Protein AF-A0A4P5W031-F1 (afdb_monomer)

pLDDT: mean 79.68, std 19.85, range [25.41, 98.44]

Radius of gyration: 30.46 Å; Cα contacts (8 Å, |Δi|>4): 983; chains: 1; bounding box: 64×49×101 Å

Secondary structure (DSSP, 8-state):
--EE-----EEETTEEEESSPPPHHHHHHHHTTSBTBS---GGGTS---TTHHHHHHHHHHHHHHHHHGGGGGSTTHHHHHHHHHHHHHHS-----SHHHHHHHHHHHHHHHHHHHHHHGGGTTT-GGGGGGEEEETTEEEEHHHHHHHHHHTT----TTTS-SHHHHHHHHHHHHHHHTSPPEEEEEEEE-TTEEEEETTEEE--STT-EEEE-SEEEEEEEEETTEEEEEEEEEE-TT-EEEEEE---HHHHHHHHHHHTSPSSPBPPHHHHHHHHT-SS-EEEEE--SSSPEEEEEETTEEEEE----------SEEEEEEEEEEEEEEHHHHHHSTTTT--SSGGGSEEEEEEEEEEEEEEETTEEEEEEEEEEE--STT--EEETTEEE-EEEEEEEEEEETTEEEEEEEEBTTEEEEEEEEEEEEETTEEEEEEEEEEEEPPBPPSTTSPPB-PPPEEEEEEEEEEEE-

Structure (mmCIF, N/CA/C/O backbone):
data_AF-A0A4P5W031-F1
#
_entry.id   AF-A0A4P5W031-F1
#
loop_
_atom_site.group_PDB
_atom_site.id
_atom_site.type_symbol
_atom_site.label_atom_id
_atom_site.label_alt_id
_atom_site.label_comp_id
_atom_site.label_asym_id
_atom_site.label_entity_id
_atom_site.label_seq_id
_atom_site.pdbx_PDB_ins_code
_atom_site.Cartn_x
_atom_site.Cartn_y
_atom_site.Cartn_z
_atom_site.occupancy
_atom_site.B_iso_or_equiv
_atom_site.auth_seq_id
_atom_site.auth_comp_id
_atom_site.auth_asym_id
_atom_site.auth_atom_id
_atom_site.pdbx_PDB_model_num
ATOM 1 N N . MET A 1 1 ? -2.570 -19.481 -31.354 1.00 27.98 1 MET A N 1
ATOM 2 C CA . MET A 1 1 ? -3.250 -18.258 -30.884 1.00 27.98 1 MET A CA 1
ATOM 3 C C . MET A 1 1 ? -3.544 -18.465 -29.411 1.00 27.98 1 MET A C 1
ATOM 5 O O . MET A 1 1 ? -4.464 -19.205 -29.090 1.00 27.98 1 MET A O 1
ATOM 9 N N . SER A 1 2 ? -2.694 -17.939 -28.532 1.00 25.64 2 SER A N 1
ATOM 10 C CA . SER A 1 2 ? -2.906 -18.023 -27.085 1.00 25.64 2 SER A CA 1
ATOM 11 C C . SER A 1 2 ? -3.740 -16.814 -26.675 1.00 25.64 2 SER A C 1
ATOM 13 O O . SER A 1 2 ? -3.249 -15.689 -26.710 1.00 25.64 2 SER A O 1
ATOM 15 N N . LEU A 1 3 ? -5.023 -17.034 -26.390 1.00 25.41 3 LEU A N 1
ATOM 16 C CA . LEU A 1 3 ? -5.909 -16.012 -25.841 1.00 25.41 3 LEU A CA 1
ATOM 17 C C . LEU A 1 3 ? -5.549 -15.842 -24.361 1.00 25.41 3 LEU A C 1
ATOM 19 O O . LEU A 1 3 ? -5.725 -16.777 -23.583 1.00 25.41 3 LEU A O 1
ATOM 23 N N . VAL A 1 4 ? -5.008 -14.684 -23.985 1.00 29.47 4 VAL A N 1
ATOM 24 C CA . VAL A 1 4 ? -4.787 -14.332 -22.579 1.00 29.47 4 VAL A CA 1
ATOM 25 C C . VAL A 1 4 ? -6.024 -13.570 -22.130 1.00 29.47 4 VAL A C 1
ATOM 27 O O . VAL A 1 4 ? -6.212 -12.402 -22.462 1.00 29.47 4 VAL A O 1
ATOM 30 N N . LEU A 1 5 ? -6.915 -14.267 -21.432 1.00 29.80 5 LEU A N 1
ATOM 31 C CA . LEU A 1 5 ? -8.082 -13.647 -20.825 1.00 29.80 5 LEU A CA 1
ATOM 32 C C . LEU A 1 5 ? -7.612 -12.937 -19.548 1.00 29.80 5 LEU A C 1
ATOM 34 O O . LEU A 1 5 ? -7.264 -13.592 -18.567 1.00 29.80 5 LEU A O 1
ATOM 38 N N . ALA A 1 6 ? -7.554 -11.606 -19.572 1.00 30.61 6 ALA A N 1
ATOM 39 C CA . ALA A 1 6 ? -7.337 -10.813 -18.368 1.00 30.61 6 ALA A CA 1
ATOM 40 C C . ALA A 1 6 ? -8.623 -10.872 -17.527 1.00 30.61 6 ALA A C 1
ATOM 42 O O . ALA A 1 6 ? -9.583 -10.142 -17.764 1.00 30.61 6 ALA A O 1
ATOM 43 N N . LEU A 1 7 ? -8.675 -11.823 -16.595 1.00 32.62 7 LEU A N 1
ATOM 44 C CA . LEU A 1 7 ? -9.797 -12.011 -15.683 1.00 32.62 7 LEU A CA 1
ATOM 45 C C . LEU A 1 7 ? -9.679 -11.000 -14.541 1.00 32.62 7 LEU A C 1
ATOM 47 O O . LEU A 1 7 ? -8.934 -11.200 -13.585 1.00 32.62 7 LEU A O 1
ATOM 51 N N . ALA A 1 8 ? -10.391 -9.883 -14.663 1.00 35.12 8 ALA A N 1
ATOM 52 C CA . ALA A 1 8 ? -10.399 -8.852 -13.637 1.00 35.12 8 ALA A CA 1
ATOM 53 C C . ALA A 1 8 ? -11.231 -9.285 -12.420 1.00 35.12 8 ALA A C 1
ATOM 55 O O . ALA A 1 8 ? -12.387 -9.694 -12.541 1.00 35.12 8 ALA A O 1
ATOM 56 N N . SER A 1 9 ? -10.618 -9.148 -11.247 1.00 31.73 9 SER A N 1
ATOM 57 C CA . SER A 1 9 ? -11.258 -9.214 -9.936 1.00 31.73 9 SER A CA 1
ATOM 58 C C . SER A 1 9 ? -11.717 -7.800 -9.572 1.00 31.73 9 SER A C 1
ATOM 60 O O . SER A 1 9 ? -10.879 -6.925 -9.379 1.00 31.73 9 SER A O 1
ATOM 62 N N . PHE A 1 10 ? -13.023 -7.532 -9.507 1.00 33.78 10 PHE A N 1
ATOM 63 C CA . PHE A 1 10 ? -13.510 -6.182 -9.164 1.00 33.78 10 PHE A CA 1
ATOM 64 C C . PHE A 1 10 ? -13.646 -6.045 -7.653 1.00 33.78 10 PHE A C 1
ATOM 66 O O . PHE A 1 10 ? -14.624 -6.542 -7.104 1.00 33.78 10 PHE A O 1
ATOM 73 N N . ALA A 1 11 ? -12.700 -5.387 -6.986 1.00 31.22 11 ALA A N 1
ATOM 74 C CA . ALA A 1 11 ? -12.790 -5.131 -5.556 1.00 31.22 11 ALA A CA 1
ATOM 75 C C . ALA A 1 11 ? -13.657 -3.888 -5.287 1.00 31.22 11 ALA A C 1
ATOM 77 O O . ALA A 1 11 ? -13.231 -2.757 -5.491 1.00 31.22 11 ALA A O 1
ATOM 78 N N . PHE A 1 12 ? -14.890 -4.101 -4.836 1.00 31.41 12 PHE A N 1
ATOM 79 C CA . PHE A 1 12 ? -15.583 -3.110 -4.022 1.00 31.41 12 PHE A CA 1
ATOM 80 C C . PHE A 1 12 ? -15.091 -3.283 -2.596 1.00 31.41 12 PHE A C 1
ATOM 82 O O . PHE A 1 12 ? -14.793 -4.399 -2.205 1.00 31.41 12 PHE A O 1
ATOM 89 N N . ALA A 1 13 ? -15.040 -2.204 -1.834 1.00 37.66 13 ALA A N 1
ATOM 90 C CA . ALA A 1 13 ? -15.383 -2.066 -0.423 1.00 37.66 13 ALA A CA 1
ATOM 91 C C . ALA A 1 13 ? -15.193 -3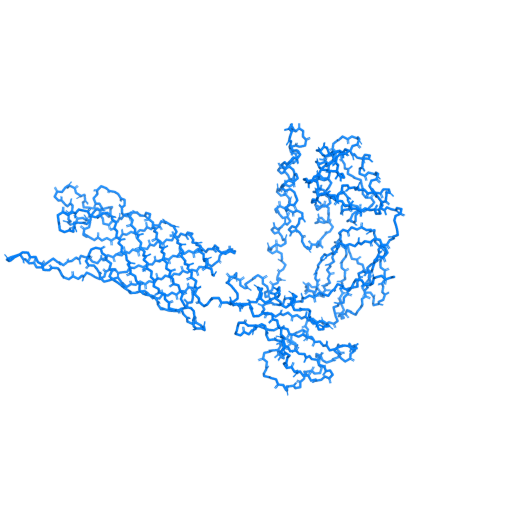.246 0.538 1.00 37.66 13 ALA A C 1
ATOM 93 O O . ALA A 1 13 ? -14.609 -3.116 1.601 1.00 37.66 13 ALA A O 1
ATOM 94 N N . ASP A 1 14 ? -15.763 -4.383 0.193 1.00 40.84 14 ASP A N 1
ATOM 95 C CA . ASP A 1 14 ? -15.854 -5.604 0.945 1.00 40.84 14 ASP A CA 1
ATOM 96 C C . ASP A 1 14 ? -16.048 -6.826 0.005 1.00 40.84 14 ASP A C 1
ATOM 98 O O . ASP A 1 14 ? -16.407 -7.894 0.473 1.00 40.84 14 ASP A O 1
ATOM 102 N N . ARG A 1 15 ? -15.926 -6.734 -1.331 1.00 45.47 15 ARG A N 1
ATOM 103 C CA . ARG A 1 15 ? -16.442 -7.751 -2.283 1.00 45.47 15 ARG A CA 1
ATOM 104 C C . ARG A 1 15 ? -15.646 -7.828 -3.576 1.00 45.47 15 ARG A C 1
ATOM 106 O O . ARG A 1 15 ? -15.214 -6.802 -4.076 1.00 45.47 15 ARG A O 1
ATOM 113 N N . VAL A 1 16 ? -15.528 -9.025 -4.153 1.00 49.12 16 VAL A N 1
ATOM 114 C CA . VAL A 1 16 ? -14.845 -9.266 -5.435 1.00 49.12 16 VAL A CA 1
ATOM 115 C C . VAL A 1 16 ? -15.796 -9.874 -6.462 1.00 49.12 16 VAL A C 1
ATOM 117 O O . VAL A 1 16 ? -16.589 -10.738 -6.117 1.00 49.12 16 VAL A O 1
ATOM 120 N N . TYR A 1 17 ? -15.751 -9.443 -7.719 1.00 48.22 17 TYR A N 1
ATOM 121 C CA . TYR A 1 17 ? -16.557 -10.024 -8.801 1.00 48.22 17 TYR A CA 1
ATOM 122 C C . TYR A 1 17 ? -15.677 -10.806 -9.785 1.00 48.22 17 TYR A C 1
ATOM 124 O O . TYR A 1 17 ? -14.618 -10.310 -10.165 1.00 48.22 17 TYR A O 1
ATOM 132 N N . TRP A 1 18 ? -16.160 -11.956 -10.268 1.00 51.09 18 TRP A N 1
ATOM 133 C CA . TRP A 1 18 ? -15.570 -12.713 -11.376 1.00 51.09 18 TRP A CA 1
ATOM 134 C C . TRP A 1 18 ? -16.619 -13.065 -12.441 1.00 51.09 18 TRP A C 1
ATOM 136 O O . TRP A 1 18 ? -17.728 -13.502 -12.136 1.00 51.09 18 TRP A O 1
ATOM 146 N N . VAL A 1 19 ? -16.258 -12.895 -13.717 1.00 43.03 19 VAL A N 1
ATOM 147 C CA . VAL A 1 19 ? -17.082 -13.295 -14.881 1.00 43.03 19 VAL A CA 1
ATOM 148 C C . VAL A 1 19 ? -16.992 -14.795 -15.205 1.00 43.03 19 VAL A C 1
ATOM 150 O O . VAL A 1 19 ? -17.723 -15.267 -16.067 1.00 43.03 19 VAL A O 1
ATOM 153 N N . SER A 1 20 ? -16.116 -15.534 -14.521 1.00 41.41 20 SER A N 1
ATOM 154 C CA . SER A 1 20 ? -15.883 -16.973 -14.679 1.00 41.41 20 SER A CA 1
ATOM 155 C C . SER A 1 20 ? -15.537 -17.592 -13.314 1.00 41.41 20 SER A C 1
ATOM 157 O O . SER A 1 20 ? -15.245 -16.843 -12.377 1.00 41.41 20 SER A O 1
ATOM 159 N N . PRO A 1 21 ? -15.552 -18.931 -13.151 1.00 46.06 21 PRO A N 1
ATOM 160 C CA . PRO A 1 21 ? -15.167 -19.554 -11.885 1.00 46.06 21 PRO A CA 1
ATOM 161 C C . PRO A 1 21 ? -13.731 -19.137 -11.513 1.00 46.06 21 PRO A C 1
ATOM 163 O O . PRO A 1 21 ? -12.828 -19.376 -12.319 1.00 46.06 21 PRO A O 1
ATOM 166 N N . PRO A 1 22 ? -13.493 -18.504 -10.349 1.00 52.09 22 PRO A N 1
ATOM 167 C CA . PRO A 1 22 ? -12.156 -18.040 -9.996 1.00 52.09 22 PRO A CA 1
ATOM 168 C C . PRO A 1 22 ? -11.242 -19.209 -9.621 1.00 52.09 22 PRO A C 1
ATOM 170 O O . PRO A 1 22 ? -11.693 -20.188 -9.015 1.00 52.09 22 PRO A O 1
ATOM 173 N N . ALA A 1 23 ? -9.949 -19.114 -9.945 1.00 52.12 23 ALA A N 1
ATOM 174 C CA . ALA A 1 23 ? -8.990 -20.106 -9.477 1.00 52.12 23 ALA A CA 1
ATOM 175 C C . ALA A 1 23 ? -8.797 -19.974 -7.951 1.00 52.12 23 ALA A C 1
ATOM 177 O O . ALA A 1 23 ? -8.924 -18.874 -7.404 1.00 52.12 23 ALA A O 1
ATOM 178 N N . PRO A 1 24 ? -8.435 -21.058 -7.235 1.00 50.88 24 PRO A N 1
ATOM 179 C CA . PRO A 1 24 ? -8.201 -20.995 -5.790 1.00 50.88 24 PRO A CA 1
ATOM 180 C C . PRO A 1 24 ? -7.176 -19.926 -5.376 1.00 50.88 24 PRO A C 1
ATOM 182 O O . PRO A 1 24 ? -7.369 -19.255 -4.370 1.00 50.88 24 PRO A O 1
ATOM 185 N N . ALA A 1 25 ? -6.131 -19.714 -6.185 1.00 48.28 25 ALA A N 1
ATOM 186 C CA . ALA A 1 25 ? -5.114 -18.691 -5.936 1.00 48.28 25 ALA A CA 1
ATOM 187 C C . ALA A 1 25 ? -5.663 -17.252 -6.024 1.00 48.28 25 ALA A C 1
ATOM 189 O O . ALA A 1 25 ? -5.260 -16.399 -5.234 1.00 48.28 25 ALA A O 1
ATOM 190 N N . ASP A 1 26 ? -6.608 -16.992 -6.932 1.00 48.91 26 ASP A N 1
ATOM 191 C CA . ASP A 1 26 ? -7.239 -15.674 -7.102 1.00 48.91 26 ASP A CA 1
ATOM 192 C C . ASP A 1 26 ? -8.186 -15.366 -5.936 1.00 48.91 26 ASP A C 1
ATOM 194 O O . ASP A 1 26 ? -8.281 -14.233 -5.464 1.00 48.91 26 ASP A O 1
ATOM 198 N N . VAL A 1 27 ? -8.852 -16.402 -5.423 1.00 51.53 27 VAL A N 1
ATOM 199 C CA . VAL A 1 27 ? -9.707 -16.320 -4.231 1.00 51.53 27 VAL A CA 1
ATOM 200 C C . VAL A 1 27 ? -8.865 -16.095 -2.983 1.00 51.53 27 VAL A C 1
ATOM 202 O O . VAL A 1 27 ? -9.231 -15.267 -2.151 1.00 51.53 27 VAL A O 1
ATOM 205 N N . ASP A 1 28 ? -7.728 -16.781 -2.860 1.00 50.09 28 ASP A N 1
ATOM 206 C CA . ASP A 1 28 ? -6.786 -16.576 -1.761 1.00 50.09 28 ASP A CA 1
ATOM 207 C C . ASP A 1 28 ? -6.211 -15.153 -1.786 1.00 50.09 28 ASP A C 1
ATOM 209 O O . ASP A 1 28 ? -6.155 -14.502 -0.741 1.00 50.09 28 ASP A O 1
ATOM 213 N N . ALA A 1 29 ? -5.844 -14.630 -2.961 1.00 50.06 29 ALA A N 1
ATOM 214 C CA . ALA A 1 29 ? -5.392 -13.248 -3.121 1.00 50.06 29 ALA A CA 1
ATOM 215 C C . ALA A 1 29 ? -6.484 -12.240 -2.716 1.00 50.06 29 ALA A C 1
ATOM 217 O O . ALA A 1 29 ? -6.230 -11.362 -1.891 1.00 50.06 29 ALA A O 1
ATOM 218 N N . ALA A 1 30 ? -7.715 -12.429 -3.201 1.00 50.50 30 ALA A N 1
ATOM 219 C CA . ALA A 1 30 ? -8.874 -11.619 -2.827 1.00 50.50 30 ALA A CA 1
ATOM 220 C C . ALA A 1 30 ? -9.221 -11.720 -1.330 1.00 50.50 30 ALA A C 1
ATOM 222 O O . ALA A 1 30 ? -9.618 -10.742 -0.706 1.00 50.50 30 ALA A O 1
ATOM 223 N N . SER A 1 31 ? -9.056 -12.887 -0.703 1.00 47.31 31 SER A N 1
ATOM 224 C CA . SER A 1 31 ? -9.376 -13.086 0.718 1.00 47.31 31 SER A CA 1
ATOM 225 C C . SER A 1 31 ? -8.487 -12.272 1.661 1.00 47.31 31 SER A C 1
ATOM 227 O O . SER A 1 31 ? -8.932 -11.867 2.735 1.00 47.31 31 SER A O 1
ATOM 229 N N . ARG A 1 32 ? -7.247 -11.984 1.245 1.00 47.28 32 ARG A N 1
ATOM 230 C CA . ARG A 1 32 ? -6.297 -11.147 1.995 1.00 47.28 32 ARG A CA 1
ATOM 231 C C . ARG A 1 32 ? -6.649 -9.663 1.939 1.00 47.28 32 ARG A C 1
ATOM 233 O O . ARG A 1 32 ? -6.167 -8.911 2.778 1.00 47.28 32 ARG A O 1
ATOM 240 N N . THR A 1 33 ? -7.481 -9.255 0.982 1.00 43.72 33 THR A N 1
ATOM 241 C CA . THR A 1 33 ? -7.931 -7.868 0.801 1.00 43.72 33 THR A CA 1
ATOM 242 C C . THR A 1 33 ? -9.331 -7.613 1.374 1.00 43.72 33 THR A C 1
ATOM 244 O O . THR A 1 33 ? -9.786 -6.474 1.378 1.00 43.72 33 THR A O 1
ATOM 247 N N . LEU A 1 34 ? -10.025 -8.650 1.865 1.00 41.91 34 LEU A N 1
ATOM 248 C CA . LEU A 1 34 ? -11.347 -8.539 2.489 1.00 41.91 34 LEU A CA 1
ATOM 249 C C . LEU A 1 34 ? -11.244 -8.176 3.986 1.00 41.91 34 LEU A C 1
ATOM 251 O O . LEU A 1 34 ? -10.326 -8.637 4.673 1.00 41.91 34 LEU A O 1
ATOM 255 N N . PRO A 1 35 ? -12.205 -7.406 4.533 1.00 35.72 35 PRO A N 1
ATOM 256 C CA . PRO A 1 35 ? -12.204 -7.024 5.945 1.00 35.72 35 PRO A CA 1
ATOM 257 C C . PRO A 1 35 ? -12.230 -8.265 6.852 1.00 35.72 35 PRO A C 1
ATOM 259 O O . PRO A 1 35 ? -13.193 -9.031 6.838 1.00 35.72 35 PRO A O 1
ATOM 262 N N . GLY A 1 36 ? -11.166 -8.463 7.640 1.00 37.97 36 GLY A N 1
ATOM 263 C CA . GLY A 1 36 ? -11.001 -9.602 8.557 1.00 37.97 36 GLY A CA 1
ATOM 264 C C . GLY A 1 36 ? -9.622 -10.274 8.492 1.00 37.97 36 GLY A C 1
ATOM 265 O O . GLY A 1 36 ? -9.159 -10.793 9.508 1.00 37.97 36 GLY A O 1
ATOM 266 N N . ALA A 1 37 ? -8.922 -10.196 7.356 1.00 36.69 37 ALA A N 1
ATOM 267 C CA . ALA A 1 37 ? -7.463 -10.332 7.324 1.00 36.69 37 ALA A CA 1
ATOM 268 C C . ALA A 1 37 ? -6.853 -9.075 7.973 1.00 36.69 37 ALA A C 1
ATOM 270 O O . ALA A 1 37 ? -7.490 -8.025 7.919 1.00 36.69 37 ALA A O 1
ATOM 271 N N . SER A 1 38 ? -5.707 -9.180 8.665 1.00 33.41 38 SER A N 1
ATOM 272 C CA . SER A 1 38 ? -5.158 -8.115 9.530 1.00 33.41 38 SER A CA 1
ATOM 273 C C . SER A 1 38 ? -5.399 -6.720 8.951 1.00 33.41 38 SER A C 1
ATOM 275 O O . SER A 1 38 ? -4.885 -6.403 7.880 1.00 33.41 38 SER A O 1
ATOM 277 N N . ALA A 1 39 ? -6.243 -5.951 9.638 1.00 29.53 39 ALA A N 1
ATOM 278 C CA . ALA A 1 39 ? -6.812 -4.713 9.143 1.00 29.53 39 ALA A CA 1
ATOM 279 C C . ALA A 1 39 ? -5.731 -3.805 8.541 1.00 29.53 39 ALA A C 1
ATOM 281 O O . ALA A 1 39 ? -4.870 -3.316 9.251 1.00 29.53 39 ALA A O 1
ATOM 282 N N . ALA A 1 40 ? -5.783 -3.576 7.235 1.00 25.75 40 ALA A N 1
ATOM 283 C CA . ALA A 1 40 ? -5.554 -2.240 6.713 1.00 25.75 40 ALA A CA 1
ATOM 284 C C . ALA A 1 40 ? -6.908 -1.508 6.796 1.00 25.75 40 ALA A C 1
ATOM 286 O O . ALA A 1 40 ? -7.949 -2.173 6.705 1.00 25.75 40 ALA A O 1
ATOM 287 N N . PRO A 1 41 ? -6.948 -0.182 7.006 1.00 27.66 41 PRO A N 1
ATOM 288 C CA . PRO A 1 41 ? -8.202 0.555 6.990 1.00 27.66 41 PRO A CA 1
ATOM 289 C C . PRO A 1 41 ? -8.900 0.336 5.648 1.00 27.66 41 PRO A C 1
ATOM 291 O O . PRO A 1 41 ? -8.354 0.615 4.582 1.00 27.66 41 PRO A O 1
ATOM 294 N N . LEU A 1 42 ? -10.123 -0.176 5.725 1.00 29.27 42 LEU A N 1
ATOM 295 C CA . LEU A 1 42 ? -10.996 -0.484 4.596 1.00 29.27 42 LEU A CA 1
ATOM 296 C C . LEU A 1 42 ? -11.521 0.774 3.877 1.00 29.27 42 LEU A C 1
ATOM 298 O O . LEU A 1 42 ? -12.300 0.671 2.937 1.00 29.27 42 LEU A O 1
ATOM 302 N N . ASP A 1 43 ? -11.052 1.957 4.271 1.00 25.47 43 ASP A N 1
ATOM 303 C CA . ASP A 1 43 ? -11.219 3.198 3.512 1.00 25.47 43 ASP A CA 1
ATOM 304 C C . ASP A 1 43 ? -10.424 3.174 2.189 1.00 25.47 43 ASP A C 1
ATOM 306 O O . ASP A 1 43 ? -10.626 4.026 1.331 1.00 25.47 43 ASP A O 1
ATOM 310 N N . ALA A 1 44 ? -9.559 2.170 1.983 1.00 29.59 44 ALA A N 1
ATOM 311 C CA . ALA A 1 44 ? -8.767 1.992 0.767 1.00 29.59 44 ALA A CA 1
ATOM 312 C C . ALA A 1 44 ? -9.515 1.347 -0.422 1.00 29.59 44 ALA A C 1
ATOM 314 O O . ALA A 1 44 ? -8.944 1.290 -1.506 1.00 29.59 44 ALA A O 1
ATOM 315 N N . LEU A 1 45 ? -10.747 0.838 -0.258 1.00 29.34 45 LEU A N 1
ATOM 316 C CA . LEU A 1 45 ? -11.403 0.041 -1.317 1.00 29.34 45 LEU A CA 1
ATOM 317 C C . LEU A 1 45 ? -12.887 0.360 -1.582 1.00 29.34 45 LEU A C 1
ATOM 319 O O . LEU A 1 45 ? -13.432 -0.095 -2.585 1.00 29.34 45 LEU A O 1
ATOM 323 N N . VAL A 1 46 ? -13.576 1.134 -0.732 1.00 25.83 46 VAL A N 1
ATOM 324 C CA . VAL A 1 46 ? -15.045 1.328 -0.839 1.00 25.83 46 VAL A CA 1
ATOM 325 C C . VAL A 1 46 ? -15.464 2.458 -1.773 1.00 25.83 46 VAL A C 1
ATOM 327 O O . VAL A 1 46 ? -16.568 2.451 -2.310 1.00 25.83 46 VAL A O 1
ATOM 330 N N . ALA A 1 47 ? -14.588 3.413 -2.019 1.00 26.22 47 ALA A N 1
ATOM 331 C CA . ALA A 1 47 ? -14.813 4.452 -2.996 1.00 26.22 47 ALA A CA 1
ATOM 332 C C . ALA A 1 47 ? -13.446 4.989 -3.378 1.00 26.22 47 ALA A C 1
ATOM 334 O O . ALA A 1 47 ? -12.887 5.797 -2.641 1.00 26.22 47 ALA A O 1
ATOM 335 N N . GLU A 1 48 ? -12.926 4.624 -4.547 1.00 31.27 48 GLU A N 1
ATOM 336 C CA . GLU A 1 48 ? -12.106 5.613 -5.233 1.00 31.27 48 GLU A CA 1
ATOM 337 C C . GLU A 1 48 ? -13.057 6.716 -5.720 1.00 31.27 48 GLU A C 1
ATOM 339 O O . GLU A 1 48 ? -13.447 6.809 -6.882 1.00 31.27 48 GLU A O 1
ATOM 344 N N . ALA A 1 49 ? -13.410 7.604 -4.785 1.00 29.14 49 ALA A N 1
ATOM 345 C CA . ALA A 1 49 ? -13.180 9.002 -5.086 1.00 29.14 49 ALA A CA 1
ATOM 346 C C . ALA A 1 49 ? -11.765 9.082 -5.689 1.00 29.14 49 ALA A C 1
ATOM 348 O O . ALA A 1 49 ? -10.863 8.414 -5.177 1.00 29.14 49 ALA A O 1
ATOM 349 N N . PRO A 1 50 ? -11.567 9.810 -6.790 1.00 35.16 50 PRO A N 1
ATOM 350 C CA . PRO A 1 50 ? -10.290 9.815 -7.477 1.00 35.16 50 PRO A CA 1
ATOM 351 C C . PRO A 1 50 ? -9.125 10.019 -6.487 1.00 35.16 50 PRO A C 1
ATOM 353 O O . PRO A 1 50 ? -9.081 11.001 -5.756 1.00 35.16 50 PRO A O 1
ATOM 356 N N . ASP A 1 51 ? -8.150 9.111 -6.552 1.00 54.09 51 ASP A N 1
ATOM 357 C CA . ASP A 1 51 ? -6.719 9.447 -6.558 1.00 54.09 51 ASP A CA 1
ATOM 358 C C . ASP A 1 51 ? -5.876 9.645 -5.292 1.00 54.09 51 ASP A C 1
ATOM 360 O O . ASP A 1 51 ? -4.793 10.211 -5.409 1.00 54.09 51 ASP A O 1
ATOM 364 N N . ALA A 1 52 ? -6.225 9.161 -4.098 1.00 52.38 52 ALA A N 1
ATOM 365 C CA . ALA A 1 52 ? -5.258 9.306 -2.993 1.00 52.38 52 ALA A CA 1
ATOM 366 C C . ALA A 1 52 ? -4.019 8.393 -3.157 1.00 52.38 52 ALA A C 1
ATOM 368 O O . ALA A 1 52 ? -2.894 8.824 -2.909 1.00 52.38 52 ALA A O 1
ATOM 369 N N . SER A 1 53 ? -4.201 7.133 -3.571 1.00 62.66 53 SER A N 1
ATOM 370 C CA . SER A 1 53 ? -3.120 6.138 -3.687 1.00 62.66 53 SER A CA 1
ATOM 371 C C . SER A 1 53 ? -2.352 6.254 -5.006 1.00 62.66 53 SER A C 1
ATOM 373 O O . SER A 1 53 ? -1.125 6.297 -4.983 1.00 62.66 53 SER A O 1
ATOM 375 N N . GLN A 1 54 ? -3.057 6.354 -6.139 1.00 74.12 54 GLN A N 1
ATOM 376 C CA . GLN A 1 54 ? -2.454 6.575 -7.455 1.00 74.12 54 GLN A CA 1
ATOM 377 C C . GLN A 1 54 ? -1.886 7.990 -7.581 1.00 74.12 54 GLN A C 1
ATOM 379 O O . GLN A 1 54 ? -0.752 8.131 -8.023 1.00 74.12 54 GLN A O 1
ATOM 384 N N . GLY A 1 55 ? -2.570 9.013 -7.061 1.00 80.31 55 GLY A N 1
ATOM 385 C CA . GLY A 1 55 ? -2.010 10.357 -6.939 1.00 80.31 55 GLY A CA 1
ATOM 386 C C . GLY A 1 55 ? -0.728 10.340 -6.112 1.00 80.31 55 GLY A C 1
ATOM 387 O O . GLY A 1 55 ? 0.285 10.868 -6.552 1.00 80.31 55 GLY A O 1
ATOM 388 N N . LYS A 1 56 ? -0.697 9.603 -4.991 1.00 85.38 56 LYS A N 1
ATOM 389 C CA . LYS A 1 56 ? 0.539 9.393 -4.220 1.00 85.38 56 LYS A CA 1
ATOM 390 C C . LYS A 1 56 ? 1.606 8.603 -4.985 1.00 85.38 56 LYS A C 1
ATOM 392 O O . LYS A 1 56 ? 2.784 8.924 -4.837 1.00 85.38 56 LYS A O 1
ATOM 397 N N . ALA A 1 57 ? 1.249 7.584 -5.768 1.00 88.31 57 ALA A N 1
ATOM 398 C CA . ALA A 1 57 ? 2.199 6.823 -6.585 1.00 88.31 57 ALA A CA 1
ATOM 399 C C . ALA A 1 57 ? 2.821 7.709 -7.675 1.00 88.31 57 ALA A C 1
ATOM 401 O O . ALA A 1 57 ? 4.039 7.723 -7.827 1.00 88.31 57 ALA A O 1
ATOM 402 N N . LEU A 1 58 ? 2.010 8.521 -8.356 1.00 92.69 58 LEU A N 1
ATOM 403 C CA . LEU A 1 58 ? 2.453 9.490 -9.358 1.00 92.69 58 LEU A CA 1
ATOM 404 C C . LEU A 1 58 ? 3.265 10.631 -8.729 1.00 92.69 58 LEU A C 1
ATOM 406 O O . LEU A 1 58 ? 4.288 11.030 -9.279 1.00 92.69 58 LEU A O 1
ATOM 410 N N . ASP A 1 59 ? 2.877 11.122 -7.553 1.00 94.44 59 ASP A N 1
ATOM 411 C CA . ASP A 1 59 ? 3.642 12.122 -6.802 1.00 94.44 59 ASP A CA 1
ATOM 412 C C . ASP A 1 59 ? 4.987 11.564 -6.329 1.00 94.44 59 ASP A C 1
ATOM 414 O O . ASP A 1 59 ? 6.006 12.248 -6.426 1.00 94.44 59 ASP A O 1
ATOM 418 N N . THR A 1 60 ? 5.008 10.308 -5.875 1.00 95.06 60 THR A N 1
ATOM 419 C CA . THR A 1 60 ? 6.241 9.594 -5.521 1.00 95.06 60 THR A CA 1
ATOM 420 C C . THR A 1 60 ? 7.114 9.434 -6.755 1.00 95.06 60 THR A C 1
ATOM 422 O O . THR A 1 60 ? 8.281 9.801 -6.716 1.00 95.06 60 THR A O 1
ATOM 425 N N . LEU A 1 61 ? 6.556 8.976 -7.876 1.00 97.38 61 LEU A N 1
ATOM 426 C CA . LEU A 1 61 ? 7.282 8.846 -9.134 1.00 97.38 61 LEU A CA 1
ATOM 427 C C . LEU A 1 61 ? 7.876 10.180 -9.591 1.00 97.38 61 LEU A C 1
ATOM 429 O O . LEU A 1 61 ? 9.034 10.220 -9.996 1.00 97.38 61 LEU A O 1
ATOM 433 N N . ARG A 1 62 ? 7.123 11.279 -9.474 1.00 97.81 62 ARG A N 1
ATOM 434 C CA . ARG A 1 62 ? 7.601 12.631 -9.784 1.00 97.81 62 ARG A CA 1
ATOM 435 C C . ARG A 1 62 ? 8.748 13.050 -8.872 1.00 97.81 62 ARG A C 1
ATOM 437 O O . ARG A 1 62 ? 9.763 13.534 -9.363 1.00 97.81 62 ARG A O 1
ATOM 444 N N . ALA A 1 63 ? 8.604 12.850 -7.565 1.00 97.50 63 ALA A N 1
ATOM 445 C CA . ALA A 1 63 ? 9.638 13.188 -6.593 1.00 97.50 63 ALA A CA 1
ATOM 446 C C . ALA A 1 63 ? 10.915 12.360 -6.802 1.00 97.50 63 ALA A C 1
ATOM 448 O O . ALA A 1 63 ? 12.017 12.905 -6.771 1.00 97.50 63 ALA A O 1
ATOM 449 N N . GLU A 1 64 ? 10.773 11.058 -7.049 1.00 97.88 64 GLU A N 1
ATOM 450 C CA . GLU A 1 64 ? 11.888 10.158 -7.328 1.00 97.88 64 GLU A CA 1
ATOM 451 C C . GLU A 1 64 ? 12.575 10.523 -8.646 1.00 97.88 64 GLU A C 1
ATOM 453 O O . GLU A 1 64 ? 13.797 10.642 -8.664 1.00 97.88 64 GLU A O 1
ATOM 458 N N . LEU A 1 65 ? 11.815 10.789 -9.716 1.00 97.62 65 LEU A N 1
ATOM 459 C CA . LEU A 1 65 ? 12.357 11.223 -11.005 1.00 97.62 65 LEU A CA 1
ATOM 460 C C . LEU A 1 65 ? 13.192 12.501 -10.865 1.00 97.62 65 LEU A C 1
ATOM 462 O O . LEU A 1 65 ? 14.342 12.529 -11.298 1.00 97.62 65 LEU A O 1
ATOM 466 N N . GLU A 1 66 ? 12.658 13.532 -10.211 1.00 97.06 66 GLU A N 1
ATOM 467 C CA . GLU A 1 66 ? 13.393 14.779 -9.972 1.00 97.06 66 GLU A CA 1
ATOM 468 C C . GLU A 1 66 ? 14.644 14.558 -9.114 1.00 97.06 66 GLU A C 1
ATOM 470 O O . GLU A 1 66 ? 15.709 15.103 -9.401 1.00 97.06 66 GLU A O 1
ATOM 475 N N . ALA A 1 67 ? 14.554 13.707 -8.093 1.00 96.12 67 ALA A N 1
ATOM 476 C CA . ALA A 1 67 ? 15.671 13.430 -7.203 1.00 96.12 67 ALA A CA 1
ATOM 477 C C . ALA A 1 67 ? 16.788 12.597 -7.850 1.00 96.12 67 ALA A C 1
ATOM 479 O O . ALA A 1 67 ? 17.921 12.645 -7.368 1.00 96.12 67 ALA A O 1
ATOM 480 N N . VAL A 1 68 ? 16.501 11.829 -8.905 1.00 97.00 68 VAL A N 1
ATOM 481 C CA . VAL A 1 68 ? 17.522 11.041 -9.611 1.00 97.00 68 VAL A CA 1
ATOM 482 C C . VAL A 1 68 ? 18.139 11.768 -10.806 1.00 97.00 68 VAL A C 1
ATOM 484 O O . VAL A 1 68 ? 19.218 11.376 -11.245 1.00 97.00 68 VAL A O 1
ATOM 487 N N . ARG A 1 69 ? 17.527 12.848 -11.318 1.00 95.31 69 ARG A N 1
ATOM 488 C CA . ARG A 1 69 ? 18.087 13.638 -12.435 1.00 95.31 69 ARG A CA 1
ATOM 489 C C . ARG A 1 69 ? 19.532 14.114 -12.190 1.00 95.31 69 ARG A C 1
ATOM 491 O O . ARG A 1 69 ? 20.341 13.952 -13.102 1.00 95.31 69 ARG A O 1
ATOM 498 N N . PRO A 1 70 ? 19.914 14.627 -11.000 1.00 95.06 70 PRO A N 1
ATOM 499 C CA . PRO A 1 70 ? 21.307 14.998 -10.723 1.00 95.06 70 PRO A CA 1
ATOM 500 C C . PRO A 1 70 ? 22.289 13.818 -10.815 1.00 95.06 70 PRO A C 1
ATOM 502 O O . PRO A 1 70 ? 23.440 13.998 -11.211 1.00 95.06 70 PRO A O 1
ATOM 505 N N . LEU A 1 71 ? 21.821 12.599 -10.521 1.00 95.25 71 LEU A N 1
ATOM 506 C CA . LEU A 1 71 ? 22.646 11.388 -10.506 1.00 95.25 71 LEU A CA 1
ATOM 507 C C . LEU A 1 71 ? 23.059 10.928 -11.911 1.00 95.25 71 LEU A C 1
ATOM 509 O O . LEU A 1 71 ? 23.991 10.141 -12.040 1.00 95.25 71 LEU A O 1
ATOM 513 N N . LEU A 1 72 ? 22.421 11.429 -12.978 1.00 92.19 72 LEU A N 1
ATOM 514 C CA . LEU A 1 72 ? 22.766 11.078 -14.366 1.00 92.19 72 LEU A CA 1
ATOM 515 C C . LEU A 1 72 ? 24.211 11.444 -14.739 1.00 92.19 72 LEU A C 1
ATOM 517 O O . LEU A 1 72 ? 24.797 10.836 -15.641 1.00 92.19 72 LEU A O 1
ATOM 521 N N . THR A 1 73 ? 24.779 12.436 -14.053 1.00 89.06 73 THR A N 1
ATOM 522 C CA . THR A 1 73 ? 26.154 12.911 -14.255 1.00 89.06 73 THR A CA 1
ATOM 523 C C . THR A 1 73 ? 27.126 12.465 -13.163 1.00 89.06 73 THR A C 1
ATOM 525 O O . THR A 1 73 ? 28.315 12.761 -13.262 1.00 89.06 73 THR A O 1
ATOM 528 N N . GLU A 1 74 ? 26.648 11.774 -12.127 1.00 90.06 74 GLU A N 1
ATOM 529 C CA . GLU A 1 74 ? 27.487 11.291 -11.030 1.00 90.06 74 GLU A CA 1
ATOM 530 C C . GLU A 1 74 ? 28.116 9.930 -11.353 1.00 90.06 74 GLU A C 1
ATOM 532 O O . GLU A 1 74 ? 27.587 9.135 -12.132 1.00 90.06 74 GLU A O 1
ATOM 537 N N . PHE A 1 75 ? 29.273 9.664 -10.746 1.00 78.31 75 PHE A N 1
ATOM 538 C CA . PHE A 1 75 ? 29.920 8.357 -10.812 1.00 78.31 75 PHE A CA 1
ATOM 539 C C . PHE A 1 75 ? 29.127 7.355 -9.955 1.00 78.31 75 PHE A C 1
ATOM 541 O O . PHE A 1 75 ? 28.808 7.664 -8.809 1.00 78.31 75 PHE A O 1
ATOM 548 N N . ASP A 1 76 ? 28.802 6.181 -10.505 1.00 84.62 76 ASP A N 1
ATOM 549 C CA . ASP A 1 76 ? 27.969 5.130 -9.886 1.00 84.62 76 ASP A CA 1
ATOM 550 C C . ASP A 1 76 ? 26.503 5.524 -9.577 1.00 84.62 76 ASP A C 1
ATOM 552 O O . ASP A 1 76 ? 25.810 4.848 -8.806 1.00 84.62 76 ASP A O 1
ATOM 556 N N . GLY A 1 77 ? 25.986 6.593 -10.193 1.00 93.88 77 GLY A N 1
ATOM 557 C CA . GLY A 1 77 ? 24.590 7.020 -10.033 1.00 93.88 77 GLY A CA 1
ATOM 558 C C . GLY A 1 77 ? 23.563 5.995 -10.540 1.00 93.88 77 GLY A C 1
ATOM 559 O O . GLY A 1 77 ? 22.414 5.985 -10.092 1.00 93.88 77 GLY A O 1
ATOM 560 N N . GLU A 1 78 ? 23.966 5.087 -11.433 1.00 96.50 78 GLU A N 1
ATOM 561 C CA . GLU A 1 78 ? 23.091 4.133 -12.117 1.00 96.50 78 GLU A CA 1
ATOM 562 C C . GLU A 1 78 ? 22.355 3.197 -11.155 1.00 96.50 78 GLU A C 1
ATOM 564 O O . GLU A 1 78 ? 21.148 3.003 -11.288 1.00 96.50 78 GLU A O 1
ATOM 569 N N . LEU A 1 79 ? 23.048 2.653 -10.150 1.00 94.75 79 LEU A N 1
ATOM 570 C CA . LEU A 1 79 ? 22.439 1.732 -9.186 1.00 94.75 79 LEU A CA 1
ATOM 571 C C . LEU A 1 79 ? 21.359 2.415 -8.343 1.00 94.75 79 LEU A C 1
ATOM 573 O O . LEU A 1 79 ? 20.322 1.816 -8.051 1.00 94.75 79 LEU A O 1
ATOM 577 N N . GLN A 1 80 ? 21.583 3.678 -7.974 1.00 96.12 80 GLN A N 1
ATOM 578 C CA . GLN A 1 80 ? 20.602 4.463 -7.230 1.00 96.12 80 GLN A CA 1
ATOM 579 C C . GLN A 1 80 ? 19.390 4.795 -8.101 1.00 96.12 80 GLN A C 1
ATOM 581 O O . GLN A 1 80 ? 18.259 4.631 -7.644 1.00 96.12 80 GLN A O 1
ATOM 586 N N . ILE A 1 81 ? 19.611 5.197 -9.359 1.00 97.75 81 ILE A N 1
ATOM 587 C CA . ILE A 1 81 ? 18.535 5.430 -10.332 1.00 97.75 81 ILE A CA 1
ATOM 588 C C . ILE A 1 81 ? 17.681 4.163 -10.478 1.00 97.75 81 ILE A C 1
ATOM 590 O O . ILE A 1 81 ? 16.463 4.217 -10.313 1.00 97.75 81 ILE A O 1
ATOM 594 N N . MET A 1 82 ? 18.317 3.013 -10.719 1.00 97.06 82 MET A N 1
ATOM 595 C CA . MET A 1 82 ? 17.643 1.726 -10.903 1.00 97.06 82 MET A CA 1
ATOM 596 C C . MET A 1 82 ? 16.833 1.295 -9.678 1.00 97.06 82 MET A C 1
ATOM 598 O O . MET A 1 82 ? 15.708 0.828 -9.825 1.00 97.06 82 MET A O 1
ATOM 602 N N . ALA A 1 83 ? 17.378 1.427 -8.466 1.00 94.50 83 ALA A N 1
ATOM 603 C CA . ALA A 1 83 ? 16.683 1.011 -7.248 1.00 94.50 83 ALA A CA 1
ATOM 604 C C . ALA A 1 83 ? 15.469 1.901 -6.937 1.00 94.50 83 ALA A C 1
ATOM 606 O O . ALA A 1 83 ? 14.416 1.401 -6.533 1.00 94.50 83 ALA A O 1
ATOM 607 N N . ARG A 1 84 ? 15.613 3.216 -7.133 1.00 96.88 84 ARG A N 1
ATOM 608 C CA . ARG A 1 84 ? 14.578 4.207 -6.815 1.00 96.88 84 ARG A CA 1
ATOM 609 C C . ARG A 1 84 ? 13.448 4.187 -7.838 1.00 96.88 84 ARG A C 1
ATOM 611 O O . ARG A 1 84 ? 12.284 4.050 -7.460 1.00 96.88 84 ARG A O 1
ATOM 618 N N . LEU A 1 85 ? 13.789 4.248 -9.127 1.00 97.69 85 LEU A N 1
ATOM 619 C CA . LEU A 1 85 ? 12.784 4.290 -10.185 1.00 97.69 85 LEU A CA 1
ATOM 620 C C . LEU A 1 85 ? 12.059 2.961 -10.355 1.00 97.69 85 LEU A C 1
ATOM 622 O O . LEU A 1 85 ? 10.848 2.996 -10.512 1.00 97.69 85 LEU A O 1
ATOM 626 N N . ARG A 1 86 ? 12.726 1.806 -10.217 1.00 95.12 86 ARG A N 1
ATOM 627 C CA . ARG A 1 86 ? 12.057 0.503 -10.385 1.00 95.12 86 ARG A CA 1
ATOM 628 C C . ARG A 1 86 ? 10.864 0.329 -9.457 1.00 95.12 86 ARG A C 1
ATOM 630 O O . ARG A 1 86 ? 9.831 -0.200 -9.854 1.00 95.12 86 ARG A O 1
ATOM 637 N N . LYS A 1 87 ? 11.025 0.744 -8.200 1.00 91.31 87 LYS A N 1
ATOM 638 C CA . LYS A 1 87 ? 9.943 0.692 -7.220 1.00 91.31 87 LYS A CA 1
ATOM 639 C C . LYS A 1 87 ? 8.836 1.675 -7.599 1.00 91.31 87 LYS A C 1
ATOM 641 O O . LYS A 1 87 ? 7.677 1.286 -7.668 1.00 91.31 87 LYS A O 1
ATOM 646 N N . ALA A 1 88 ? 9.202 2.920 -7.894 1.00 94.69 88 ALA A N 1
ATOM 647 C CA . ALA A 1 88 ? 8.237 3.963 -8.214 1.00 94.69 88 ALA A CA 1
ATOM 648 C C . ALA A 1 88 ? 7.433 3.671 -9.498 1.00 94.69 88 ALA A C 1
ATOM 650 O O . ALA A 1 88 ? 6.237 3.935 -9.535 1.00 94.69 88 ALA A O 1
ATOM 651 N N . THR A 1 89 ? 8.053 3.098 -10.535 1.00 95.19 89 THR A N 1
ATOM 652 C CA . THR A 1 89 ? 7.381 2.714 -11.788 1.00 95.19 89 THR A CA 1
ATOM 653 C C . THR A 1 89 ? 6.512 1.463 -11.620 1.00 95.19 89 THR A C 1
ATOM 655 O O . THR A 1 89 ? 5.472 1.345 -12.274 1.00 95.19 89 THR A O 1
ATOM 658 N N . ALA A 1 90 ? 6.886 0.540 -10.726 1.00 89.44 90 ALA A N 1
ATOM 659 C CA . ALA A 1 90 ? 6.073 -0.629 -10.385 1.00 89.44 90 ALA A CA 1
ATOM 660 C C . ALA A 1 90 ? 4.808 -0.268 -9.584 1.00 89.44 90 ALA A C 1
ATOM 662 O O . ALA A 1 90 ? 3.779 -0.913 -9.771 1.00 89.44 90 ALA A O 1
ATOM 663 N N . ASP A 1 91 ? 4.865 0.768 -8.740 1.00 87.69 91 ASP A N 1
ATOM 664 C CA . ASP A 1 91 ? 3.736 1.213 -7.907 1.00 87.69 91 ASP A CA 1
ATOM 665 C C . ASP A 1 91 ? 2.633 1.950 -8.710 1.00 87.69 91 ASP A C 1
ATOM 667 O O . ASP A 1 91 ? 1.503 2.096 -8.231 1.00 87.69 91 ASP A O 1
ATOM 671 N N . VAL A 1 92 ? 2.923 2.399 -9.940 1.00 88.31 92 VAL A N 1
ATOM 672 C CA . VAL A 1 92 ? 1.916 2.971 -10.852 1.00 88.31 92 VAL A CA 1
ATOM 673 C C . VAL A 1 92 ? 1.071 1.852 -11.458 1.00 88.31 92 VAL A C 1
ATOM 675 O O . VAL A 1 92 ? 1.606 0.944 -12.097 1.00 88.31 92 VAL A O 1
ATOM 678 N N . THR A 1 93 ? -0.253 1.935 -11.289 1.00 82.00 93 THR A N 1
ATOM 679 C CA . THR A 1 93 ? -1.215 0.928 -11.793 1.00 82.00 93 THR A CA 1
ATOM 680 C C . THR A 1 93 ? -2.332 1.518 -12.659 1.00 82.00 93 THR A C 1
ATOM 682 O O . THR A 1 93 ? -3.074 0.779 -13.303 1.00 82.00 93 THR A O 1
ATOM 685 N N . GLU A 1 94 ? -2.448 2.846 -12.725 1.00 81.88 94 GLU A N 1
ATOM 686 C CA . GLU A 1 94 ? -3.402 3.548 -13.587 1.00 81.88 94 GLU A CA 1
ATOM 687 C C . GLU A 1 94 ? -2.744 4.794 -14.196 1.00 81.88 94 GLU A C 1
ATOM 689 O O . GLU A 1 94 ? -1.999 5.505 -13.527 1.00 81.88 94 GLU A O 1
ATOM 694 N N . LEU A 1 95 ? -3.067 5.085 -15.459 1.00 85.38 95 LEU A N 1
ATOM 695 C CA . LEU A 1 95 ? -2.732 6.342 -16.129 1.00 85.38 95 LEU A CA 1
ATOM 696 C C . LEU A 1 95 ? -4.027 7.047 -16.524 1.00 85.38 95 LEU A C 1
ATOM 698 O O . LEU A 1 95 ? -4.825 6.506 -17.297 1.00 85.38 95 LEU A O 1
ATOM 702 N N . ARG A 1 96 ? -4.257 8.242 -15.977 1.00 75.94 96 ARG A N 1
ATOM 703 C CA . ARG A 1 96 ? -5.542 8.947 -16.102 1.00 75.94 96 ARG A CA 1
ATOM 704 C C . ARG A 1 96 ? -5.494 10.019 -17.162 1.00 75.94 96 ARG A C 1
ATOM 706 O O . ARG A 1 96 ? -6.491 10.273 -17.836 1.00 75.94 96 ARG A O 1
ATOM 713 N N . THR A 1 97 ? -4.333 10.635 -17.281 1.00 83.50 97 THR A N 1
ATOM 714 C CA . THR A 1 97 ? -4.086 11.762 -18.156 1.00 83.50 97 THR A CA 1
ATOM 715 C C . THR A 1 97 ? -2.896 11.477 -19.073 1.00 83.50 97 THR A C 1
ATOM 717 O O . THR A 1 97 ? -2.049 10.632 -18.761 1.00 83.50 97 THR A O 1
ATOM 720 N N . PRO A 1 98 ? -2.804 12.167 -20.221 1.00 87.31 98 PRO A N 1
ATOM 721 C CA . PRO A 1 98 ? -1.586 12.171 -21.024 1.00 87.31 98 PRO A CA 1
ATOM 722 C C . PRO A 1 98 ? -0.350 12.593 -20.219 1.00 87.31 98 PRO A C 1
ATOM 724 O O . PRO A 1 98 ? 0.737 12.084 -20.463 1.00 87.31 98 PRO A O 1
ATOM 727 N N . GLU A 1 99 ? -0.512 13.481 -19.239 1.00 90.81 99 GLU A N 1
ATOM 728 C CA . GLU A 1 99 ? 0.563 13.951 -18.369 1.00 90.81 99 GLU A CA 1
ATOM 729 C C . GLU A 1 99 ? 1.110 12.834 -17.463 1.00 90.81 99 GLU A C 1
ATOM 731 O O . GLU A 1 99 ? 2.324 12.746 -17.271 1.00 90.81 99 GLU A O 1
ATOM 736 N N . ASP A 1 100 ? 0.251 11.939 -16.965 1.00 92.00 100 ASP A N 1
ATOM 737 C CA . ASP A 1 100 ? 0.681 10.766 -16.186 1.00 92.00 100 ASP A CA 1
ATOM 738 C C . ASP A 1 100 ? 1.488 9.798 -17.056 1.00 92.00 100 ASP A C 1
ATOM 740 O O . ASP A 1 100 ? 2.532 9.290 -16.641 1.00 92.00 100 ASP A O 1
ATOM 744 N N . ALA A 1 101 ? 1.020 9.571 -18.289 1.00 92.19 101 ALA A N 1
ATOM 745 C CA . ALA A 1 101 ? 1.731 8.748 -19.260 1.00 92.19 101 ALA A CA 1
ATOM 746 C C . ALA A 1 101 ? 3.094 9.361 -19.619 1.00 92.19 101 ALA A C 1
ATOM 748 O O . ALA A 1 101 ? 4.081 8.641 -19.763 1.00 92.19 101 ALA A O 1
ATOM 749 N N . ASP A 1 102 ? 3.179 10.687 -19.717 1.00 94.62 102 ASP A N 1
ATOM 750 C CA . ASP A 1 102 ? 4.428 11.399 -19.980 1.00 94.62 102 ASP A CA 1
ATOM 751 C C . ASP A 1 102 ? 5.410 11.278 -18.813 1.00 94.62 102 ASP A C 1
ATOM 753 O O . ASP A 1 102 ? 6.597 11.036 -19.042 1.00 94.62 102 ASP A O 1
ATOM 757 N N . LEU A 1 103 ? 4.922 11.382 -17.575 1.00 96.12 103 LEU A N 1
ATOM 758 C CA . LEU A 1 103 ? 5.730 11.194 -16.373 1.00 96.12 103 LEU A CA 1
ATOM 759 C C . LEU A 1 103 ? 6.300 9.771 -16.288 1.00 96.12 103 LEU A C 1
ATOM 761 O O . LEU A 1 103 ? 7.507 9.601 -16.098 1.00 96.12 103 LEU A O 1
ATOM 765 N N . LEU A 1 104 ? 5.452 8.752 -16.464 1.00 96.44 104 LEU A N 1
ATOM 766 C CA . LEU A 1 104 ? 5.889 7.356 -16.449 1.00 96.44 104 LEU A CA 1
ATOM 767 C C . LEU A 1 104 ? 6.866 7.062 -17.588 1.00 96.44 104 LEU A C 1
ATOM 769 O O . LEU A 1 104 ? 7.893 6.421 -17.369 1.00 96.44 104 LEU A O 1
ATOM 773 N N . TRP A 1 105 ? 6.600 7.583 -18.785 1.00 97.19 105 TRP A N 1
ATOM 774 C CA . TRP A 1 105 ? 7.499 7.438 -19.924 1.00 97.19 105 TRP A CA 1
ATOM 775 C C . TRP A 1 105 ? 8.888 8.034 -19.650 1.00 97.19 105 TRP A C 1
ATOM 777 O O . TRP A 1 105 ? 9.892 7.381 -19.940 1.00 97.19 105 TRP A O 1
ATOM 787 N N . GLN A 1 106 ? 8.971 9.233 -19.058 1.00 97.69 106 GLN A N 1
ATOM 788 C CA . GLN A 1 106 ? 10.253 9.857 -18.703 1.00 97.69 106 GLN A CA 1
ATOM 789 C C . GLN A 1 106 ? 11.018 9.014 -17.680 1.00 97.69 106 GLN A C 1
ATOM 791 O O . GLN A 1 106 ? 12.206 8.749 -17.867 1.00 97.69 106 GLN A O 1
ATOM 796 N N . ALA A 1 107 ? 10.334 8.540 -16.635 1.00 98.06 107 ALA A N 1
ATOM 797 C CA . ALA A 1 107 ? 10.949 7.693 -15.619 1.00 98.06 107 ALA A CA 1
ATOM 798 C C . ALA A 1 107 ? 11.495 6.386 -16.209 1.00 98.06 107 ALA A C 1
ATOM 800 O O . ALA A 1 107 ? 12.637 6.024 -15.938 1.00 98.06 107 ALA A O 1
ATOM 801 N N . LEU A 1 108 ? 10.738 5.724 -17.085 1.00 98.00 108 LEU A N 1
ATOM 802 C CA . LEU A 1 108 ? 11.186 4.512 -17.774 1.00 98.00 108 LEU A CA 1
ATOM 803 C C . LEU A 1 108 ? 12.377 4.773 -18.716 1.00 98.00 108 LEU A C 1
ATOM 805 O O . LEU A 1 108 ? 13.279 3.938 -18.818 1.00 98.00 108 LEU A O 1
ATOM 809 N N . CYS A 1 109 ? 12.429 5.937 -19.377 1.00 97.88 109 CYS A N 1
ATOM 810 C CA . CYS A 1 109 ? 13.586 6.338 -20.186 1.00 97.88 109 CYS A CA 1
ATOM 811 C C . CYS A 1 109 ? 14.852 6.498 -19.332 1.00 97.88 109 CYS A C 1
ATOM 813 O O . CYS A 1 109 ? 15.905 5.966 -19.701 1.00 97.88 109 CYS A O 1
ATOM 815 N N . VAL A 1 110 ? 14.736 7.186 -18.190 1.00 98.12 110 VAL A N 1
ATOM 816 C CA . VAL A 1 110 ? 15.831 7.424 -17.235 1.00 98.12 110 VAL A CA 1
ATOM 817 C C . VAL A 1 110 ? 16.294 6.115 -16.588 1.00 98.12 110 VAL A C 1
ATOM 819 O O . VAL A 1 110 ? 17.495 5.840 -16.552 1.00 98.12 110 VAL A O 1
ATOM 822 N N . GLU A 1 111 ? 15.360 5.270 -16.140 1.00 98.12 111 GLU A N 1
ATOM 823 C CA . GLU A 1 111 ? 15.652 3.944 -15.585 1.00 98.12 111 GLU A CA 1
ATOM 824 C C . GLU A 1 111 ? 16.384 3.078 -16.615 1.00 98.12 111 GLU A C 1
ATOM 826 O O . GLU A 1 111 ? 17.450 2.532 -16.330 1.00 98.12 111 GLU A O 1
ATOM 831 N N . GLY A 1 112 ? 15.870 3.003 -17.845 1.00 97.56 112 GLY A N 1
ATOM 832 C CA . GLY A 1 112 ? 16.497 2.217 -18.902 1.00 97.56 112 GLY A CA 1
ATOM 833 C C . GLY A 1 112 ? 17.878 2.740 -19.312 1.00 97.56 112 GLY A C 1
ATOM 834 O O . GLY A 1 112 ? 18.767 1.942 -19.601 1.00 97.56 112 GLY A O 1
ATOM 835 N N . ASN A 1 113 ? 18.110 4.056 -19.261 1.00 97.25 113 ASN A N 1
ATOM 836 C CA . ASN A 1 113 ? 19.438 4.633 -19.480 1.00 97.25 113 ASN A CA 1
ATOM 837 C C . ASN A 1 113 ? 20.446 4.181 -18.412 1.00 97.25 113 ASN A C 1
ATOM 839 O O . ASN A 1 113 ? 21.567 3.799 -18.753 1.00 97.25 113 ASN A O 1
ATOM 843 N N . ALA A 1 114 ? 20.043 4.164 -17.139 1.00 97.56 114 ALA A N 1
ATOM 844 C CA . ALA A 1 114 ? 20.880 3.655 -16.055 1.00 97.56 114 ALA A CA 1
ATOM 845 C C . ALA A 1 114 ? 21.186 2.157 -16.222 1.00 97.56 114 ALA A C 1
ATOM 847 O O . ALA A 1 114 ? 22.347 1.757 -16.148 1.00 97.56 114 ALA A O 1
ATOM 848 N N . VAL A 1 115 ? 20.173 1.345 -16.547 1.00 97.50 115 VAL A N 1
ATOM 849 C CA . VAL A 1 115 ? 20.334 -0.094 -16.834 1.00 97.50 115 VAL A CA 1
ATOM 850 C C . VAL A 1 115 ? 21.312 -0.316 -17.990 1.00 97.50 115 VAL A C 1
ATOM 852 O O . VAL A 1 115 ? 22.225 -1.136 -17.884 1.00 97.50 115 VAL A O 1
ATOM 855 N N . HIS A 1 116 ? 21.150 0.432 -19.084 1.00 96.31 116 HIS A N 1
ATOM 856 C CA . HIS A 1 116 ? 22.007 0.329 -20.259 1.00 96.31 116 HIS A CA 1
ATOM 857 C C . HIS A 1 116 ? 23.462 0.704 -19.946 1.00 96.31 116 HIS A C 1
ATOM 859 O O . HIS A 1 116 ? 24.373 -0.005 -20.363 1.00 96.31 116 HIS A O 1
ATOM 865 N N . ARG A 1 117 ? 23.697 1.792 -19.198 1.00 95.25 117 ARG A N 1
ATOM 866 C CA . ARG A 1 117 ? 25.048 2.210 -18.783 1.00 95.25 117 ARG A CA 1
ATOM 867 C C . ARG A 1 117 ? 25.707 1.203 -17.840 1.00 95.25 117 ARG A C 1
ATOM 869 O O . ARG A 1 117 ? 26.891 0.923 -17.995 1.00 95.25 117 ARG A O 1
ATOM 876 N N . TYR A 1 118 ? 24.948 0.655 -16.892 1.00 96.31 118 TYR A N 1
ATOM 877 C CA . TYR A 1 118 ? 25.486 -0.224 -15.857 1.00 96.31 118 TYR A CA 1
ATOM 878 C C . TYR A 1 118 ? 25.801 -1.639 -16.366 1.00 96.31 118 TYR A C 1
ATOM 880 O O . TYR A 1 118 ? 26.887 -2.181 -16.121 1.00 96.31 118 TYR A O 1
ATOM 888 N N . PHE A 1 119 ? 24.856 -2.259 -17.080 1.00 95.94 119 PHE A N 1
ATOM 889 C CA . PHE A 1 119 ? 25.030 -3.628 -17.567 1.00 95.94 119 PHE A CA 1
ATOM 890 C C . PHE A 1 119 ? 25.686 -3.683 -18.945 1.00 95.94 119 PHE A C 1
ATOM 892 O O . PHE A 1 119 ? 26.537 -4.549 -19.155 1.00 95.94 119 PHE A O 1
ATOM 899 N N . GLY A 1 120 ? 25.330 -2.776 -19.862 1.00 92.94 120 GLY A N 1
ATOM 900 C CA . GLY A 1 120 ? 25.806 -2.787 -21.247 1.00 92.94 120 GLY A CA 1
ATOM 901 C C . GLY A 1 120 ? 25.670 -4.174 -21.879 1.00 92.94 120 GLY A C 1
ATOM 902 O O . GLY A 1 120 ? 24.608 -4.796 -21.823 1.00 92.94 120 GLY A O 1
ATOM 903 N N . ASP A 1 121 ? 26.783 -4.698 -22.389 1.00 92.81 121 ASP A N 1
ATOM 904 C CA . ASP A 1 121 ? 26.863 -6.023 -23.019 1.00 92.81 121 ASP A CA 1
ATOM 905 C C . ASP A 1 121 ? 26.599 -7.201 -22.059 1.00 92.81 121 ASP A C 1
ATOM 907 O O . ASP A 1 121 ? 26.451 -8.331 -22.508 1.00 92.81 121 ASP A O 1
ATOM 911 N N . ARG A 1 122 ? 26.530 -6.969 -20.740 1.00 96.00 122 ARG A N 1
ATOM 912 C CA . ARG A 1 122 ? 26.285 -8.011 -19.722 1.00 96.00 122 ARG A CA 1
ATOM 913 C C . ARG A 1 122 ? 24.810 -8.186 -19.359 1.00 96.00 122 ARG A C 1
ATOM 915 O O . ARG A 1 122 ? 24.492 -8.944 -18.445 1.00 96.00 122 ARG A O 1
ATOM 922 N N . LEU A 1 123 ? 23.898 -7.483 -20.032 1.00 96.38 123 LEU A N 1
ATOM 923 C CA . LEU A 1 123 ? 22.465 -7.511 -19.717 1.00 96.38 123 LEU A CA 1
ATOM 924 C C . LEU A 1 123 ? 21.870 -8.937 -19.766 1.00 96.38 123 LEU A C 1
ATOM 926 O O . LEU A 1 123 ? 20.980 -9.290 -18.988 1.00 96.38 123 LEU A O 1
ATOM 930 N N . ASP A 1 124 ? 22.372 -9.780 -20.667 1.00 95.75 124 ASP A N 1
ATOM 931 C CA . ASP A 1 124 ? 21.912 -11.155 -20.884 1.00 95.75 124 ASP A CA 1
ATOM 932 C C . ASP A 1 124 ? 22.489 -12.187 -19.897 1.00 95.75 124 ASP A C 1
ATOM 934 O O . ASP A 1 124 ? 21.879 -13.233 -19.654 1.00 95.75 124 ASP A O 1
ATOM 938 N N . SER A 1 125 ? 23.625 -11.888 -19.278 1.00 95.19 125 SER A N 1
ATOM 939 C CA . SER A 1 125 ? 24.440 -12.854 -18.538 1.00 95.19 125 SER A CA 1
ATOM 940 C C . SER A 1 125 ? 24.518 -12.550 -17.043 1.00 95.19 125 SER A C 1
ATOM 942 O O . SER A 1 125 ? 24.653 -13.475 -16.242 1.00 95.19 125 SER A O 1
ATOM 944 N N . GLU A 1 126 ? 24.356 -11.288 -16.647 1.00 96.12 126 GLU A N 1
ATOM 945 C CA . GLU A 1 126 ? 24.431 -10.856 -15.254 1.00 96.12 126 GLU A CA 1
ATOM 946 C C . GLU A 1 126 ? 23.135 -11.195 -14.480 1.00 96.12 126 GLU A C 1
ATOM 948 O O . GLU A 1 126 ? 22.055 -10.718 -14.843 1.00 96.12 126 GLU A O 1
ATOM 953 N N . PRO A 1 127 ? 23.192 -11.964 -13.372 1.00 94.12 127 PRO A N 1
ATOM 954 C CA . PRO A 1 127 ? 22.002 -12.300 -12.583 1.00 94.12 127 PRO A CA 1
ATOM 955 C C . PRO A 1 127 ? 21.261 -11.075 -12.033 1.00 94.12 127 PRO A C 1
ATOM 957 O O . PRO A 1 127 ? 20.031 -11.067 -11.982 1.00 94.12 127 PRO A O 1
ATOM 960 N N . GLY A 1 128 ? 21.995 -10.018 -11.667 1.00 91.81 128 GLY A N 1
ATOM 961 C CA . GLY A 1 128 ? 21.420 -8.763 -11.174 1.00 91.81 128 GLY A CA 1
ATOM 962 C C . GLY A 1 128 ? 20.604 -7.994 -12.220 1.00 91.81 128 GLY A C 1
ATOM 963 O O . GLY A 1 128 ? 19.782 -7.159 -11.851 1.00 91.81 128 GLY A O 1
ATOM 964 N N . ALA A 1 129 ? 20.776 -8.298 -13.512 1.00 94.50 129 ALA A N 1
ATOM 965 C CA . ALA A 1 129 ? 20.009 -7.692 -14.598 1.00 94.50 129 ALA A CA 1
ATOM 966 C C . ALA A 1 129 ? 18.620 -8.322 -14.787 1.00 94.50 129 ALA A C 1
ATOM 968 O O . ALA A 1 129 ? 17.806 -7.782 -15.535 1.00 94.50 129 ALA A O 1
ATOM 969 N N . ALA A 1 130 ? 18.321 -9.450 -14.128 1.00 94.19 130 ALA A N 1
ATOM 970 C CA . ALA A 1 130 ? 17.073 -10.187 -14.327 1.00 94.19 130 ALA A CA 1
ATOM 971 C C . ALA A 1 130 ? 15.788 -9.338 -14.176 1.00 94.19 130 ALA A C 1
ATOM 973 O O . ALA A 1 130 ? 14.897 -9.513 -15.004 1.00 94.19 130 ALA A O 1
ATOM 974 N N . PRO A 1 131 ? 15.672 -8.396 -13.216 1.00 93.06 131 PRO A N 1
ATOM 975 C CA . PRO A 1 131 ? 14.489 -7.536 -13.096 1.00 93.06 131 PRO A CA 1
ATOM 976 C C . PRO A 1 131 ? 14.364 -6.465 -14.189 1.00 93.06 131 PRO A C 1
ATOM 978 O O . PRO A 1 131 ? 13.304 -5.859 -14.325 1.00 93.06 131 PRO A O 1
ATOM 981 N N . TYR A 1 132 ? 15.445 -6.204 -14.928 1.00 95.81 132 TYR A N 1
ATOM 982 C CA . TYR A 1 132 ? 15.592 -5.069 -15.843 1.00 95.81 132 TYR A CA 1
ATOM 983 C C . TYR A 1 132 ? 15.711 -5.482 -17.308 1.00 95.81 132 TYR A C 1
ATOM 985 O O . TYR A 1 132 ? 15.924 -4.630 -18.171 1.00 95.81 132 TYR A O 1
ATOM 993 N N . ARG A 1 133 ? 15.616 -6.778 -17.602 1.00 94.38 133 ARG A N 1
ATOM 994 C CA . ARG A 1 133 ? 15.771 -7.313 -18.950 1.00 94.38 133 ARG A CA 1
ATOM 995 C C . ARG A 1 133 ? 14.484 -7.966 -19.421 1.00 94.38 133 ARG A C 1
ATOM 997 O O . ARG A 1 133 ? 13.845 -8.702 -18.674 1.00 94.38 133 ARG A O 1
ATOM 1004 N N . THR A 1 134 ? 14.170 -7.753 -20.688 1.00 93.88 134 THR A N 1
ATOM 1005 C CA . THR A 1 134 ? 13.024 -8.372 -21.352 1.00 93.88 134 THR A CA 1
ATOM 1006 C C . THR A 1 134 ? 13.520 -9.187 -22.534 1.00 93.88 134 THR A C 1
ATOM 1008 O O . THR A 1 134 ? 14.349 -8.730 -23.321 1.00 93.88 134 THR A O 1
ATOM 1011 N N . GLN A 1 135 ? 13.016 -10.415 -22.649 1.00 91.38 135 GLN A N 1
ATOM 1012 C CA . GLN A 1 135 ? 13.301 -11.289 -23.781 1.00 91.38 135 GLN A CA 1
ATOM 1013 C C . GLN A 1 135 ? 12.306 -10.995 -24.908 1.00 91.38 135 GLN A C 1
ATOM 1015 O O . GLN A 1 135 ? 11.113 -11.272 -24.781 1.00 91.38 135 GLN A O 1
ATOM 1020 N N . LEU A 1 136 ? 12.810 -10.472 -26.021 1.00 85.94 136 LEU A N 1
ATOM 1021 C CA . LEU A 1 136 ? 12.068 -10.194 -27.244 1.00 85.94 136 LEU A CA 1
ATOM 1022 C C . LEU A 1 136 ? 12.542 -11.159 -28.341 1.00 85.94 136 LEU A C 1
ATOM 1024 O O . LEU A 1 136 ? 13.536 -10.925 -29.031 1.00 85.94 136 LEU A O 1
ATOM 1028 N N . GLY A 1 137 ? 11.850 -12.295 -28.475 1.00 84.62 137 GLY A N 1
ATOM 1029 C CA . GLY A 1 137 ? 12.282 -13.382 -29.358 1.00 84.62 137 GLY A CA 1
ATOM 1030 C C . GLY A 1 137 ? 13.651 -13.932 -28.919 1.00 84.62 137 GLY A C 1
ATOM 1031 O O . GLY A 1 137 ? 13.789 -14.329 -27.762 1.00 84.62 137 GLY A O 1
ATOM 1032 N N . PRO A 1 138 ? 14.682 -13.967 -29.788 1.00 87.06 138 PRO A N 1
ATOM 1033 C CA . PRO A 1 138 ? 16.031 -14.391 -29.407 1.00 87.06 138 PRO A CA 1
ATOM 1034 C C . PRO A 1 138 ? 16.876 -13.278 -28.759 1.00 87.06 138 PRO A C 1
ATOM 1036 O O . PRO A 1 138 ? 18.002 -13.548 -28.353 1.00 87.06 138 PRO A O 1
ATOM 1039 N N . ILE A 1 139 ? 16.372 -12.042 -28.671 1.00 90.69 139 ILE A N 1
ATOM 1040 C CA . ILE A 1 139 ? 17.145 -10.871 -28.237 1.00 90.69 139 ILE A CA 1
ATOM 1041 C C . ILE A 1 139 ? 16.764 -10.494 -26.802 1.00 90.69 139 ILE A C 1
ATOM 1043 O O . ILE A 1 139 ? 15.583 -10.402 -26.471 1.00 90.69 139 ILE A O 1
ATOM 1047 N N . VAL A 1 140 ? 17.765 -10.240 -25.958 1.00 94.44 140 VAL A N 1
ATOM 1048 C CA . VAL A 1 140 ? 17.581 -9.624 -24.637 1.00 94.44 140 VAL A CA 1
ATOM 1049 C C . VAL A 1 140 ? 17.744 -8.115 -24.780 1.00 94.44 140 VAL A C 1
ATOM 1051 O O . VAL A 1 140 ? 18.748 -7.651 -25.316 1.00 94.44 140 VAL A O 1
ATOM 1054 N N . VAL A 1 141 ? 16.770 -7.348 -24.297 1.00 95.62 141 VAL A N 1
ATOM 1055 C CA . VAL A 1 141 ? 16.793 -5.879 -24.332 1.00 95.62 141 VAL A CA 1
ATOM 1056 C C . VAL A 1 141 ? 16.500 -5.281 -22.959 1.00 95.62 141 VAL A C 1
ATOM 1058 O O . VAL A 1 141 ? 16.045 -5.970 -22.044 1.00 95.62 141 VAL A O 1
ATOM 1061 N N . VAL A 1 142 ? 16.760 -3.979 -22.819 1.00 97.38 142 VAL A N 1
ATOM 1062 C CA . VAL A 1 142 ? 16.476 -3.197 -21.609 1.00 97.38 142 VAL A CA 1
ATOM 1063 C C . VAL A 1 142 ? 14.961 -3.114 -21.405 1.00 97.38 142 VAL A C 1
ATOM 1065 O O . VAL A 1 142 ? 14.264 -2.452 -22.170 1.00 97.38 142 VAL A O 1
ATOM 1068 N N . GLY A 1 143 ? 14.455 -3.782 -20.370 1.00 96.06 143 GLY A N 1
ATOM 1069 C CA . GLY A 1 143 ? 13.027 -3.911 -20.074 1.00 96.06 143 GLY A CA 1
ATOM 1070 C C . GLY A 1 143 ? 12.299 -2.575 -19.899 1.00 96.06 143 GLY A C 1
ATOM 1071 O O . GLY A 1 143 ? 11.303 -2.368 -20.588 1.00 96.06 143 GLY A O 1
ATOM 1072 N N . PRO A 1 144 ? 12.818 -1.615 -19.106 1.00 97.31 144 PRO A N 1
ATOM 1073 C CA . PRO A 1 144 ? 12.196 -0.294 -18.986 1.00 97.31 144 PRO A CA 1
ATOM 1074 C C . PRO A 1 144 ? 12.007 0.431 -20.328 1.00 97.31 144 PRO A C 1
ATOM 1076 O O . PRO A 1 144 ? 11.016 1.127 -20.530 1.00 97.31 144 PRO A O 1
ATOM 1079 N N . TRP A 1 145 ? 12.915 0.238 -21.293 1.00 97.56 145 TRP A N 1
ATOM 1080 C CA . TRP A 1 145 ? 12.748 0.804 -22.634 1.00 97.56 145 TRP A CA 1
ATOM 1081 C C . TRP A 1 145 ? 11.659 0.101 -23.447 1.00 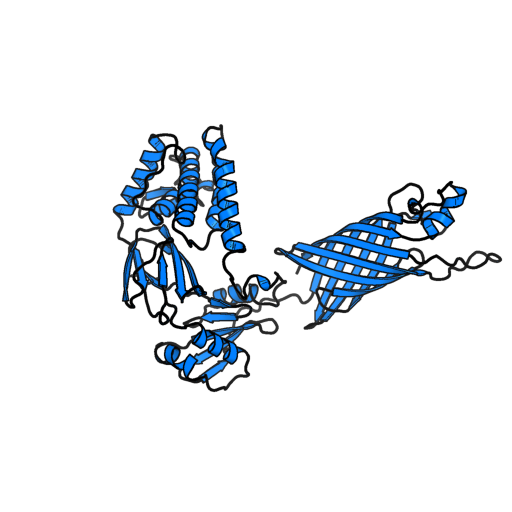97.56 145 TRP A C 1
ATOM 1083 O O . TRP A 1 145 ? 11.013 0.764 -24.255 1.00 97.56 145 TRP A O 1
ATOM 1093 N N . VAL A 1 146 ? 11.407 -1.193 -23.218 1.00 96.38 146 VAL A N 1
ATOM 1094 C CA . VAL A 1 146 ? 10.257 -1.893 -23.815 1.00 96.38 146 VAL A CA 1
ATOM 1095 C C . VAL A 1 146 ? 8.953 -1.256 -23.348 1.00 96.38 146 VAL A C 1
ATOM 1097 O O . VAL A 1 146 ? 8.134 -0.876 -24.180 1.00 96.38 146 VAL A O 1
ATOM 1100 N N . ASP A 1 147 ? 8.806 -1.042 -22.042 1.00 95.69 147 ASP A N 1
ATOM 1101 C CA . ASP A 1 147 ? 7.605 -0.425 -21.468 1.00 95.69 147 ASP A CA 1
ATOM 1102 C C . ASP A 1 147 ? 7.446 1.041 -21.902 1.00 95.69 147 ASP A C 1
ATOM 1104 O O . ASP A 1 147 ? 6.346 1.493 -22.217 1.00 95.69 147 ASP A O 1
ATOM 1108 N N . ALA A 1 148 ? 8.547 1.791 -22.023 1.00 96.56 148 ALA A N 1
ATOM 1109 C CA . ALA A 1 148 ? 8.507 3.151 -22.559 1.00 96.56 148 ALA A CA 1
ATOM 1110 C C . ALA A 1 148 ? 8.042 3.187 -24.028 1.00 96.56 148 ALA A C 1
ATOM 1112 O O . ALA A 1 148 ? 7.274 4.071 -24.419 1.00 96.56 148 ALA A O 1
ATOM 1113 N N . VAL A 1 149 ? 8.500 2.246 -24.861 1.00 95.81 149 VAL A N 1
ATOM 1114 C CA . VAL A 1 149 ? 8.055 2.130 -26.260 1.00 95.81 149 VAL A CA 1
ATOM 1115 C C . VAL A 1 149 ? 6.594 1.682 -26.333 1.00 95.81 149 VAL A C 1
ATOM 1117 O O . VAL A 1 149 ? 5.858 2.196 -27.175 1.00 95.81 149 VAL A O 1
ATOM 1120 N N . ALA A 1 150 ? 6.148 0.794 -25.445 1.00 93.06 150 ALA A N 1
ATOM 1121 C CA . ALA A 1 150 ? 4.741 0.417 -25.335 1.00 93.06 150 ALA A CA 1
ATOM 1122 C C . ALA A 1 150 ? 3.848 1.625 -25.050 1.00 93.06 150 ALA A C 1
ATOM 1124 O O . ALA A 1 150 ? 2.868 1.856 -25.760 1.00 93.06 150 ALA A O 1
ATOM 1125 N N . LEU A 1 151 ? 4.265 2.464 -24.102 1.00 93.31 151 LEU A N 1
ATOM 1126 C CA . LEU A 1 151 ? 3.499 3.625 -23.676 1.00 93.31 151 LEU A CA 1
ATOM 1127 C C . LEU A 1 151 ? 3.486 4.762 -24.714 1.00 93.31 151 LEU A C 1
ATOM 1129 O O . LEU A 1 151 ? 2.446 5.370 -24.984 1.00 93.31 151 LEU A O 1
ATOM 1133 N N . LYS A 1 152 ? 4.639 5.074 -25.324 1.00 92.81 152 LYS A N 1
ATOM 1134 C CA . LYS A 1 152 ? 4.769 6.156 -26.320 1.00 92.81 152 LYS A CA 1
ATOM 1135 C C . LYS A 1 152 ? 5.688 5.772 -27.479 1.00 92.81 152 LYS A C 1
ATOM 1137 O O . LYS A 1 152 ? 6.699 6.427 -27.719 1.00 92.81 152 LYS A O 1
ATOM 1142 N N . GLY A 1 153 ? 5.289 4.784 -28.277 1.00 84.56 153 GLY A N 1
ATOM 1143 C CA . GLY A 1 153 ? 6.134 4.217 -29.340 1.00 84.56 153 GLY A CA 1
ATOM 1144 C C . GLY A 1 153 ? 6.666 5.193 -30.396 1.00 84.56 153 GLY A C 1
ATOM 1145 O O . GLY A 1 153 ? 7.709 4.941 -30.987 1.00 84.56 153 GLY A O 1
ATOM 1146 N N . ALA A 1 154 ? 6.011 6.336 -30.621 1.00 86.25 154 ALA A N 1
ATOM 1147 C CA . ALA A 1 154 ? 6.495 7.363 -31.552 1.00 86.25 154 ALA A CA 1
ATOM 1148 C C . ALA A 1 154 ? 7.451 8.395 -30.916 1.00 86.25 154 ALA A C 1
ATOM 1150 O O . ALA A 1 154 ? 8.066 9.179 -31.638 1.00 86.25 154 ALA A O 1
ATOM 1151 N N . ALA A 1 155 ? 7.560 8.438 -29.586 1.00 90.31 155 ALA A N 1
ATOM 1152 C CA . ALA A 1 155 ? 8.375 9.423 -28.883 1.00 90.31 155 ALA A CA 1
ATOM 1153 C C . ALA A 1 155 ? 9.862 9.035 -28.888 1.00 90.31 155 ALA A C 1
ATOM 1155 O O . ALA A 1 155 ? 10.216 7.863 -28.991 1.00 90.31 155 ALA A O 1
ATOM 1156 N N . ASN A 1 156 ? 10.729 10.043 -28.772 1.00 91.88 156 ASN A N 1
ATOM 1157 C CA . ASN A 1 156 ? 12.165 9.876 -28.556 1.00 91.88 156 ASN A CA 1
ATOM 1158 C C . ASN A 1 156 ? 12.547 10.559 -27.242 1.00 91.88 156 ASN A C 1
ATOM 1160 O O . ASN A 1 156 ? 12.077 11.681 -27.019 1.00 91.88 156 ASN A O 1
ATOM 1164 N N . PRO A 1 157 ? 13.414 9.951 -26.413 1.00 93.00 157 PRO A N 1
ATOM 1165 C CA . PRO A 1 157 ? 13.966 10.622 -25.246 1.00 93.00 157 PRO A CA 1
ATOM 1166 C C . PRO A 1 157 ? 14.744 11.873 -25.663 1.00 93.00 157 PRO A C 1
ATOM 1168 O O . PRO A 1 157 ? 15.469 11.876 -26.663 1.00 93.00 157 PRO A O 1
ATOM 1171 N N . ASN A 1 158 ? 14.578 12.945 -24.892 1.00 91.81 158 ASN A N 1
ATOM 1172 C CA . ASN A 1 158 ? 15.335 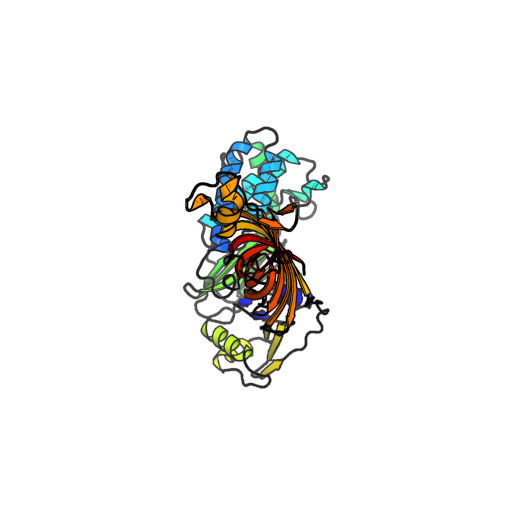14.183 -25.059 1.00 91.81 158 ASN A CA 1
ATOM 1173 C C . ASN A 1 158 ? 16.687 14.102 -24.311 1.00 91.81 158 ASN A C 1
ATOM 1175 O O . ASN A 1 158 ? 16.986 13.116 -23.634 1.00 91.81 158 ASN A O 1
ATOM 1179 N N . ASP A 1 159 ? 17.495 15.161 -24.413 1.00 91.62 159 ASP A N 1
ATOM 1180 C CA . ASP A 1 159 ? 18.797 15.253 -23.735 1.00 91.62 159 ASP A CA 1
ATOM 1181 C C . ASP A 1 159 ? 18.689 15.322 -22.196 1.00 91.62 159 ASP A C 1
ATOM 1183 O O . ASP A 1 159 ? 19.664 15.047 -21.505 1.00 91.62 159 ASP A O 1
ATOM 1187 N N . ALA A 1 160 ? 17.530 15.683 -21.638 1.00 87.25 160 ALA A N 1
ATOM 1188 C CA . ALA A 1 160 ? 17.318 15.724 -20.191 1.00 87.25 160 ALA A CA 1
ATOM 1189 C C . ALA A 1 160 ? 17.045 14.333 -19.592 1.00 87.25 160 ALA A C 1
ATOM 1191 O O . ALA A 1 160 ? 17.389 14.092 -18.437 1.00 87.25 160 ALA A O 1
ATOM 1192 N N . ASP A 1 161 ? 16.435 13.426 -20.360 1.00 89.19 161 ASP A N 1
ATOM 1193 C CA . ASP A 1 161 ? 16.077 12.078 -19.900 1.00 89.19 161 ASP A CA 1
ATOM 1194 C C . ASP A 1 161 ? 17.163 11.046 -20.253 1.00 89.19 161 ASP A C 1
ATOM 1196 O O . ASP A 1 161 ? 17.448 10.132 -19.479 1.00 89.19 161 ASP A O 1
ATOM 1200 N N . VAL A 1 162 ? 17.814 11.207 -21.411 1.00 93.19 162 VAL A N 1
ATOM 1201 C CA . VAL A 1 162 ? 18.921 10.353 -21.868 1.00 93.19 162 VAL A CA 1
ATOM 1202 C C . VAL A 1 162 ? 20.016 11.253 -22.456 1.00 93.19 162 VAL A C 1
ATOM 1204 O O . VAL A 1 162 ? 19.969 11.544 -23.653 1.00 93.19 162 VAL A O 1
ATOM 1207 N N . PRO A 1 163 ? 20.996 11.720 -21.654 1.00 90.94 163 PRO A N 1
ATOM 1208 C CA . PRO A 1 163 ? 21.910 12.800 -22.050 1.00 90.94 163 PRO A CA 1
ATOM 1209 C C . PRO A 1 163 ? 22.865 12.476 -23.191 1.00 90.94 163 PRO A C 1
ATOM 1211 O O . PRO A 1 163 ? 23.124 13.328 -24.047 1.00 90.94 163 PRO A O 1
ATOM 1214 N N . GLU A 1 164 ? 23.378 11.249 -23.250 1.00 91.38 164 GLU A N 1
ATOM 1215 C CA . GLU A 1 164 ? 24.380 10.885 -24.247 1.00 91.38 164 GLU A CA 1
ATOM 1216 C C . GLU A 1 164 ? 23.768 10.196 -25.477 1.00 91.38 164 GLU A C 1
ATOM 1218 O O . GLU A 1 164 ? 22.846 9.377 -25.427 1.00 91.38 164 GLU A O 1
ATOM 1223 N N . LYS A 1 165 ? 24.274 10.606 -26.644 1.00 91.81 165 LYS A N 1
ATOM 1224 C CA . LYS A 1 165 ? 23.769 10.184 -27.953 1.00 91.81 165 LYS A CA 1
ATOM 1225 C C . LYS A 1 165 ? 23.827 8.661 -28.169 1.00 91.81 165 LYS A C 1
ATOM 1227 O O . LYS A 1 165 ? 22.869 8.144 -28.743 1.00 91.81 165 LYS A O 1
ATOM 1232 N N . PRO A 1 166 ? 24.883 7.929 -27.753 1.00 92.38 166 PRO A N 1
ATOM 1233 C CA . PRO A 1 166 ? 24.917 6.472 -27.887 1.00 92.38 166 PRO A CA 1
ATOM 1234 C C . PRO A 1 166 ? 23.742 5.762 -27.201 1.00 92.38 166 PRO A C 1
ATOM 1236 O O . PRO A 1 166 ? 23.186 4.829 -27.771 1.00 92.38 166 PRO A O 1
ATOM 1239 N N . GLN A 1 167 ? 23.301 6.222 -26.030 1.00 93.12 167 GLN A N 1
ATOM 1240 C CA . GLN A 1 167 ? 22.193 5.615 -25.290 1.00 93.12 167 GLN A CA 1
ATOM 1241 C C . GLN A 1 167 ? 20.846 5.927 -25.942 1.00 93.12 167 GLN A C 1
ATOM 1243 O O . GLN A 1 167 ? 19.986 5.052 -26.007 1.00 93.12 167 GLN A O 1
ATOM 1248 N N . ARG A 1 168 ? 20.681 7.122 -26.526 1.00 95.00 168 ARG A N 1
ATOM 1249 C CA . ARG A 1 168 ? 19.504 7.420 -27.364 1.00 95.00 168 ARG A CA 1
ATOM 1250 C C . ARG A 1 168 ? 19.429 6.512 -28.593 1.00 95.00 168 ARG A C 1
ATOM 1252 O O . ARG A 1 168 ? 18.350 6.035 -28.924 1.00 95.00 168 ARG A O 1
ATOM 1259 N N . LEU A 1 169 ? 20.570 6.204 -29.217 1.00 93.31 169 LEU A N 1
ATOM 1260 C CA . LEU A 1 169 ? 20.631 5.209 -30.296 1.00 93.31 169 LEU A CA 1
ATOM 1261 C C . LEU A 1 169 ? 20.306 3.790 -29.798 1.00 93.31 169 LEU A C 1
ATOM 1263 O O . LEU A 1 169 ? 19.682 3.022 -30.525 1.00 93.31 169 LEU A O 1
ATOM 1267 N N . GLY A 1 170 ? 20.683 3.450 -28.561 1.00 93.38 170 GLY A N 1
ATOM 1268 C CA . GLY A 1 170 ? 20.275 2.207 -27.900 1.00 93.38 1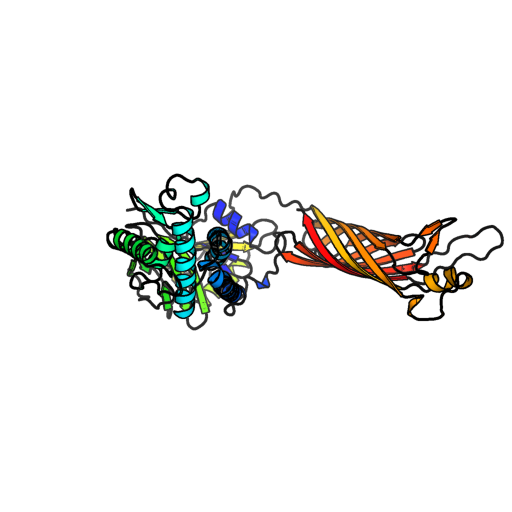70 GLY A CA 1
ATOM 1269 C C . GLY A 1 170 ? 18.754 2.103 -27.740 1.00 93.38 170 GLY A C 1
ATOM 1270 O O . GLY A 1 170 ? 18.164 1.094 -28.130 1.00 93.38 170 GLY A O 1
ATOM 1271 N N . TYR A 1 171 ? 18.108 3.172 -27.259 1.00 95.94 171 TYR A N 1
ATOM 1272 C CA . TYR A 1 171 ? 16.645 3.269 -27.182 1.00 95.94 171 TYR A CA 1
ATOM 1273 C C . TYR A 1 171 ? 15.991 3.115 -28.564 1.00 95.94 171 TYR A C 1
ATOM 1275 O O . TYR A 1 171 ? 15.058 2.327 -28.728 1.00 95.94 171 TYR A O 1
ATOM 1283 N N . ASP A 1 172 ? 16.514 3.810 -29.580 1.00 95.06 172 ASP A N 1
ATOM 1284 C CA . ASP A 1 172 ? 16.047 3.687 -30.965 1.00 95.06 172 ASP A CA 1
ATOM 1285 C C . ASP A 1 172 ? 16.171 2.254 -31.499 1.00 95.06 172 ASP A C 1
ATOM 1287 O O . ASP A 1 172 ? 15.281 1.783 -32.211 1.00 95.06 172 ASP A O 1
ATOM 1291 N N . GLY A 1 173 ? 17.239 1.543 -31.125 1.00 94.31 173 GLY A N 1
ATOM 1292 C CA . GLY A 1 173 ? 17.429 0.129 -31.434 1.00 94.31 173 GLY A CA 1
ATOM 1293 C C . GLY A 1 173 ? 16.334 -0.751 -30.830 1.00 94.31 173 GLY A C 1
ATOM 1294 O O . GLY A 1 173 ? 15.728 -1.548 -31.548 1.00 94.31 173 GLY A O 1
ATOM 1295 N N . VAL A 1 174 ? 16.016 -0.567 -29.542 1.00 94.62 174 VAL A N 1
ATOM 1296 C CA . VAL A 1 174 ? 14.912 -1.289 -28.878 1.00 94.62 174 VAL A CA 1
ATOM 1297 C C . VAL A 1 174 ? 13.574 -0.978 -29.545 1.00 94.62 174 VAL A C 1
ATOM 1299 O O . VAL A 1 174 ? 12.818 -1.896 -29.866 1.00 94.62 174 VAL A O 1
ATOM 1302 N N . ARG A 1 175 ? 13.301 0.294 -29.852 1.00 94.75 175 ARG A N 1
ATOM 1303 C CA . ARG A 1 175 ? 12.085 0.686 -30.572 1.00 94.75 175 ARG A CA 1
ATOM 1304 C C . ARG A 1 175 ? 11.988 0.033 -31.950 1.00 94.75 175 ARG A C 1
ATOM 1306 O O . ARG A 1 175 ? 10.905 -0.413 -32.330 1.00 94.75 175 ARG A O 1
ATOM 1313 N N . ALA A 1 176 ? 13.084 -0.014 -32.705 1.00 92.50 176 ALA A N 1
ATOM 1314 C CA . ALA A 1 176 ? 13.113 -0.637 -34.025 1.00 92.50 176 ALA A CA 1
ATOM 1315 C C . ALA A 1 176 ? 12.832 -2.145 -33.946 1.00 92.50 176 ALA A C 1
ATOM 1317 O O . ALA A 1 176 ? 12.061 -2.656 -34.756 1.00 92.50 176 ALA A O 1
ATOM 1318 N N . ILE A 1 177 ? 13.393 -2.831 -32.941 1.00 91.94 177 ILE A N 1
ATOM 1319 C CA . ILE A 1 177 ? 13.108 -4.247 -32.664 1.00 91.94 177 ILE A CA 1
ATOM 1320 C C . ILE A 1 177 ? 11.612 -4.434 -32.403 1.00 91.94 177 ILE A C 1
ATOM 1322 O O . ILE A 1 177 ? 10.974 -5.212 -33.104 1.00 91.94 177 ILE A O 1
ATOM 1326 N N . ILE A 1 178 ? 11.039 -3.680 -31.461 1.00 90.81 178 ILE A N 1
ATOM 1327 C CA . ILE A 1 178 ? 9.622 -3.779 -31.075 1.00 90.81 178 ILE A CA 1
ATOM 1328 C C . ILE A 1 178 ? 8.692 -3.473 -32.255 1.00 90.81 178 ILE A C 1
ATOM 1330 O O . ILE A 1 178 ? 7.714 -4.180 -32.477 1.00 90.81 178 ILE A O 1
ATOM 1334 N N . SER A 1 179 ? 9.015 -2.454 -33.054 1.00 88.38 179 SER A N 1
ATOM 1335 C CA . SER A 1 179 ? 8.216 -2.057 -34.224 1.00 88.38 179 SER A CA 1
ATOM 1336 C C . SER A 1 179 ? 8.219 -3.110 -35.337 1.00 88.38 179 SER A C 1
ATOM 1338 O O . SER A 1 179 ? 7.315 -3.123 -36.170 1.00 88.38 179 SER A O 1
ATOM 1340 N N . ALA A 1 180 ? 9.231 -3.981 -35.370 1.00 88.56 180 ALA A N 1
ATOM 1341 C CA . ALA A 1 180 ? 9.314 -5.099 -36.304 1.00 88.56 180 ALA A CA 1
ATOM 1342 C C . ALA A 1 180 ? 8.587 -6.362 -35.801 1.00 88.56 180 ALA A C 1
ATOM 1344 O O . ALA A 1 180 ? 8.434 -7.317 -36.565 1.00 88.56 180 ALA A O 1
ATOM 1345 N N . MET A 1 181 ? 8.143 -6.388 -34.539 1.00 87.81 181 MET A N 1
ATOM 1346 C CA . MET A 1 181 ? 7.437 -7.532 -33.963 1.00 87.81 181 MET A CA 1
ATOM 1347 C C . MET A 1 181 ? 5.963 -7.573 -34.380 1.00 87.81 181 MET A C 1
ATOM 1349 O O . MET A 1 181 ? 5.353 -6.532 -34.643 1.00 87.81 181 MET A O 1
ATOM 1353 N N . PRO A 1 182 ? 5.339 -8.766 -34.398 1.00 87.31 182 PRO A N 1
ATOM 1354 C CA . PRO A 1 182 ? 3.895 -8.877 -34.540 1.00 87.31 182 PRO A CA 1
ATOM 1355 C C . PRO A 1 182 ? 3.171 -8.095 -33.438 1.00 87.31 182 PRO A C 1
ATOM 1357 O O . PRO A 1 182 ? 3.365 -8.357 -32.248 1.00 87.31 182 PRO A O 1
ATOM 1360 N N . ALA A 1 183 ? 2.299 -7.171 -33.842 1.00 87.38 183 ALA A N 1
ATOM 1361 C CA . ALA A 1 183 ? 1.512 -6.374 -32.910 1.00 87.38 183 ALA A CA 1
ATOM 1362 C C . ALA A 1 183 ? 0.681 -7.264 -31.971 1.00 87.38 183 ALA A C 1
ATOM 1364 O O . ALA A 1 183 ? 0.084 -8.265 -32.387 1.00 87.38 183 ALA A O 1
ATOM 1365 N N . ALA A 1 184 ? 0.630 -6.869 -30.703 1.00 88.75 184 ALA A N 1
ATOM 1366 C CA . ALA A 1 184 ? -0.402 -7.306 -29.784 1.00 88.75 184 ALA A CA 1
ATOM 1367 C C . ALA A 1 184 ? -1.707 -6.554 -30.094 1.00 88.75 184 ALA A C 1
ATOM 1369 O O . ALA A 1 184 ? -1.766 -5.650 -30.937 1.00 88.75 184 ALA A O 1
ATOM 1370 N N . SER A 1 185 ? -2.792 -6.932 -29.430 1.00 87.50 185 SER A N 1
ATOM 1371 C CA . SER A 1 185 ? -4.047 -6.208 -29.585 1.00 87.50 185 SER A CA 1
ATOM 1372 C C . SER A 1 185 ? -4.856 -6.105 -28.315 1.00 87.50 185 SER A C 1
ATOM 1374 O O . SER A 1 185 ? -4.932 -7.053 -27.539 1.00 87.50 185 SER A O 1
ATOM 1376 N N . PHE A 1 186 ? -5.543 -4.982 -28.192 1.00 87.56 186 PHE A N 1
ATOM 1377 C CA . PHE A 1 186 ? -6.534 -4.714 -27.172 1.00 87.56 186 PHE A CA 1
ATOM 1378 C C . PHE A 1 186 ? -7.932 -4.766 -27.793 1.00 87.56 186 PHE A C 1
ATOM 1380 O O . PHE A 1 186 ? -8.233 -4.003 -28.712 1.00 87.56 186 PHE A O 1
ATOM 1387 N N . GLU A 1 187 ? -8.756 -5.701 -27.336 1.00 88.88 187 GLU A N 1
ATOM 1388 C CA . GLU A 1 187 ? -10.122 -5.931 -27.802 1.00 88.88 187 GLU A CA 1
ATOM 1389 C C . GLU A 1 187 ? -11.127 -5.469 -26.747 1.00 88.88 187 GLU A C 1
ATOM 1391 O O . GLU A 1 187 ? -11.012 -5.800 -25.564 1.00 88.88 187 GLU A O 1
ATOM 1396 N N . ILE A 1 188 ? -12.148 -4.741 -27.186 1.00 85.62 188 ILE A N 1
ATOM 1397 C CA . ILE A 1 188 ? -13.271 -4.370 -26.334 1.00 85.62 188 ILE A CA 1
ATOM 1398 C C . ILE A 1 188 ? -14.351 -5.436 -26.446 1.00 85.62 188 ILE A C 1
ATOM 1400 O O . ILE A 1 188 ? -14.895 -5.673 -27.523 1.00 85.62 188 ILE A O 1
ATOM 1404 N N . GLY A 1 189 ? -14.688 -6.078 -25.332 1.00 83.06 189 GLY A N 1
ATOM 1405 C CA . GLY A 1 189 ? -15.843 -6.963 -25.270 1.00 83.06 189 GLY A CA 1
ATOM 1406 C C . GLY A 1 189 ? -17.114 -6.194 -24.924 1.00 83.06 189 GLY A C 1
ATOM 1407 O O . GLY A 1 189 ? -17.434 -5.169 -25.525 1.00 83.06 189 GLY A O 1
ATOM 1408 N N . ARG A 1 190 ? -17.889 -6.694 -23.960 1.00 80.31 190 ARG A N 1
ATOM 1409 C CA . ARG A 1 190 ? -19.148 -6.048 -23.568 1.00 80.31 190 ARG A CA 1
ATOM 1410 C C . ARG A 1 190 ? -18.911 -4.958 -22.521 1.00 80.31 190 ARG A C 1
ATOM 1412 O O . ARG A 1 190 ? -18.351 -5.234 -21.462 1.00 80.31 190 ARG A O 1
ATOM 1419 N N . LEU A 1 191 ? -19.392 -3.746 -22.795 1.00 80.31 191 LEU A N 1
ATOM 1420 C CA . LEU A 1 191 ? -19.312 -2.595 -21.893 1.00 80.31 191 LEU A CA 1
ATOM 1421 C C . LEU A 1 191 ? -20.698 -2.098 -21.466 1.00 80.31 191 LEU A C 1
ATOM 1423 O O . LEU A 1 191 ? -21.689 -2.321 -22.164 1.00 80.31 191 LEU A O 1
ATOM 1427 N N . ALA A 1 192 ? -20.749 -1.409 -20.328 1.00 75.06 192 ALA A N 1
ATOM 1428 C CA . ALA A 1 192 ? -21.916 -0.671 -19.869 1.00 75.06 192 ALA A CA 1
ATOM 1429 C C . ALA A 1 192 ? -22.252 0.497 -20.813 1.00 75.06 192 ALA A C 1
ATOM 1431 O O . ALA A 1 192 ? -21.377 1.069 -21.468 1.00 75.06 192 ALA A O 1
ATOM 1432 N N . GLU A 1 193 ? -23.526 0.882 -20.860 1.00 77.88 193 GLU A N 1
ATOM 1433 C CA . GLU A 1 193 ? -23.958 2.040 -21.642 1.00 77.88 193 GLU A CA 1
ATOM 1434 C C . GLU A 1 193 ? -23.267 3.322 -21.148 1.00 77.88 193 GLU A C 1
ATOM 1436 O O . GLU A 1 193 ? -23.162 3.569 -19.945 1.00 77.88 193 GLU A O 1
ATOM 1441 N N . GLY A 1 194 ? -22.768 4.135 -22.085 1.00 79.94 194 GLY A N 1
ATOM 1442 C CA . GLY A 1 194 ? -22.038 5.366 -21.770 1.00 79.94 194 GLY A CA 1
ATOM 1443 C C . GLY A 1 194 ? -20.603 5.155 -21.273 1.00 79.94 194 GLY A C 1
ATOM 1444 O O . GLY A 1 194 ? -19.979 6.122 -20.835 1.00 79.94 194 GLY A O 1
ATOM 1445 N N . ALA A 1 195 ? -20.072 3.928 -21.337 1.00 82.88 195 ALA A N 1
ATOM 1446 C CA . ALA A 1 195 ? -18.691 3.656 -20.966 1.00 82.88 195 ALA A CA 1
ATOM 1447 C C . ALA A 1 195 ? -17.691 4.312 -21.932 1.00 82.88 195 ALA A C 1
ATOM 1449 O O . ALA A 1 195 ? -17.857 4.306 -23.153 1.00 82.88 195 ALA A O 1
ATOM 1450 N N . VAL A 1 196 ? -16.619 4.849 -21.364 1.00 86.25 196 VAL A N 1
ATOM 1451 C CA . VAL A 1 196 ? -15.449 5.380 -22.056 1.00 86.25 196 VAL A CA 1
ATOM 1452 C C . VAL A 1 196 ? -14.259 4.521 -21.674 1.00 86.25 196 VAL A C 1
ATOM 1454 O O . VAL A 1 196 ? -14.055 4.245 -20.494 1.00 86.25 196 VAL A O 1
ATOM 1457 N N . VAL A 1 197 ? -13.475 4.112 -22.669 1.00 86.88 197 VAL A N 1
ATOM 1458 C CA . VAL A 1 197 ? -12.257 3.332 -22.458 1.00 86.88 197 VAL A CA 1
ATOM 1459 C C . VAL A 1 197 ? -11.042 4.203 -22.727 1.00 86.88 197 VAL A C 1
ATOM 1461 O O . VAL A 1 197 ? -10.977 4.901 -23.743 1.00 86.88 197 VAL A O 1
ATOM 1464 N N . TYR A 1 198 ? -10.081 4.135 -21.819 1.00 87.94 198 TYR A N 1
ATOM 1465 C CA . TYR A 1 198 ? -8.756 4.705 -21.954 1.00 87.94 198 TYR A CA 1
ATOM 1466 C C . TYR A 1 198 ? -7.738 3.573 -22.021 1.00 87.94 198 TYR A C 1
ATOM 1468 O O . TYR A 1 198 ? -7.822 2.616 -21.255 1.00 87.94 198 TYR A O 1
ATOM 1476 N N . LEU A 1 199 ? -6.782 3.703 -22.929 1.00 89.19 199 LEU A N 1
ATOM 1477 C CA . LEU A 1 199 ? -5.602 2.865 -23.062 1.00 89.19 199 LEU A CA 1
ATOM 1478 C C . LEU A 1 199 ? -4.399 3.808 -23.034 1.00 89.19 199 LEU A C 1
ATOM 1480 O O . LEU A 1 199 ? -4.350 4.761 -23.812 1.00 89.19 199 LEU A O 1
ATOM 1484 N N . ASP A 1 200 ? -3.481 3.593 -22.099 1.00 89.12 200 ASP A N 1
ATOM 1485 C CA . ASP A 1 200 ? -2.267 4.387 -21.907 1.00 89.12 200 ASP A CA 1
ATOM 1486 C C . ASP A 1 200 ? -2.552 5.893 -21.752 1.00 89.12 200 ASP A C 1
ATOM 1488 O O . ASP A 1 200 ? -1.924 6.750 -22.376 1.00 89.12 200 ASP A O 1
ATOM 1492 N N . GLY A 1 201 ? -3.585 6.223 -20.968 1.00 83.44 201 GLY A N 1
ATOM 1493 C CA . GLY A 1 201 ? -4.046 7.600 -20.751 1.00 83.44 201 GLY A CA 1
ATOM 1494 C C . GLY A 1 201 ? -4.787 8.226 -21.943 1.00 83.44 201 GLY A C 1
ATOM 1495 O O . GLY A 1 201 ? -5.182 9.391 -21.882 1.00 83.44 201 GLY A O 1
ATOM 1496 N N . ARG A 1 202 ? -5.018 7.482 -23.036 1.00 87.06 202 ARG A N 1
ATOM 1497 C CA . ARG A 1 202 ? -5.692 7.973 -24.250 1.00 87.06 202 ARG A CA 1
ATOM 1498 C C . ARG A 1 202 ? -7.032 7.299 -24.463 1.00 87.06 202 ARG A C 1
ATOM 1500 O O . ARG A 1 202 ? -7.153 6.085 -24.363 1.00 87.06 202 ARG A O 1
ATOM 1507 N N . ARG A 1 203 ? -8.042 8.080 -24.836 1.00 88.44 203 ARG A N 1
ATOM 1508 C CA . ARG A 1 203 ? -9.363 7.542 -25.173 1.00 88.44 203 ARG A CA 1
ATOM 1509 C C . ARG A 1 203 ? -9.295 6.694 -26.448 1.00 88.44 203 ARG A C 1
ATOM 1511 O O . ARG A 1 203 ? -8.817 7.176 -27.474 1.00 88.44 203 ARG A O 1
ATOM 1518 N N . VAL A 1 204 ? -9.825 5.474 -26.391 1.00 89.75 204 VAL A N 1
ATOM 1519 C CA . VAL A 1 204 ? -9.948 4.553 -27.536 1.00 89.75 204 VAL A CA 1
ATOM 1520 C C . VAL A 1 204 ? -11.416 4.283 -27.877 1.00 89.75 204 VAL A C 1
ATOM 1522 O O . VAL A 1 204 ? -12.323 4.677 -27.139 1.00 89.75 204 VAL A O 1
ATOM 1525 N N . ASP A 1 205 ? -11.662 3.646 -29.024 1.00 86.69 205 ASP A N 1
ATOM 1526 C CA . ASP A 1 205 ? -13.011 3.252 -29.433 1.00 86.69 205 ASP A CA 1
ATOM 1527 C C . ASP A 1 205 ? -13.570 2.177 -28.490 1.00 86.69 205 ASP A C 1
ATOM 1529 O O . ASP A 1 205 ? -13.029 1.078 -28.390 1.00 86.69 205 ASP A O 1
ATOM 1533 N N . ALA A 1 206 ? -14.672 2.506 -27.819 1.00 83.88 206 ALA A N 1
ATOM 1534 C CA . ALA A 1 206 ? -15.351 1.665 -26.837 1.00 83.88 206 ALA A CA 1
ATOM 1535 C C . ALA A 1 206 ? -16.408 0.729 -27.464 1.00 83.88 206 ALA A C 1
ATOM 1537 O O . ALA A 1 206 ? -17.174 0.090 -26.744 1.00 83.88 206 ALA A O 1
ATOM 1538 N N . SER A 1 207 ? -16.496 0.665 -28.795 1.00 85.12 207 SER A N 1
ATOM 1539 C CA . SER A 1 207 ? -17.465 -0.189 -29.487 1.00 85.12 207 SER A CA 1
ATOM 1540 C C . SER A 1 207 ? -17.169 -1.681 -29.251 1.00 85.12 207 SER A C 1
ATOM 1542 O O . SER A 1 207 ? -16.034 -2.105 -29.455 1.00 85.12 207 SER A O 1
ATOM 1544 N N . PRO A 1 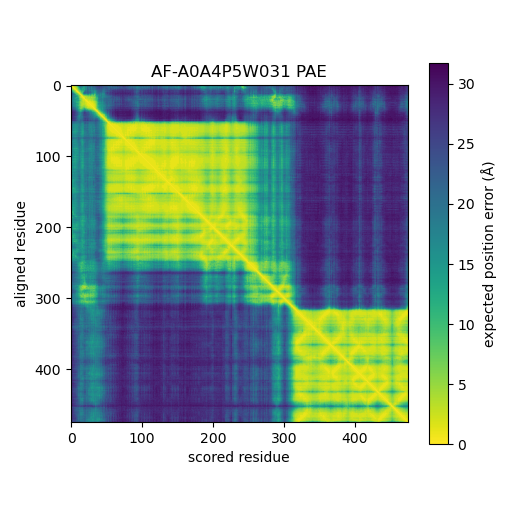208 ? -18.156 -2.517 -28.875 1.00 82.75 208 PRO A N 1
ATOM 1545 C CA . PRO A 1 208 ? -17.945 -3.957 -28.729 1.00 82.75 208 PRO A CA 1
ATOM 1546 C C . PRO A 1 208 ? -17.399 -4.601 -30.008 1.00 82.75 208 PRO A C 1
ATOM 1548 O O . PRO A 1 208 ? -17.925 -4.386 -31.100 1.00 82.75 208 PRO A O 1
ATOM 1551 N N . GLY A 1 209 ? -16.351 -5.409 -29.866 1.00 80.25 209 GLY A N 1
ATOM 1552 C CA . GLY A 1 209 ? -15.606 -6.016 -30.967 1.00 80.25 209 GLY A CA 1
ATOM 1553 C C . GLY A 1 209 ? -14.577 -5.090 -31.623 1.00 80.25 209 GLY A C 1
ATOM 1554 O O . GLY A 1 209 ? -13.896 -5.527 -32.553 1.00 80.25 209 GLY A O 1
ATOM 1555 N N . SER A 1 210 ? -14.436 -3.837 -31.166 1.00 86.88 210 SER A N 1
ATOM 1556 C CA . SER A 1 210 ? -13.339 -2.973 -31.606 1.00 86.88 210 SER A CA 1
ATOM 1557 C C . SER A 1 210 ? -12.004 -3.583 -31.176 1.00 86.88 210 SER A C 1
ATOM 1559 O O . SER A 1 210 ? -11.873 -4.190 -30.108 1.00 86.88 210 SER A O 1
ATOM 1561 N N . ARG A 1 211 ? -11.001 -3.445 -32.045 1.00 89.75 211 ARG A N 1
ATOM 1562 C CA . ARG A 1 211 ? -9.657 -3.972 -31.824 1.00 89.75 211 ARG A CA 1
ATOM 1563 C C . ARG A 1 211 ? -8.635 -2.887 -32.111 1.00 89.75 211 ARG A C 1
ATOM 1565 O O . ARG A 1 211 ? -8.535 -2.412 -33.240 1.00 89.75 211 ARG A O 1
ATOM 1572 N N . THR A 1 212 ? -7.854 -2.539 -31.099 1.00 89.31 212 THR A N 1
ATOM 1573 C CA . THR A 1 212 ? -6.722 -1.618 -31.212 1.00 89.31 212 THR A CA 1
ATOM 1574 C C . THR A 1 212 ? -5.440 -2.431 -31.296 1.00 89.31 212 THR A C 1
ATOM 1576 O O . THR A 1 212 ? -5.197 -3.294 -30.453 1.00 89.31 212 THR A O 1
ATOM 1579 N N . LEU A 1 213 ? -4.627 -2.191 -32.325 1.00 90.62 213 LEU A N 1
ATOM 1580 C CA . LEU A 1 213 ? -3.291 -2.777 -32.410 1.00 90.62 213 LEU A CA 1
ATOM 1581 C C . LEU A 1 213 ? -2.336 -1.988 -31.521 1.00 90.62 213 LEU A C 1
ATOM 1583 O O . LEU A 1 213 ? -2.327 -0.758 -31.561 1.00 90.62 213 LEU A O 1
ATOM 1587 N N . ILE A 1 214 ? -1.530 -2.709 -30.754 1.00 91.12 214 ILE A N 1
ATOM 1588 C CA . ILE A 1 214 ? -0.540 -2.153 -29.835 1.00 91.12 214 ILE A CA 1
ATOM 1589 C C . ILE A 1 214 ? 0.766 -2.924 -29.959 1.00 91.12 214 ILE A C 1
ATOM 1591 O O . ILE A 1 214 ? 0.801 -4.066 -30.424 1.00 91.12 214 ILE A O 1
ATOM 1595 N N . VAL A 1 215 ? 1.863 -2.272 -29.606 1.00 91.69 215 VAL A N 1
ATOM 1596 C CA . VAL A 1 215 ? 3.175 -2.918 -29.610 1.00 91.69 215 VAL A CA 1
ATOM 1597 C C . VAL A 1 215 ? 3.335 -3.796 -28.359 1.00 91.69 215 VAL A C 1
ATOM 1599 O O . VAL A 1 215 ? 2.589 -3.619 -27.406 1.00 91.69 215 VAL A O 1
ATOM 1602 N N . PRO A 1 216 ? 4.254 -4.771 -28.337 1.00 88.19 216 PRO A N 1
ATOM 1603 C CA . PRO A 1 216 ? 4.555 -5.515 -27.112 1.00 88.19 216 PRO A CA 1
ATOM 1604 C C . PRO A 1 216 ? 5.110 -4.637 -25.975 1.00 88.19 216 PRO A C 1
ATOM 1606 O O . PRO A 1 216 ? 5.901 -3.728 -26.229 1.00 88.19 216 PRO A O 1
ATOM 1609 N N . GLY A 1 217 ? 4.751 -4.972 -24.732 1.00 88.88 217 GLY A N 1
ATOM 1610 C CA . GLY A 1 217 ? 5.198 -4.330 -23.489 1.00 88.88 217 GLY A CA 1
ATOM 1611 C C . GLY A 1 217 ? 4.061 -4.125 -22.481 1.00 88.88 217 GLY A C 1
ATOM 1612 O O . GLY A 1 217 ? 2.973 -4.686 -22.643 1.00 88.88 217 GLY A O 1
ATOM 1613 N N . ARG A 1 218 ? 4.317 -3.362 -21.413 1.00 91.75 218 ARG A N 1
ATOM 1614 C CA . ARG A 1 218 ? 3.313 -3.024 -20.393 1.00 91.75 218 ARG A CA 1
ATOM 1615 C C . ARG A 1 218 ? 2.361 -1.923 -20.873 1.00 91.75 218 ARG A C 1
ATOM 1617 O O . ARG A 1 218 ? 2.803 -0.849 -21.270 1.00 91.75 218 ARG A O 1
ATOM 1624 N N . HIS A 1 219 ? 1.061 -2.185 -20.773 1.00 88.75 219 HIS A N 1
ATOM 1625 C CA . HIS A 1 219 ? -0.018 -1.253 -21.110 1.00 88.75 219 HIS A CA 1
ATOM 1626 C C . HIS A 1 219 ? -0.975 -1.064 -19.942 1.00 88.75 219 HIS A C 1
ATOM 1628 O O . HIS A 1 219 ? -1.215 -2.001 -19.183 1.00 88.75 219 HIS A O 1
ATOM 1634 N N . PHE A 1 220 ? -1.578 0.118 -19.855 1.00 88.75 220 PHE A N 1
ATOM 1635 C CA . PHE A 1 220 ? -2.534 0.491 -18.815 1.00 88.75 220 PHE A CA 1
ATOM 1636 C C . PHE A 1 220 ? -3.889 0.767 -19.440 1.00 88.75 220 PHE A C 1
ATOM 1638 O O . PHE A 1 220 ? -3.976 1.454 -20.453 1.00 88.75 220 PHE A O 1
ATOM 1645 N N . PHE A 1 221 ? -4.970 0.294 -18.836 1.00 85.56 221 PHE A N 1
ATOM 1646 C CA . PHE A 1 221 ? -6.311 0.593 -19.315 1.00 85.56 221 PHE A CA 1
ATOM 1647 C C . PHE A 1 221 ? -7.233 1.013 -18.177 1.00 85.56 221 PHE A C 1
ATOM 1649 O O . PHE A 1 221 ? -7.079 0.596 -17.031 1.00 85.56 221 PHE A O 1
ATOM 1656 N N . SER A 1 222 ? -8.222 1.839 -18.504 1.00 81.62 222 SER A N 1
ATOM 1657 C CA . SER A 1 222 ? -9.332 2.145 -17.607 1.00 81.62 222 SER A CA 1
ATOM 1658 C C . SER A 1 222 ? -10.642 2.274 -18.374 1.00 81.62 222 SER A C 1
ATOM 1660 O O . SER A 1 222 ? -10.678 2.659 -19.540 1.00 81.62 222 SER A O 1
ATOM 1662 N N . ILE A 1 223 ? -11.739 1.921 -17.721 1.00 80.12 223 ILE A N 1
ATOM 1663 C CA . ILE A 1 223 ? -13.101 1.996 -18.235 1.00 80.12 223 ILE A CA 1
ATOM 1664 C C . ILE A 1 223 ? -13.902 2.813 -17.235 1.00 80.12 223 ILE A C 1
ATOM 1666 O O . ILE A 1 223 ? -13.911 2.488 -16.049 1.00 80.12 223 ILE A O 1
ATOM 1670 N N . LYS A 1 224 ? -14.573 3.868 -17.696 1.00 76.50 224 LYS A N 1
ATOM 1671 C CA . LYS A 1 224 ? -15.310 4.816 -16.846 1.00 76.50 224 LYS A CA 1
ATOM 1672 C C . LYS A 1 224 ? -16.698 5.088 -17.419 1.00 76.50 224 LYS A C 1
ATOM 1674 O O . LYS A 1 224 ? -16.866 5.056 -18.631 1.00 76.50 224 LYS A O 1
ATOM 1679 N N . VAL A 1 225 ? -17.691 5.369 -16.577 1.00 72.31 225 VAL A N 1
ATOM 1680 C CA . VAL A 1 225 ? -19.013 5.886 -16.986 1.00 72.31 225 VAL A CA 1
ATOM 1681 C C . VAL A 1 225 ? -19.228 7.216 -16.279 1.00 72.31 225 VAL A C 1
ATOM 1683 O O . VAL A 1 225 ? -19.354 7.253 -15.054 1.00 72.31 225 VAL A O 1
ATOM 1686 N N . GLY A 1 226 ? -19.249 8.314 -17.040 1.00 72.69 226 GLY A N 1
ATOM 1687 C CA . GLY A 1 226 ? -19.114 9.651 -16.455 1.00 72.69 226 GLY A CA 1
ATOM 1688 C C . GLY A 1 226 ? -17.800 9.751 -15.673 1.00 72.69 226 GLY A C 1
ATOM 1689 O O . GLY A 1 226 ? -16.754 9.374 -16.197 1.00 72.69 226 GLY A O 1
ATOM 1690 N N . ASP A 1 227 ? -17.880 10.167 -14.410 1.00 60.91 227 ASP A N 1
ATOM 1691 C CA . ASP A 1 227 ? -16.723 10.263 -13.505 1.00 60.91 227 ASP A CA 1
ATOM 1692 C C . ASP A 1 227 ? -16.460 8.974 -12.701 1.00 60.91 227 ASP A C 1
ATOM 1694 O O . ASP A 1 227 ? -15.545 8.918 -11.882 1.00 60.91 227 ASP A O 1
ATOM 1698 N N . VAL A 1 228 ? -17.256 7.919 -12.908 1.00 55.72 228 VAL A N 1
ATOM 1699 C CA . VAL A 1 228 ? -17.175 6.683 -12.118 1.00 55.72 228 VAL A CA 1
ATOM 1700 C C . VAL A 1 228 ? -16.288 5.652 -12.811 1.00 55.72 228 VAL A C 1
ATOM 1702 O O . VAL A 1 228 ? -16.608 5.193 -13.910 1.00 55.72 228 VAL A O 1
ATOM 1705 N N . GLY A 1 229 ? -15.221 5.217 -12.136 1.00 62.06 229 GLY A N 1
ATOM 1706 C CA . GLY A 1 229 ? -14.409 4.070 -12.545 1.00 62.06 229 GLY A CA 1
ATOM 1707 C C . GLY A 1 229 ? -15.206 2.760 -12.536 1.00 62.06 229 GLY A C 1
ATOM 1708 O O . GLY A 1 229 ? -15.853 2.397 -11.549 1.00 62.06 229 GLY A O 1
ATOM 1709 N N . LEU A 1 230 ? -15.195 2.045 -13.661 1.00 60.53 230 LEU A N 1
ATOM 1710 C CA . LEU A 1 230 ? -15.755 0.697 -13.780 1.00 60.53 230 LEU A CA 1
ATOM 1711 C C . LEU A 1 230 ? -14.689 -0.384 -13.643 1.00 60.53 230 LEU A C 1
ATOM 1713 O O . LEU A 1 230 ? -14.938 -1.399 -12.999 1.00 60.53 230 LEU A O 1
ATOM 1717 N N . LEU A 1 231 ? -13.542 -0.172 -14.284 1.00 68.69 231 LEU A N 1
ATOM 1718 C CA . LEU A 1 231 ? -12.433 -1.114 -14.346 1.00 68.69 231 LEU A CA 1
ATOM 1719 C C . LEU A 1 231 ? -11.146 -0.337 -14.612 1.00 68.69 231 LEU A C 1
ATOM 172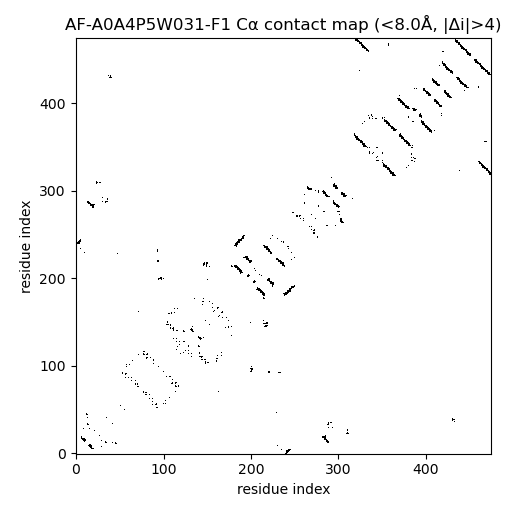1 O O . LEU A 1 231 ? -11.162 0.601 -15.403 1.00 68.69 231 LEU A O 1
ATOM 1725 N N . HIS A 1 232 ? -10.041 -0.736 -14.005 1.00 72.88 232 HIS A N 1
ATOM 1726 C CA . HIS A 1 232 ? -8.707 -0.309 -14.406 1.00 72.88 232 HIS A CA 1
ATOM 1727 C C . HIS A 1 232 ? -7.733 -1.464 -14.191 1.00 72.88 232 HIS A C 1
ATOM 1729 O O . HIS A 1 232 ? -8.036 -2.410 -13.461 1.00 72.88 232 HIS A O 1
ATOM 1735 N N . GLY A 1 233 ? -6.585 -1.401 -14.846 1.00 72.25 233 GLY A N 1
ATOM 1736 C CA . GLY A 1 233 ? -5.517 -2.364 -14.651 1.00 72.25 233 GLY A CA 1
ATOM 1737 C C . GLY A 1 233 ? -4.401 -2.169 -15.656 1.00 72.25 233 GLY A C 1
ATOM 1738 O O . GLY A 1 233 ? -4.495 -1.352 -16.575 1.00 72.25 233 GLY A O 1
ATOM 1739 N N . ASP A 1 234 ? -3.356 -2.960 -15.489 1.00 80.75 234 ASP A N 1
ATOM 1740 C CA . ASP A 1 234 ? -2.248 -3.046 -16.416 1.00 80.75 234 ASP A CA 1
ATOM 1741 C C . ASP A 1 234 ? -2.012 -4.488 -16.861 1.00 80.75 234 ASP A C 1
ATOM 1743 O O . ASP A 1 234 ? -2.402 -5.451 -16.198 1.00 80.75 234 ASP A O 1
ATOM 1747 N N . ALA A 1 235 ? -1.410 -4.638 -18.033 1.00 77.69 235 ALA A N 1
ATOM 1748 C CA . ALA A 1 235 ? -1.046 -5.934 -18.572 1.00 77.69 235 ALA A CA 1
ATOM 1749 C C . ALA A 1 235 ? 0.260 -5.842 -19.350 1.00 77.69 235 ALA A C 1
ATOM 1751 O O . ALA A 1 235 ? 0.453 -4.944 -20.169 1.00 77.69 235 ALA A O 1
ATOM 1752 N N . GLU A 1 236 ? 1.131 -6.821 -19.132 1.00 85.06 236 GLU A N 1
ATOM 1753 C CA . GLU A 1 236 ? 2.297 -7.049 -19.975 1.00 85.06 236 GLU A CA 1
ATOM 1754 C C . GLU A 1 236 ? 1.886 -7.914 -21.171 1.00 85.06 236 GLU A C 1
ATOM 1756 O O . GLU A 1 236 ? 1.501 -9.078 -21.024 1.00 85.06 236 GLU A O 1
ATOM 1761 N N . LEU A 1 237 ? 1.943 -7.340 -22.371 1.00 83.12 237 LEU A N 1
ATOM 1762 C CA . LEU A 1 237 ? 1.509 -7.998 -23.597 1.00 83.12 237 LEU A CA 1
ATOM 1763 C C . LEU A 1 237 ? 2.697 -8.402 -24.455 1.00 83.12 237 LEU A C 1
ATOM 1765 O O . LEU A 1 237 ? 3.602 -7.620 -24.734 1.00 83.12 237 LEU A O 1
ATOM 1769 N N . ARG A 1 238 ? 2.662 -9.654 -24.910 1.00 84.12 238 ARG A N 1
ATOM 1770 C CA . ARG A 1 238 ? 3.665 -10.225 -25.813 1.00 84.12 238 ARG A CA 1
ATOM 1771 C C . ARG A 1 238 ? 3.194 -10.166 -27.262 1.00 84.12 238 ARG A C 1
ATOM 1773 O O . ARG A 1 238 ? 2.015 -9.939 -27.541 1.00 84.12 238 ARG A O 1
ATOM 1780 N N . GLU A 1 239 ? 4.109 -10.418 -28.188 1.00 82.44 239 GLU A N 1
ATOM 1781 C CA . GLU A 1 239 ? 3.812 -10.484 -29.621 1.00 82.44 239 GLU A CA 1
ATOM 1782 C C . GLU A 1 239 ? 2.616 -11.398 -29.940 1.00 82.44 239 GLU A C 1
ATOM 1784 O O . GLU A 1 239 ? 2.460 -12.481 -29.371 1.00 82.44 239 GLU A O 1
ATOM 1789 N N . ALA A 1 240 ? 1.746 -10.934 -30.842 1.00 83.44 240 ALA A N 1
ATOM 1790 C CA . ALA A 1 240 ? 0.534 -11.635 -31.279 1.00 83.44 240 ALA A CA 1
ATOM 1791 C C . ALA A 1 240 ? -0.433 -12.075 -30.153 1.00 83.44 240 ALA A C 1
ATOM 1793 O O . ALA A 1 240 ? -1.291 -12.939 -30.375 1.00 83.44 240 ALA A O 1
ATOM 1794 N N . THR A 1 241 ? -0.332 -11.488 -28.955 1.00 83.12 241 THR A N 1
ATOM 1795 C CA . THR A 1 241 ? -1.304 -11.705 -27.877 1.00 83.12 241 THR A CA 1
ATOM 1796 C C . THR A 1 241 ? -2.483 -10.748 -27.996 1.00 83.12 241 THR A C 1
ATOM 1798 O O . THR A 1 241 ? -2.395 -9.675 -28.592 1.00 83.12 241 THR A O 1
ATOM 1801 N N . THR A 1 242 ? -3.635 -11.167 -27.475 1.00 81.88 242 THR A N 1
ATOM 1802 C CA . THR A 1 242 ? -4.830 -10.325 -27.397 1.00 81.88 242 THR A CA 1
ATOM 1803 C C . THR A 1 242 ? -5.254 -10.204 -25.947 1.00 81.88 242 THR A C 1
ATOM 1805 O O . THR A 1 242 ? -5.515 -11.225 -25.315 1.00 81.88 242 THR A O 1
ATOM 1808 N N . MET A 1 243 ? -5.324 -8.970 -25.456 1.00 82.31 243 MET A N 1
ATOM 1809 C CA . MET A 1 243 ? -6.000 -8.616 -24.215 1.00 82.31 243 MET A CA 1
ATOM 1810 C C . MET A 1 243 ? -7.428 -8.218 -24.542 1.00 82.31 243 MET A C 1
ATOM 1812 O O . MET A 1 243 ? -7.650 -7.422 -25.450 1.00 82.31 243 MET A O 1
ATOM 1816 N N . ARG A 1 244 ? -8.389 -8.745 -23.788 1.00 81.44 244 ARG A N 1
ATOM 1817 C CA . ARG A 1 244 ? -9.799 -8.392 -23.924 1.00 81.44 244 ARG A CA 1
ATOM 1818 C C . ARG A 1 244 ? -10.298 -7.740 -22.643 1.00 81.44 244 ARG A C 1
ATOM 1820 O O . ARG A 1 244 ? -10.148 -8.327 -21.576 1.00 81.44 244 ARG A O 1
ATOM 1827 N N . ALA A 1 245 ? -10.891 -6.556 -22.761 1.00 75.69 245 ALA A N 1
ATOM 1828 C CA . ALA A 1 245 ? -11.461 -5.819 -21.638 1.00 75.69 245 ALA A CA 1
ATOM 1829 C C . ALA A 1 245 ? -12.994 -5.827 -21.697 1.00 75.69 245 ALA A C 1
ATOM 1831 O O . ALA A 1 245 ? -13.592 -5.479 -22.719 1.00 75.69 245 ALA A O 1
ATOM 1832 N N . GLU A 1 246 ? -13.634 -6.215 -20.592 1.00 74.31 246 GLU A N 1
ATOM 1833 C CA . GLU A 1 246 ? -15.093 -6.280 -20.465 1.00 74.31 246 GLU A CA 1
ATOM 1834 C C . GLU A 1 246 ? -15.552 -5.655 -19.146 1.00 74.31 246 GLU A C 1
ATOM 1836 O O . GLU A 1 246 ? -15.008 -5.938 -18.082 1.00 74.31 246 GLU A O 1
ATOM 1841 N N . ALA A 1 247 ? -16.589 -4.824 -19.213 1.00 69.12 247 ALA A N 1
ATOM 1842 C CA . ALA A 1 247 ? -17.240 -4.226 -18.052 1.00 69.12 247 ALA A CA 1
ATOM 1843 C C . ALA A 1 247 ? -18.746 -4.095 -18.329 1.00 69.12 247 ALA A C 1
ATOM 1845 O O . ALA A 1 247 ? -19.245 -2.987 -18.533 1.00 69.12 247 ALA A O 1
ATOM 1846 N N . PRO A 1 248 ? -19.490 -5.215 -18.391 1.00 64.06 248 PRO A N 1
ATOM 1847 C CA . PRO A 1 248 ? -20.865 -5.222 -18.890 1.00 64.06 248 PRO A CA 1
ATOM 1848 C C . PRO A 1 248 ? -21.899 -4.649 -17.907 1.00 64.06 248 PRO A C 1
ATOM 1850 O O . PRO A 1 248 ? -23.072 -4.548 -18.262 1.00 64.06 248 PRO A O 1
ATOM 1853 N N . PHE A 1 249 ? -21.493 -4.295 -16.684 1.00 64.56 249 PHE A N 1
ATOM 1854 C CA . PHE A 1 249 ? -22.378 -3.789 -15.633 1.00 64.56 249 PHE A CA 1
ATOM 1855 C C . PHE A 1 249 ? -22.166 -2.292 -15.416 1.00 64.56 249 PHE A C 1
ATOM 1857 O O . PHE A 1 249 ? -21.055 -1.857 -15.106 1.00 64.56 249 PHE A O 1
ATOM 1864 N N . GLY A 1 250 ? -23.239 -1.509 -15.532 1.00 64.31 250 GLY A N 1
ATOM 1865 C CA . GLY A 1 250 ? -23.244 -0.109 -15.132 1.00 64.31 250 GLY A CA 1
ATOM 1866 C C . GLY A 1 250 ? -23.370 0.050 -13.611 1.00 64.31 250 GLY A C 1
ATOM 1867 O O . GLY A 1 250 ? -23.506 -0.931 -12.876 1.00 64.31 250 GLY A O 1
ATOM 1868 N N . PRO A 1 251 ? -23.324 1.289 -13.090 1.00 60.09 251 PRO A N 1
ATOM 1869 C CA . PRO A 1 251 ? -23.458 1.555 -11.656 1.00 60.09 251 PRO A CA 1
ATOM 1870 C C . PRO A 1 251 ? -24.710 0.921 -11.029 1.00 60.09 251 PRO A C 1
ATOM 1872 O O . PRO A 1 251 ? -24.605 0.242 -10.015 1.00 60.09 251 PRO A O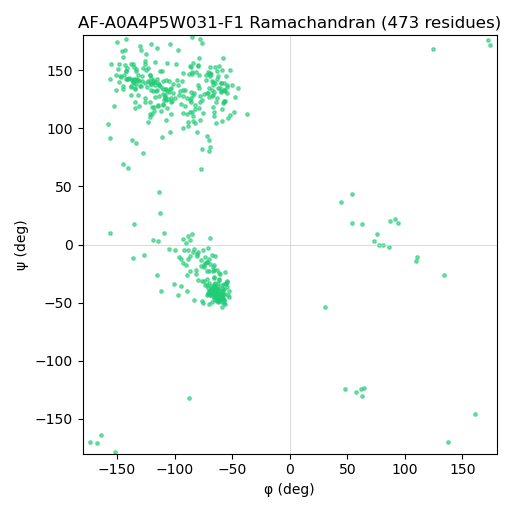 1
ATOM 1875 N N . LYS A 1 252 ? -25.871 1.038 -11.687 1.00 64.31 252 LYS A N 1
ATOM 1876 C CA . LYS A 1 252 ? -27.148 0.516 -11.172 1.00 64.31 252 LYS A CA 1
ATOM 1877 C C . LYS A 1 252 ? -27.179 -1.010 -11.093 1.00 64.31 252 LYS A C 1
ATOM 1879 O O . LYS A 1 252 ? -27.693 -1.570 -10.127 1.00 64.31 252 LYS A O 1
ATOM 1884 N N . GLU A 1 253 ? -26.650 -1.693 -12.105 1.00 65.44 253 GLU A N 1
ATOM 1885 C CA . GLU A 1 253 ? -26.588 -3.154 -12.134 1.00 65.44 253 GLU A CA 1
ATOM 1886 C C . GLU A 1 253 ? -25.603 -3.682 -11.086 1.00 65.44 253 GLU A C 1
ATOM 1888 O O . GLU A 1 253 ? -25.877 -4.696 -10.444 1.00 65.44 253 GLU A O 1
ATOM 1893 N N . ARG A 1 254 ? -24.496 -2.961 -10.857 1.00 60.84 254 ARG A N 1
ATOM 1894 C CA . ARG A 1 254 ? -23.529 -3.269 -9.793 1.00 60.84 254 ARG A CA 1
ATOM 1895 C C . ARG A 1 254 ? -24.154 -3.113 -8.409 1.00 60.84 254 ARG A C 1
ATOM 1897 O O . ARG A 1 254 ? -24.086 -4.055 -7.625 1.00 60.84 254 ARG A O 1
ATOM 1904 N N . ASP A 1 255 ? -24.846 -2.008 -8.137 1.00 60.25 255 ASP A N 1
ATOM 1905 C CA . ASP A 1 255 ? -25.534 -1.788 -6.856 1.00 60.25 255 ASP A CA 1
ATOM 1906 C C . ASP A 1 255 ? -26.563 -2.892 -6.567 1.00 60.25 255 ASP A C 1
ATOM 1908 O O . ASP A 1 255 ? -26.675 -3.395 -5.445 1.00 60.25 255 ASP A O 1
ATOM 1912 N N . ALA A 1 256 ? -27.283 -3.333 -7.601 1.00 62.84 256 ALA A N 1
ATOM 1913 C CA . ALA A 1 256 ? -28.238 -4.430 -7.497 1.00 62.84 256 ALA A CA 1
ATOM 1914 C C . ALA A 1 256 ? -27.565 -5.784 -7.190 1.00 62.84 256 ALA A C 1
ATOM 1916 O O . ALA A 1 256 ? -28.099 -6.564 -6.396 1.00 62.84 256 ALA A O 1
ATOM 1917 N N . LEU A 1 257 ? -26.390 -6.060 -7.767 1.00 59.69 257 LEU A N 1
ATOM 1918 C CA . LEU A 1 257 ? -25.590 -7.255 -7.466 1.00 59.69 257 LEU A CA 1
ATOM 1919 C C . LEU A 1 257 ? -24.992 -7.217 -6.056 1.00 59.69 257 LEU A C 1
ATOM 1921 O O . LEU A 1 257 ? -25.007 -8.223 -5.346 1.00 59.69 257 LEU A O 1
ATOM 1925 N N . VAL A 1 258 ? -24.530 -6.050 -5.609 1.00 58.94 258 VAL A N 1
ATOM 1926 C CA . VAL A 1 258 ? -24.043 -5.848 -4.240 1.00 58.94 258 VAL A CA 1
ATOM 1927 C C . VAL A 1 258 ? -25.174 -6.091 -3.239 1.00 58.94 258 VAL A C 1
ATOM 1929 O O . VAL A 1 258 ? -25.001 -6.850 -2.284 1.00 58.94 258 VAL A O 1
ATOM 1932 N N . ALA A 1 259 ? -26.363 -5.536 -3.474 1.00 62.75 259 ALA A N 1
ATOM 1933 C CA . ALA A 1 259 ? -27.524 -5.758 -2.613 1.00 62.75 259 ALA A CA 1
ATOM 1934 C C . ALA A 1 259 ? -27.952 -7.237 -2.547 1.00 62.75 259 ALA A C 1
ATOM 1936 O O . ALA A 1 259 ? -28.460 -7.689 -1.519 1.00 62.75 259 ALA A O 1
ATOM 1937 N N . LEU A 1 260 ? -27.740 -8.001 -3.622 1.00 61.78 260 LEU A N 1
ATOM 1938 C CA . LEU A 1 260 ? -28.010 -9.438 -3.678 1.00 61.78 260 LEU A CA 1
ATOM 1939 C C . LEU A 1 260 ? -27.045 -10.236 -2.793 1.00 61.78 260 LEU A C 1
ATOM 1941 O O . LEU A 1 260 ? -27.469 -11.120 -2.055 1.00 61.78 260 LEU A O 1
ATOM 1945 N N . ALA A 1 261 ? -25.758 -9.897 -2.834 1.00 56.91 261 ALA A N 1
ATOM 1946 C CA . ALA A 1 261 ? -24.707 -10.644 -2.151 1.00 56.91 261 ALA A CA 1
ATOM 1947 C C . ALA A 1 261 ? -24.750 -10.512 -0.609 1.00 56.91 261 ALA A C 1
ATOM 1949 O O . ALA A 1 261 ? -24.114 -11.284 0.107 1.00 56.91 261 ALA A O 1
ATOM 1950 N N . ALA A 1 262 ? -25.536 -9.559 -0.091 1.00 58.88 262 ALA A N 1
ATOM 1951 C CA . ALA A 1 262 ? -25.835 -9.405 1.334 1.00 58.88 262 ALA A CA 1
ATOM 1952 C C . ALA A 1 262 ? -26.998 -10.295 1.827 1.00 58.88 262 ALA A C 1
ATOM 1954 O O . ALA A 1 262 ? -27.284 -10.317 3.026 1.00 58.88 262 ALA A O 1
ATOM 1955 N N . LYS A 1 263 ? -27.698 -11.007 0.932 1.00 61.16 263 LYS A N 1
ATOM 1956 C CA . LYS A 1 263 ? -28.881 -11.813 1.267 1.00 61.16 263 LYS A CA 1
ATOM 1957 C C . LYS A 1 263 ? -28.543 -13.307 1.426 1.00 61.16 263 LYS A C 1
ATOM 1959 O O . LYS A 1 263 ? -27.559 -13.774 0.857 1.00 61.16 263 LYS A O 1
ATOM 1964 N N . PRO A 1 264 ?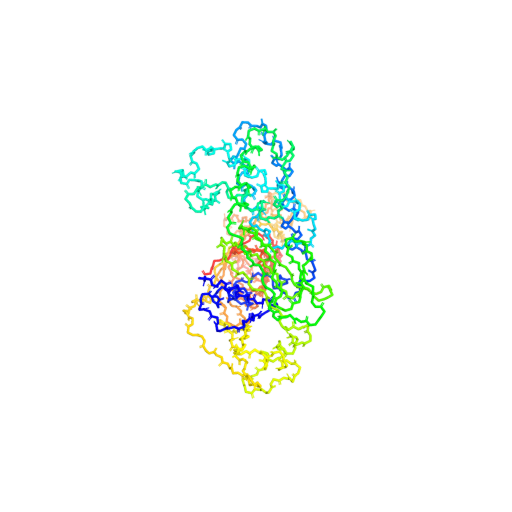 -29.341 -14.079 2.195 1.00 56.19 264 PRO A N 1
ATOM 1965 C CA . PRO A 1 264 ? -29.215 -15.540 2.270 1.00 56.19 264 PRO A CA 1
ATOM 1966 C C . PRO A 1 264 ? -29.371 -16.217 0.895 1.00 56.19 264 PRO A C 1
ATOM 1968 O O . PRO A 1 264 ? -29.958 -15.636 -0.013 1.00 56.19 264 PRO A O 1
ATOM 1971 N N . ALA A 1 265 ? -28.890 -17.456 0.740 1.00 58.47 265 ALA A N 1
ATOM 1972 C CA . ALA A 1 265 ? -29.009 -18.217 -0.512 1.00 58.47 265 ALA A CA 1
ATOM 1973 C C . ALA A 1 265 ? -30.479 -18.427 -0.951 1.00 58.47 265 ALA A C 1
ATOM 1975 O O . ALA A 1 265 ? -31.371 -18.519 -0.107 1.00 58.47 265 ALA A O 1
ATOM 1976 N N . GLY A 1 266 ? -30.726 -18.530 -2.268 1.00 55.22 266 GLY A N 1
ATOM 1977 C CA . GLY A 1 266 ? -32.046 -18.873 -2.830 1.00 55.22 266 GLY A CA 1
ATOM 1978 C C . GLY A 1 266 ? -32.954 -17.695 -3.215 1.00 55.22 266 GLY A C 1
ATOM 1979 O O . GLY A 1 266 ? -34.162 -17.877 -3.348 1.00 55.22 266 GLY A O 1
ATOM 1980 N N . TRP A 1 267 ? -32.408 -16.489 -3.391 1.00 63.41 267 TRP A N 1
ATOM 1981 C CA . TRP A 1 267 ? -33.186 -15.302 -3.772 1.00 63.41 267 TRP A CA 1
ATOM 1982 C C . TRP A 1 267 ? -33.237 -15.082 -5.286 1.00 63.41 267 TRP A C 1
ATOM 1984 O O . TRP A 1 267 ? -32.276 -15.349 -6.007 1.00 63.41 267 TRP A O 1
ATOM 1994 N N . SER A 1 268 ? -34.356 -14.523 -5.755 1.00 60.81 268 SER A N 1
ATOM 1995 C CA . SER A 1 268 ? -34.503 -14.041 -7.128 1.00 60.81 268 SER A CA 1
ATOM 1996 C C . SER A 1 268 ? -33.661 -12.786 -7.341 1.00 60.81 268 SER A C 1
ATOM 1998 O O . SER A 1 268 ? -33.796 -11.803 -6.601 1.00 60.81 268 SER A O 1
ATOM 2000 N N . VAL A 1 269 ? -32.824 -12.801 -8.371 1.00 59.69 269 VAL A N 1
ATOM 2001 C CA . VAL A 1 269 ? -32.004 -11.648 -8.746 1.00 59.69 269 VAL A CA 1
ATOM 2002 C C . VAL A 1 269 ? -32.903 -10.546 -9.326 1.00 59.69 269 VAL A C 1
ATOM 2004 O O . VAL A 1 269 ? -33.771 -10.858 -10.144 1.00 59.69 269 VAL A O 1
ATOM 2007 N N . PRO A 1 270 ? -32.734 -9.267 -8.937 1.00 64.50 270 PRO A N 1
ATOM 2008 C CA . PRO A 1 270 ? -33.477 -8.168 -9.545 1.00 64.50 270 PRO A CA 1
ATOM 2009 C C . PRO A 1 270 ? -33.305 -8.154 -11.067 1.00 64.50 270 PRO A C 1
ATOM 2011 O O . PRO A 1 270 ? -32.187 -8.290 -11.561 1.00 64.50 270 PRO A O 1
ATOM 2014 N N . GLU A 1 271 ? -34.391 -7.931 -11.810 1.00 63.25 271 GLU A N 1
ATOM 2015 C CA . GLU A 1 271 ? -34.384 -7.977 -13.282 1.00 63.25 271 GLU A CA 1
ATOM 2016 C C . GLU A 1 271 ? -33.328 -7.037 -13.896 1.00 63.25 271 GLU A C 1
ATOM 2018 O O . GLU A 1 271 ? -32.673 -7.400 -14.868 1.00 63.25 271 GLU A O 1
ATOM 2023 N N . ALA A 1 272 ? -33.074 -5.883 -13.267 1.00 57.75 272 ALA A N 1
ATOM 2024 C CA . ALA A 1 272 ? -32.024 -4.945 -13.672 1.00 57.75 272 ALA A CA 1
ATOM 2025 C C . ALA A 1 272 ? -30.615 -5.575 -13.671 1.00 57.75 272 ALA A C 1
ATOM 2027 O O . ALA A 1 272 ? -29.859 -5.387 -14.616 1.00 57.75 272 ALA A O 1
ATOM 2028 N N . ALA A 1 273 ? -30.280 -6.391 -12.666 1.00 56.06 273 ALA A N 1
ATOM 2029 C CA . ALA A 1 273 ? -29.012 -7.121 -12.618 1.00 56.06 273 ALA A CA 1
ATOM 2030 C C . ALA A 1 273 ? -29.000 -8.349 -13.546 1.00 56.06 273 ALA A C 1
ATOM 2032 O O . ALA A 1 273 ? -27.932 -8.844 -13.889 1.00 56.06 273 ALA A O 1
ATOM 2033 N N . LEU A 1 274 ? -30.166 -8.843 -13.981 1.00 57.09 274 LEU A N 1
ATOM 2034 C CA . LEU A 1 274 ? -30.271 -10.012 -14.856 1.00 57.09 274 LEU A CA 1
ATOM 2035 C C . LEU A 1 274 ? -30.055 -9.715 -16.335 1.00 57.09 274 LEU A C 1
ATOM 2037 O O . LEU A 1 274 ? -29.643 -10.618 -17.060 1.00 57.09 274 LEU A O 1
ATOM 2041 N N . VAL A 1 275 ? -30.296 -8.488 -16.797 1.00 57.81 275 VAL A N 1
ATOM 2042 C CA . VAL A 1 275 ? -30.131 -8.126 -18.216 1.00 57.81 275 VAL A CA 1
ATOM 2043 C C . VAL A 1 275 ? -28.687 -8.330 -18.718 1.00 57.81 275 VAL A C 1
ATOM 2045 O O . VAL A 1 275 ? -28.509 -8.918 -19.792 1.00 57.81 275 VAL A O 1
ATOM 2048 N N . PRO A 1 276 ? -27.630 -7.946 -17.975 1.00 52.84 276 PRO A N 1
ATOM 2049 C CA . PRO A 1 276 ? -26.262 -8.252 -18.382 1.00 52.84 276 PRO A CA 1
ATOM 2050 C C . PRO A 1 276 ? -25.935 -9.747 -18.241 1.00 52.84 276 PRO A C 1
ATOM 2052 O O . PRO A 1 276 ? -25.365 -10.319 -19.169 1.00 52.84 276 PRO A O 1
ATOM 2055 N N . ILE A 1 277 ? -26.370 -10.393 -17.148 1.00 53.97 277 ILE A N 1
ATOM 2056 C CA . ILE A 1 277 ? -26.075 -11.805 -16.824 1.00 53.97 277 ILE A CA 1
ATOM 2057 C C . ILE A 1 277 ? -26.716 -12.772 -17.820 1.00 53.97 277 ILE A C 1
ATOM 2059 O O . ILE A 1 277 ? -26.080 -13.727 -18.238 1.00 53.97 277 ILE A O 1
ATOM 2063 N N . ARG A 1 278 ? -27.956 -12.528 -18.259 1.00 60.47 278 ARG A N 1
ATOM 2064 C CA . ARG A 1 278 ? -28.626 -13.373 -19.267 1.00 60.47 278 ARG A CA 1
ATOM 2065 C C . ARG A 1 278 ? -27.952 -13.313 -20.637 1.00 60.47 278 ARG A C 1
ATOM 2067 O O . ARG A 1 278 ? -28.148 -14.218 -21.439 1.00 60.47 278 ARG A O 1
ATOM 2074 N N . GLY A 1 279 ? -27.195 -12.249 -20.908 1.00 52.16 279 GLY A N 1
ATOM 2075 C CA . GLY A 1 279 ? -26.365 -12.140 -22.107 1.00 52.16 279 GLY A CA 1
ATOM 2076 C C . GLY A 1 279 ? -24.930 -12.642 -21.917 1.00 52.16 279 GLY A C 1
ATOM 2077 O O . GLY A 1 279 ? -24.179 -12.654 -22.887 1.00 52.16 279 GLY A O 1
ATOM 2078 N N . ALA A 1 280 ? -24.532 -13.025 -20.700 1.00 49.34 280 ALA A N 1
ATOM 2079 C CA . ALA A 1 280 ? -23.305 -13.772 -20.466 1.00 49.34 280 ALA A CA 1
ATOM 2080 C C . ALA A 1 280 ? -23.592 -15.260 -20.722 1.00 49.34 280 ALA A C 1
ATOM 2082 O O . ALA A 1 280 ? -24.576 -15.809 -20.231 1.00 49.34 280 ALA A O 1
ATOM 2083 N N . ASN A 1 281 ? -22.747 -15.922 -21.516 1.00 48.81 281 ASN A N 1
ATOM 2084 C CA . ASN A 1 281 ? -22.872 -17.367 -21.755 1.00 48.81 281 ASN A CA 1
ATOM 2085 C C . ASN A 1 281 ? -22.434 -18.202 -20.540 1.00 48.81 281 ASN A C 1
ATOM 2087 O O . ASN A 1 281 ? -22.669 -19.410 -20.511 1.00 48.81 281 ASN A O 1
ATOM 2091 N N . GLU A 1 282 ? -21.816 -17.557 -19.550 1.00 51.41 282 GLU A N 1
ATOM 2092 C CA . GLU A 1 282 ? -21.248 -18.166 -18.356 1.00 51.41 282 GLU A CA 1
ATOM 2093 C C . GLU A 1 282 ? -21.859 -17.568 -17.080 1.00 51.41 282 GLU A C 1
ATOM 2095 O O . GLU A 1 282 ? -22.303 -16.414 -17.082 1.00 51.41 282 GLU A O 1
ATOM 2100 N N . PRO A 1 283 ? -21.910 -18.352 -15.989 1.00 60.97 283 PRO A N 1
ATOM 2101 C CA . PRO A 1 283 ? -22.370 -17.868 -14.700 1.00 60.97 283 PRO A CA 1
ATOM 2102 C C . PRO A 1 283 ? -21.394 -16.852 -14.100 1.00 60.97 283 PRO A C 1
ATOM 2104 O O . PRO A 1 283 ? -20.178 -16.956 -14.233 1.00 60.97 283 PRO A O 1
ATOM 2107 N N . VAL A 1 284 ? -21.960 -15.899 -13.376 1.00 60.50 284 VAL A N 1
ATOM 2108 C CA . VAL A 1 284 ? -21.259 -14.803 -12.711 1.00 60.50 284 VAL A CA 1
ATOM 2109 C C . VAL A 1 284 ? -20.949 -15.181 -11.269 1.00 60.50 284 VAL A C 1
ATOM 2111 O O . VAL A 1 284 ? -21.803 -15.756 -10.612 1.00 60.50 284 VAL A O 1
ATOM 2114 N N . TYR A 1 285 ? -19.784 -14.833 -10.729 1.00 62.69 285 TYR A N 1
ATOM 2115 C CA . TYR A 1 285 ? -19.415 -15.143 -9.345 1.00 62.69 285 TYR A CA 1
ATOM 2116 C C . TYR A 1 285 ? -19.160 -13.864 -8.537 1.00 62.69 285 TYR A C 1
ATOM 2118 O O . TYR A 1 285 ? -18.445 -12.967 -8.969 1.00 62.69 285 TYR A O 1
ATOM 2126 N N . LEU A 1 286 ? -19.742 -13.787 -7.341 1.00 62.00 286 LEU A N 1
ATOM 2127 C CA . LEU A 1 286 ? -19.666 -12.661 -6.410 1.00 62.00 286 LEU A CA 1
ATOM 2128 C C . LEU A 1 286 ? -19.042 -13.132 -5.091 1.00 62.00 286 LEU A C 1
ATOM 2130 O O . LEU A 1 286 ? -19.653 -13.899 -4.360 1.00 62.00 286 LEU A O 1
ATOM 2134 N N . GLY A 1 287 ? -17.845 -12.678 -4.756 1.00 58.97 287 GLY A N 1
ATOM 2135 C CA . GLY A 1 287 ? -17.217 -12.849 -3.449 1.00 58.97 287 GLY A CA 1
ATOM 2136 C C . GLY A 1 287 ? -17.642 -11.754 -2.478 1.00 58.97 287 GLY A C 1
ATOM 2137 O O . GLY A 1 287 ? -17.556 -10.579 -2.810 1.00 58.97 287 GLY A O 1
ATOM 2138 N N . THR A 1 288 ? -18.056 -12.117 -1.269 1.00 56.19 288 THR A N 1
ATOM 2139 C CA . THR A 1 288 ? -18.299 -11.193 -0.148 1.00 56.19 288 THR A CA 1
ATOM 2140 C C . THR A 1 288 ? -17.501 -11.599 1.084 1.00 56.19 288 THR A C 1
ATOM 2142 O O . THR A 1 288 ? -17.018 -12.735 1.137 1.00 56.19 288 THR A O 1
ATOM 2145 N N . PRO A 1 289 ? -17.328 -10.731 2.098 1.00 49.34 289 PRO A N 1
ATOM 2146 C CA . PRO A 1 289 ? -16.615 -11.116 3.300 1.00 49.34 289 PRO A CA 1
ATOM 2147 C C . PRO A 1 289 ? -17.449 -12.161 4.036 1.00 49.34 289 PRO A C 1
ATOM 2149 O O . PRO A 1 289 ? -18.655 -12.003 4.251 1.00 49.34 289 PRO A O 1
ATOM 2152 N N . GLY A 1 290 ? -16.800 -13.240 4.447 1.00 53.25 290 GLY A N 1
ATOM 2153 C CA . GLY A 1 290 ? -17.358 -14.198 5.391 1.00 53.25 290 GLY A CA 1
ATOM 2154 C C . GLY A 1 290 ? -16.480 -14.311 6.629 1.00 53.25 290 GLY A C 1
ATOM 2155 O O . GLY A 1 290 ? -15.382 -13.764 6.691 1.00 53.25 290 GLY A O 1
ATOM 2156 N N . ASN A 1 291 ? -16.969 -15.047 7.628 1.00 49.81 291 ASN A N 1
ATOM 2157 C CA . ASN A 1 291 ? -16.242 -15.303 8.870 1.00 49.81 291 ASN A CA 1
ATOM 2158 C C . ASN A 1 291 ? -15.036 -16.222 8.599 1.00 49.81 291 ASN A C 1
ATOM 2160 O O . ASN A 1 291 ? -15.138 -17.438 8.739 1.00 49.81 291 ASN A O 1
ATOM 2164 N N . GLY A 1 292 ? -13.912 -15.643 8.171 1.00 46.06 292 GLY A N 1
ATOM 2165 C CA . GLY A 1 292 ? -12.651 -16.345 7.908 1.00 46.06 292 GLY A CA 1
ATOM 2166 C C . GLY A 1 292 ? -12.501 -16.945 6.504 1.00 46.06 292 GLY A C 1
ATOM 2167 O O . GLY A 1 292 ? -11.453 -17.510 6.212 1.00 46.06 292 GLY A O 1
ATOM 2168 N N . ARG A 1 293 ? -13.514 -16.832 5.630 1.00 54.22 293 ARG A N 1
ATOM 2169 C CA . ARG A 1 293 ? -13.447 -17.197 4.199 1.00 54.22 293 ARG A CA 1
ATOM 2170 C C . ARG A 1 293 ? -14.339 -16.265 3.374 1.00 54.22 293 ARG A C 1
ATOM 2172 O O . ARG A 1 293 ? -15.419 -15.931 3.864 1.00 54.22 293 ARG A O 1
ATOM 2179 N N . PRO A 1 294 ? -13.961 -15.881 2.142 1.00 55.28 294 PRO A N 1
ATOM 2180 C CA . PRO A 1 294 ? -14.883 -15.215 1.229 1.00 55.28 294 PRO A CA 1
ATOM 2181 C C . PRO A 1 294 ? -16.113 -16.099 1.002 1.00 55.28 294 PRO A C 1
ATOM 2183 O O . PRO A 1 294 ? -15.982 -17.296 0.742 1.00 55.28 294 PRO A O 1
ATOM 2186 N N . LYS A 1 295 ? -17.314 -15.529 1.090 1.00 61.50 295 LYS A N 1
ATOM 2187 C CA . LYS A 1 295 ? -18.527 -16.195 0.611 1.00 61.50 295 LYS A CA 1
ATOM 2188 C C . LYS A 1 295 ? -18.618 -15.958 -0.884 1.00 61.50 295 LYS A C 1
ATOM 2190 O O . LYS A 1 295 ? -18.767 -14.816 -1.299 1.00 61.50 295 LYS A O 1
ATOM 2195 N N . LEU A 1 296 ? -18.548 -17.015 -1.683 1.00 62.19 296 LEU A N 1
ATOM 2196 C CA . LEU A 1 296 ? -18.794 -16.910 -3.113 1.00 62.19 296 LEU A CA 1
ATOM 2197 C C . LEU A 1 296 ? -20.279 -17.160 -3.393 1.00 62.19 296 LEU A C 1
ATOM 2199 O O . LEU A 1 296 ? -20.859 -18.124 -2.898 1.00 62.19 296 LEU A O 1
ATOM 2203 N N . VAL A 1 297 ? -20.896 -16.304 -4.194 1.00 67.38 297 VAL A N 1
ATOM 2204 C CA . VAL A 1 297 ? -22.257 -16.450 -4.704 1.00 67.38 297 VAL A CA 1
ATOM 2205 C C . VAL A 1 297 ? -22.168 -16.542 -6.215 1.00 67.38 297 VAL A C 1
ATOM 2207 O O . VAL A 1 297 ? -21.773 -15.589 -6.877 1.00 67.38 297 VAL A O 1
ATOM 2210 N N . ARG A 1 298 ? -22.540 -17.687 -6.773 1.00 74.00 298 ARG A N 1
ATOM 2211 C CA . ARG A 1 298 ? -22.718 -17.854 -8.208 1.00 74.00 298 ARG A CA 1
ATOM 2212 C C . ARG A 1 298 ? -24.109 -17.386 -8.599 1.00 74.00 298 ARG A C 1
ATOM 2214 O O . ARG A 1 298 ? -25.100 -17.814 -8.020 1.00 74.00 298 ARG A O 1
ATOM 2221 N N . VAL A 1 299 ? -24.177 -16.528 -9.600 1.00 67.25 299 VAL A N 1
ATOM 2222 C CA . VAL A 1 299 ? -25.393 -16.010 -10.202 1.00 67.25 299 VAL A CA 1
ATOM 2223 C C . VAL A 1 299 ? -25.509 -16.564 -11.617 1.00 67.25 299 VAL A C 1
ATOM 2225 O O . VAL A 1 299 ? -24.696 -16.264 -12.489 1.00 67.25 299 VAL A O 1
ATOM 2228 N N . ASP A 1 300 ? -26.533 -17.378 -11.846 1.00 73.06 300 ASP A N 1
ATOM 2229 C CA . ASP A 1 300 ? -26.792 -18.048 -13.118 1.00 73.06 300 ASP A CA 1
ATOM 2230 C C . ASP A 1 300 ? -28.275 -17.911 -13.487 1.00 73.06 300 ASP A C 1
ATOM 2232 O O . ASP A 1 300 ? -29.160 -18.276 -12.708 1.00 73.06 300 ASP A O 1
ATOM 2236 N N . ARG A 1 301 ? -28.555 -17.344 -14.670 1.00 67.94 301 ARG A N 1
ATOM 2237 C CA . ARG A 1 301 ? -29.886 -17.309 -15.317 1.00 67.94 301 ARG A CA 1
ATOM 2238 C C . ARG A 1 301 ? -31.079 -16.954 -14.409 1.00 67.94 301 ARG A C 1
ATOM 2240 O O . ARG A 1 301 ? -32.176 -17.466 -14.609 1.00 67.94 301 ARG A O 1
ATOM 2247 N N . GLY A 1 302 ? -30.915 -16.047 -13.444 1.00 64.94 302 GLY A N 1
ATOM 2248 C CA . GLY A 1 302 ? -32.008 -15.662 -12.528 1.00 64.94 302 GLY A CA 1
ATOM 2249 C C . GLY A 1 302 ? -31.849 -16.137 -11.090 1.00 64.94 302 GLY A C 1
ATOM 2250 O O . GLY A 1 302 ? -32.551 -15.643 -10.209 1.00 64.94 302 GLY A O 1
ATOM 2251 N N . THR A 1 303 ? -30.933 -17.070 -10.852 1.00 65.19 303 THR A N 1
ATOM 2252 C CA . THR A 1 303 ? -30.741 -17.738 -9.565 1.00 65.19 303 THR A CA 1
ATOM 2253 C C . THR A 1 303 ? -29.380 -17.404 -8.981 1.00 65.19 303 THR A C 1
ATOM 2255 O O . THR A 1 303 ? -28.408 -17.261 -9.717 1.00 65.19 303 THR A O 1
ATOM 2258 N N . ALA A 1 304 ? -29.325 -17.247 -7.661 1.00 65.88 304 ALA A N 1
ATOM 2259 C CA . ALA A 1 304 ? -28.098 -17.015 -6.916 1.00 65.88 304 ALA A CA 1
ATOM 2260 C C . ALA A 1 304 ? -27.890 -18.148 -5.904 1.00 65.88 304 ALA A C 1
ATOM 2262 O O . ALA A 1 304 ? -28.722 -18.350 -5.012 1.00 65.88 304 ALA A O 1
ATOM 2263 N N . GLU A 1 305 ? -26.792 -18.883 -6.048 1.00 72.94 305 GLU A N 1
ATOM 2264 C CA . GLU A 1 305 ? -26.407 -20.003 -5.193 1.00 72.94 305 GLU A CA 1
ATOM 2265 C C . GLU A 1 305 ? -25.074 -19.717 -4.500 1.00 72.94 305 GLU A C 1
ATOM 2267 O O . GLU A 1 305 ? -24.156 -19.155 -5.092 1.00 72.94 305 GLU A O 1
ATOM 2272 N N . ALA A 1 306 ? -24.956 -20.082 -3.225 1.00 65.81 306 ALA A N 1
ATOM 2273 C CA . ALA A 1 306 ? -23.668 -20.027 -2.547 1.00 65.81 306 ALA A CA 1
ATOM 2274 C C . ALA A 1 306 ? -22.767 -21.142 -3.099 1.00 65.81 306 ALA A C 1
ATOM 2276 O O . ALA A 1 306 ? -23.192 -22.294 -3.166 1.00 65.81 306 ALA A O 1
ATOM 2277 N N . VAL A 1 307 ? -21.535 -20.806 -3.473 1.00 69.44 307 VAL A N 1
ATOM 2278 C CA . VAL A 1 307 ? -20.536 -21.768 -3.945 1.00 69.44 307 VAL A CA 1
ATOM 2279 C C . VAL A 1 307 ? -19.497 -21.972 -2.862 1.00 69.44 307 VAL A C 1
ATOM 2281 O O . VAL A 1 307 ? -18.870 -21.027 -2.381 1.00 69.44 307 VAL A O 1
ATOM 2284 N N . GLU A 1 308 ? -19.308 -23.229 -2.486 1.00 60.44 308 GLU A N 1
ATOM 2285 C CA . GLU A 1 308 ? -18.252 -23.628 -1.572 1.00 60.44 308 GLU A CA 1
ATOM 2286 C C . GLU A 1 308 ? -16.955 -23.813 -2.370 1.00 60.44 308 GLU A C 1
ATOM 2288 O O . GLU A 1 308 ? -16.839 -24.721 -3.191 1.00 60.44 308 GLU A O 1
ATOM 2293 N N . ILE A 1 309 ? -15.978 -22.926 -2.171 1.00 55.78 309 ILE A N 1
ATOM 2294 C CA . ILE A 1 309 ? -14.646 -23.101 -2.755 1.00 55.78 309 ILE A CA 1
ATOM 2295 C C . ILE A 1 309 ? -13.826 -23.968 -1.800 1.00 55.78 309 ILE A C 1
ATOM 2297 O O . ILE A 1 309 ? -13.625 -23.613 -0.635 1.00 55.78 309 ILE A O 1
ATOM 2301 N N . VAL A 1 310 ? -13.288 -25.075 -2.312 1.00 49.78 310 VAL A N 1
ATOM 2302 C CA . VAL A 1 310 ? -12.230 -25.852 -1.651 1.00 49.78 310 VAL A CA 1
ATOM 2303 C C . VAL A 1 310 ? -10.897 -25.114 -1.842 1.00 49.78 310 VAL A C 1
ATOM 2305 O O . VAL A 1 310 ? -10.016 -25.561 -2.569 1.00 49.78 310 VAL A O 1
ATOM 2308 N N . ALA A 1 311 ? -10.772 -23.922 -1.260 1.00 45.00 311 ALA A N 1
ATOM 2309 C CA . ALA A 1 311 ? -9.488 -23.241 -1.140 1.00 45.00 311 ALA A CA 1
ATOM 2310 C C . ALA A 1 311 ? -8.717 -23.872 0.035 1.00 45.00 311 ALA A C 1
ATOM 2312 O O . ALA A 1 311 ? -9.355 -24.306 1.008 1.00 45.00 311 ALA A O 1
ATOM 2313 N N . PRO A 1 312 ? -7.375 -23.975 -0.027 1.00 37.72 312 PRO A N 1
ATOM 2314 C CA . PRO A 1 312 ? -6.597 -24.414 1.123 1.00 37.72 312 PRO A CA 1
ATOM 2315 C C . PRO A 1 312 ? -6.956 -23.517 2.307 1.00 37.72 312 PRO A C 1
ATOM 2317 O O . PRO A 1 312 ? -7.016 -22.297 2.182 1.00 37.72 312 PRO A O 1
ATOM 2320 N N . ALA A 1 313 ? -7.269 -24.122 3.453 1.00 38.62 313 ALA A N 1
ATOM 2321 C CA . ALA A 1 313 ? -7.615 -23.356 4.636 1.00 38.62 313 ALA A CA 1
ATOM 2322 C C . ALA A 1 313 ? -6.430 -22.449 4.986 1.00 38.62 313 ALA A C 1
ATOM 2324 O O . ALA A 1 313 ? -5.408 -22.923 5.478 1.00 38.62 313 ALA A O 1
ATOM 2325 N N . VAL A 1 314 ? -6.558 -21.149 4.724 1.00 39.28 314 VAL A N 1
ATOM 2326 C CA . VAL A 1 314 ? -5.671 -20.158 5.321 1.00 39.28 314 VAL A CA 1
ATOM 2327 C C . VAL A 1 314 ? -5.956 -20.233 6.815 1.00 39.28 314 VAL A C 1
ATOM 2329 O O . VAL A 1 314 ? -7.026 -19.841 7.283 1.00 39.28 314 VAL A O 1
ATOM 2332 N N . THR A 1 315 ? -5.047 -20.859 7.558 1.00 39.81 315 THR A N 1
ATOM 2333 C CA . THR A 1 315 ? -5.153 -20.973 9.009 1.00 39.81 315 THR A CA 1
ATOM 2334 C C . THR A 1 315 ? -4.931 -19.586 9.591 1.00 39.81 315 THR A C 1
ATOM 2336 O O . THR A 1 315 ? -3.802 -19.185 9.854 1.00 39.81 315 THR A O 1
ATOM 2339 N N . TYR A 1 316 ? -6.008 -18.821 9.755 1.00 51.28 316 TYR A N 1
ATOM 2340 C CA . TYR A 1 316 ? -5.966 -17.604 10.548 1.00 51.28 316 TYR A CA 1
ATOM 2341 C C . TYR A 1 316 ? -5.708 -18.010 11.995 1.00 51.28 316 TYR A C 1
ATOM 2343 O O . TYR A 1 316 ? -6.538 -18.683 12.612 1.00 51.28 316 TYR A O 1
ATOM 2351 N N . SER A 1 317 ? -4.552 -17.624 12.532 1.00 65.50 317 SER A N 1
ATOM 2352 C CA . SER A 1 317 ? -4.335 -17.707 13.967 1.00 65.50 317 SER A CA 1
ATOM 2353 C C . SER A 1 317 ? -5.321 -16.745 14.636 1.00 65.50 317 SER A C 1
ATOM 2355 O O . SER A 1 317 ? -5.311 -15.550 14.336 1.00 65.50 317 SER A O 1
ATOM 2357 N N . PRO A 1 318 ? -6.193 -17.213 15.546 1.00 80.69 318 PRO A N 1
ATOM 2358 C CA . PRO A 1 318 ? -7.010 -16.312 16.350 1.00 80.69 318 PRO A CA 1
ATOM 2359 C C . PRO A 1 318 ? -6.158 -15.565 17.387 1.00 80.69 318 PRO A C 1
ATOM 2361 O O . PRO A 1 318 ? -6.696 -14.758 18.139 1.00 80.69 318 PRO A O 1
ATOM 2364 N N . ILE A 1 319 ? -4.859 -15.866 17.465 1.00 87.25 319 ILE A N 1
ATOM 2365 C CA . ILE A 1 319 ? -3.902 -15.311 18.410 1.00 87.25 319 ILE A CA 1
ATOM 2366 C C . ILE A 1 319 ? -2.953 -14.391 17.645 1.00 87.25 319 ILE A C 1
ATOM 2368 O O . ILE A 1 319 ? -2.292 -14.840 16.714 1.00 87.25 319 ILE A O 1
ATOM 2372 N N . SER A 1 320 ? -2.854 -13.139 18.077 1.00 90.00 320 SER A N 1
ATOM 2373 C CA . SER A 1 320 ? -1.858 -12.182 17.603 1.00 90.00 320 SER A CA 1
ATOM 2374 C C . SER A 1 320 ? -0.997 -11.695 18.766 1.00 90.00 320 SER A C 1
ATOM 2376 O O . SER A 1 320 ? -1.475 -11.519 19.888 1.00 90.00 320 SER A O 1
ATOM 2378 N N . VAL A 1 321 ? 0.289 -11.482 18.511 1.00 95.06 321 VAL A N 1
ATOM 2379 C CA . VAL A 1 321 ? 1.228 -10.876 19.460 1.00 95.06 321 VAL A CA 1
ATOM 2380 C C . VAL A 1 321 ? 1.464 -9.436 19.036 1.00 95.06 321 VAL A C 1
ATOM 2382 O O . VAL A 1 321 ? 1.670 -9.163 17.857 1.00 95.06 321 VAL A O 1
ATOM 2385 N N . HIS A 1 322 ? 1.434 -8.519 19.991 1.00 96.19 322 HIS A N 1
ATOM 2386 C CA . HIS A 1 322 ? 1.629 -7.096 19.767 1.00 96.19 322 HIS A CA 1
ATOM 2387 C C . HIS A 1 322 ? 2.781 -6.590 20.626 1.00 96.19 322 HIS A C 1
ATOM 2389 O O . HIS A 1 322 ? 2.918 -6.985 21.784 1.00 96.19 322 HIS A O 1
ATOM 2395 N N . ALA A 1 323 ? 3.595 -5.705 20.064 1.00 97.31 323 ALA A N 1
ATOM 2396 C CA . ALA A 1 323 ? 4.638 -4.983 20.783 1.00 97.31 323 ALA A CA 1
ATOM 2397 C C . ALA A 1 323 ? 4.616 -3.516 20.357 1.00 97.31 323 ALA A C 1
ATOM 2399 O O . ALA A 1 323 ? 4.446 -3.243 19.178 1.00 97.31 323 ALA A O 1
ATOM 2400 N N . ALA A 1 324 ? 4.798 -2.573 21.277 1.00 97.50 324 ALA A N 1
ATOM 2401 C CA . ALA A 1 324 ? 4.820 -1.145 20.980 1.00 97.50 324 ALA A CA 1
ATOM 2402 C C . ALA A 1 324 ? 5.907 -0.417 21.768 1.00 97.50 324 ALA A C 1
ATOM 2404 O O . ALA A 1 324 ? 6.148 -0.723 22.935 1.00 97.50 324 ALA A O 1
ATOM 2405 N N . LEU A 1 325 ? 6.526 0.570 21.123 1.00 97.75 325 LEU A N 1
ATOM 2406 C CA . LEU A 1 325 ? 7.494 1.491 21.704 1.00 97.75 325 LEU A CA 1
ATOM 2407 C C . LEU A 1 325 ? 7.011 2.923 21.470 1.00 97.75 325 LEU A C 1
ATOM 2409 O O . LEU A 1 325 ? 6.580 3.275 20.370 1.00 97.75 325 LEU A O 1
ATOM 2413 N N . GLY A 1 326 ? 7.095 3.763 22.493 1.00 97.19 326 GLY A N 1
ATOM 2414 C CA . GLY A 1 326 ? 6.590 5.121 22.402 1.00 97.19 326 GLY A CA 1
ATOM 2415 C C . GLY A 1 326 ? 7.090 6.048 23.488 1.00 97.19 326 GLY A C 1
ATOM 2416 O O . GLY A 1 326 ? 8.064 5.779 24.192 1.00 97.19 326 GLY A O 1
ATOM 2417 N N . ALA A 1 327 ? 6.378 7.157 23.603 1.00 97.44 327 ALA A N 1
ATOM 2418 C CA . ALA A 1 327 ? 6.573 8.153 24.631 1.00 97.44 327 ALA A CA 1
ATOM 2419 C C . ALA A 1 327 ? 5.241 8.427 25.322 1.00 97.44 327 ALA A C 1
ATOM 2421 O O . ALA A 1 327 ? 4.161 8.277 24.745 1.00 97.44 327 ALA A O 1
ATOM 2422 N N . GLY A 1 328 ? 5.331 8.824 26.576 1.00 96.56 328 GLY A N 1
ATOM 2423 C CA . GLY A 1 328 ? 4.190 9.022 27.428 1.00 96.56 328 GLY A CA 1
ATOM 2424 C C . GLY A 1 328 ? 4.436 10.068 28.489 1.00 96.56 328 GLY A C 1
ATOM 2425 O O . GLY A 1 328 ? 5.483 10.714 28.583 1.00 96.56 328 GLY A O 1
ATOM 2426 N N . TRP A 1 329 ? 3.402 10.219 29.283 1.00 97.06 329 TRP A N 1
ATOM 2427 C CA . TRP A 1 329 ? 3.305 11.131 30.389 1.00 97.06 329 TRP A CA 1
ATOM 2428 C C . TRP A 1 329 ? 2.736 10.367 31.577 1.00 97.06 329 TRP A C 1
ATOM 2430 O O . TRP A 1 329 ? 1.861 9.505 31.435 1.00 97.06 329 TRP A O 1
ATOM 2440 N N . MET A 1 330 ? 3.246 10.695 32.753 1.00 95.81 330 MET A N 1
ATOM 2441 C CA . MET A 1 330 ? 2.789 10.151 34.014 1.00 95.81 330 MET A CA 1
ATOM 2442 C C . MET A 1 330 ? 2.648 11.276 35.021 1.00 95.81 330 MET A C 1
ATOM 2444 O O . MET A 1 330 ? 3.516 12.140 35.108 1.00 95.81 330 MET A O 1
ATOM 2448 N N . SER A 1 331 ? 1.581 11.233 35.806 1.00 95.62 331 SER A N 1
ATOM 2449 C CA . SER A 1 331 ? 1.379 12.137 36.918 1.00 95.62 331 SER A CA 1
ATOM 2450 C C . SER A 1 331 ? 0.982 11.391 38.171 1.00 95.62 331 SER A C 1
ATOM 2452 O O . SER A 1 331 ? 0.046 10.596 38.161 1.00 95.62 331 SER A O 1
ATOM 2454 N N . THR A 1 332 ? 1.702 11.664 39.249 1.00 94.25 332 THR A N 1
ATOM 2455 C CA . THR A 1 332 ? 1.338 11.251 40.600 1.00 94.25 332 THR A CA 1
ATOM 2456 C C . THR A 1 332 ? 1.854 12.298 41.575 1.00 94.25 332 THR A C 1
ATOM 2458 O O . THR A 1 332 ? 2.955 12.829 41.411 1.00 94.25 332 THR A O 1
ATOM 2461 N N . GLY A 1 333 ? 1.053 12.608 42.593 1.00 90.25 333 GLY A N 1
ATOM 2462 C CA . GLY A 1 333 ? 1.499 13.473 43.683 1.00 90.25 333 GLY A CA 1
ATOM 2463 C C . GLY A 1 333 ? 2.560 12.810 44.567 1.00 90.25 333 GLY A C 1
ATOM 2464 O O . GLY A 1 333 ? 3.277 13.514 45.275 1.00 90.25 333 GLY A O 1
ATOM 2465 N N . ASP A 1 334 ? 2.700 11.483 44.491 1.00 90.69 334 ASP A N 1
ATOM 2466 C CA . ASP A 1 334 ? 3.699 10.732 45.253 1.00 90.69 334 ASP A CA 1
ATOM 2467 C C . ASP A 1 334 ? 5.132 11.067 44.827 1.00 90.69 334 ASP A C 1
ATOM 2469 O O . ASP A 1 334 ? 6.026 11.045 45.665 1.00 90.69 334 ASP A O 1
ATOM 2473 N N . PHE A 1 335 ? 5.354 11.469 43.568 1.00 92.06 335 PHE A N 1
ATOM 2474 C CA . PHE A 1 335 ? 6.664 11.962 43.130 1.00 92.06 335 PHE A CA 1
ATOM 2475 C C . PHE A 1 335 ? 7.121 13.157 43.968 1.00 92.06 335 PHE A C 1
ATOM 2477 O O . PHE A 1 335 ? 8.227 13.155 44.499 1.00 92.06 335 PHE A O 1
ATOM 2484 N N . PHE A 1 336 ? 6.246 14.141 44.174 1.00 90.75 336 PHE A N 1
ATOM 2485 C CA . PHE A 1 336 ? 6.565 15.292 45.010 1.00 90.75 336 PHE A CA 1
ATOM 2486 C C . PHE A 1 336 ? 6.652 14.916 46.494 1.00 90.75 336 PHE A C 1
ATOM 2488 O O . PHE A 1 336 ? 7.639 15.242 47.148 1.00 90.75 336 PHE A O 1
ATOM 2495 N N . LEU A 1 337 ? 5.633 14.234 47.032 1.00 89.50 337 LEU A N 1
ATOM 2496 C CA . LEU A 1 337 ? 5.541 13.976 48.474 1.00 89.50 337 LEU A CA 1
ATOM 2497 C C . LEU A 1 337 ? 6.692 13.122 49.007 1.00 89.50 337 LEU A C 1
ATOM 2499 O O . LEU A 1 337 ? 7.102 13.315 50.147 1.00 89.50 337 LEU A O 1
ATOM 2503 N N . LEU A 1 338 ? 7.199 12.189 48.202 1.00 87.44 338 LEU A N 1
ATOM 2504 C CA . LEU A 1 338 ? 8.234 11.248 48.631 1.00 87.44 338 LEU A CA 1
ATOM 2505 C C . LEU A 1 338 ? 9.652 11.770 48.393 1.00 87.44 338 LEU A C 1
ATOM 2507 O O . LEU A 1 338 ? 10.572 11.277 49.030 1.00 87.44 338 LEU A O 1
ATOM 2511 N N . ASN A 1 339 ? 9.817 12.787 47.543 1.00 88.62 339 ASN A N 1
ATOM 2512 C CA . ASN A 1 339 ? 11.108 13.416 47.248 1.00 88.62 339 ASN A CA 1
ATOM 2513 C C . ASN A 1 339 ? 11.217 14.843 47.833 1.00 88.62 339 ASN A C 1
ATOM 2515 O O . ASN A 1 339 ? 12.135 15.593 47.499 1.00 88.62 339 ASN A O 1
ATOM 2519 N N . VAL A 1 340 ? 10.272 15.264 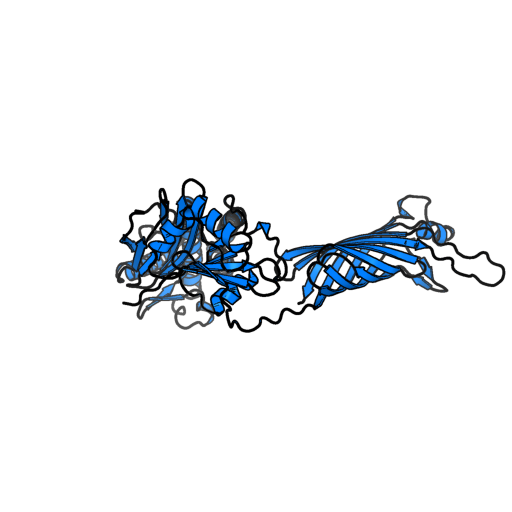48.687 1.00 90.31 340 VAL A N 1
ATOM 2520 C CA . VAL A 1 340 ? 10.271 16.612 49.288 1.00 90.31 340 VAL A CA 1
ATOM 2521 C C . VAL A 1 340 ? 11.505 16.846 50.161 1.00 90.31 340 VAL A C 1
ATOM 2523 O O . VAL A 1 340 ? 12.097 17.925 50.107 1.00 90.31 340 VAL A O 1
ATOM 2526 N N . ASP A 1 341 ? 11.931 15.820 50.900 1.00 88.88 341 ASP A N 1
ATOM 2527 C CA . ASP A 1 341 ? 13.116 15.869 51.762 1.00 88.88 341 ASP A CA 1
ATOM 2528 C C . ASP A 1 341 ? 14.420 15.924 50.945 1.00 88.88 341 ASP A C 1
ATOM 2530 O O . ASP A 1 341 ? 15.416 16.481 51.409 1.00 88.88 341 ASP A O 1
ATOM 2534 N N . ASP A 1 342 ? 14.381 15.461 49.691 1.00 87.19 342 ASP A N 1
ATOM 2535 C CA . ASP A 1 342 ? 15.474 15.556 48.716 1.00 87.19 342 ASP A CA 1
ATOM 2536 C C . ASP A 1 342 ? 15.468 16.880 47.931 1.00 87.19 342 ASP A C 1
ATOM 2538 O O . ASP A 1 342 ? 16.304 17.105 47.054 1.00 87.19 342 ASP A O 1
ATOM 2542 N N . GLY A 1 343 ? 14.550 17.796 48.259 1.00 90.25 343 GLY A N 1
ATOM 2543 C CA . GLY A 1 343 ? 14.486 19.133 47.674 1.00 90.25 343 GLY A CA 1
ATOM 2544 C C . GLY A 1 343 ? 13.597 19.254 46.436 1.00 90.25 343 GLY A C 1
ATOM 2545 O O . GLY A 1 343 ? 13.764 20.210 45.671 1.00 90.25 343 GLY A O 1
ATOM 2546 N N . ALA A 1 344 ? 12.640 18.339 46.233 1.00 89.94 344 ALA A N 1
ATOM 2547 C CA . ALA A 1 344 ? 11.669 18.457 45.148 1.00 89.94 344 ALA A CA 1
ATOM 2548 C C . ALA A 1 344 ? 10.914 19.805 45.227 1.00 89.94 344 ALA A C 1
ATOM 2550 O O . ALA A 1 344 ? 10.294 20.120 46.249 1.00 89.94 344 ALA A O 1
ATOM 2551 N N . PRO A 1 345 ? 10.931 20.633 44.165 1.00 89.69 345 PRO A N 1
ATOM 2552 C CA . PRO A 1 345 ? 10.241 21.915 44.180 1.00 89.69 345 PRO A CA 1
ATOM 2553 C C . PRO A 1 345 ? 8.723 21.709 44.182 1.00 89.69 345 PRO A C 1
ATOM 2555 O O . PRO A 1 345 ? 8.203 20.812 43.521 1.00 89.69 345 PRO A O 1
ATOM 2558 N N . TYR A 1 346 ? 7.985 22.579 44.875 1.00 88.88 346 TYR A N 1
ATOM 2559 C CA . TYR A 1 346 ? 6.521 22.586 44.814 1.00 88.88 346 TYR A CA 1
ATOM 2560 C C . TYR A 1 346 ? 6.052 23.225 43.499 1.00 88.88 346 TYR A C 1
ATOM 2562 O O . TYR A 1 346 ? 5.764 24.422 43.428 1.00 88.88 346 TYR A O 1
ATOM 2570 N N . SER A 1 347 ? 6.041 22.435 42.428 1.00 89.69 347 SER A N 1
ATOM 2571 C CA . SER A 1 347 ? 5.682 22.863 41.078 1.00 89.69 347 SER A CA 1
ATOM 2572 C C . SER A 1 347 ? 4.918 21.761 40.343 1.00 89.69 347 SER A C 1
ATOM 2574 O O . SER A 1 347 ? 4.884 20.609 40.763 1.00 89.69 347 SER A O 1
ATOM 2576 N N . GLY A 1 348 ? 4.304 22.099 39.206 1.00 84.12 348 GLY A N 1
ATOM 2577 C CA . GLY A 1 348 ? 3.707 21.080 38.339 1.00 84.12 348 GLY A CA 1
ATOM 2578 C C . GLY A 1 348 ? 4.738 20.075 37.807 1.00 84.12 348 GLY A C 1
ATOM 2579 O O . GLY A 1 348 ? 4.378 18.946 37.499 1.00 84.12 348 GLY A O 1
ATOM 2580 N N . GLU A 1 349 ? 6.013 20.451 37.728 1.00 84.88 349 GLU A N 1
ATOM 2581 C CA . GLU A 1 349 ? 7.082 19.604 37.190 1.00 84.88 349 GLU A CA 1
ATOM 2582 C C . GLU A 1 349 ? 7.502 18.485 38.144 1.00 84.88 349 GLU A C 1
ATOM 2584 O O . GLU A 1 349 ? 8.078 17.516 37.678 1.00 84.88 349 GLU A O 1
ATOM 2589 N N . SER A 1 350 ? 7.214 18.580 39.447 1.00 90.38 350 SER A N 1
ATOM 2590 C CA . SER A 1 350 ? 7.534 17.523 40.421 1.00 90.38 350 SER A CA 1
ATOM 2591 C C . SER A 1 350 ? 6.439 16.468 40.568 1.00 90.38 350 SER A C 1
ATOM 2593 O O . SER A 1 350 ? 6.618 15.486 41.280 1.00 90.38 350 SER A O 1
ATOM 2595 N N . VAL A 1 351 ? 5.303 16.655 39.892 1.00 91.50 351 VAL A N 1
ATOM 2596 C CA . VAL A 1 351 ? 4.192 15.692 39.862 1.00 91.50 351 VAL A CA 1
ATOM 2597 C C . VAL A 1 351 ? 3.910 15.177 38.454 1.00 91.50 351 VAL A C 1
ATOM 2599 O O . VAL A 1 351 ? 2.940 14.446 38.267 1.00 91.50 351 VAL A O 1
ATOM 2602 N N . ASN A 1 352 ? 4.709 15.571 37.455 1.00 94.31 352 ASN A N 1
ATOM 2603 C CA . ASN A 1 352 ? 4.533 15.216 36.048 1.00 94.31 352 ASN A CA 1
ATOM 2604 C C . ASN A 1 352 ? 5.866 14.789 35.429 1.00 94.31 352 ASN A C 1
ATOM 2606 O O . ASN A 1 352 ? 6.761 15.609 35.246 1.00 94.31 352 ASN A O 1
ATOM 2610 N N . ALA A 1 353 ? 5.944 13.538 34.990 1.00 94.94 353 ALA A N 1
ATOM 2611 C CA . ALA A 1 353 ? 7.097 12.997 34.292 1.00 94.94 353 ALA A CA 1
ATOM 2612 C C . ALA A 1 353 ? 6.772 12.738 32.819 1.00 94.94 353 ALA A C 1
ATOM 2614 O O . ALA A 1 353 ? 5.771 12.099 32.483 1.00 94.94 353 ALA A O 1
ATOM 2615 N N . PHE A 1 354 ? 7.670 13.159 31.932 1.00 95.50 354 PHE A N 1
ATOM 2616 C CA . PHE A 1 354 ? 7.791 12.526 30.622 1.00 95.50 354 PHE A CA 1
ATOM 2617 C C . PHE A 1 354 ? 8.368 11.114 30.801 1.00 95.50 354 PHE A C 1
ATOM 2619 O O . PHE A 1 354 ? 9.145 10.871 31.728 1.00 95.50 354 PHE A O 1
ATOM 2626 N N . SER A 1 355 ? 7.982 10.165 29.948 1.00 95.56 355 SER A N 1
ATOM 2627 C CA . SER A 1 355 ? 8.478 8.791 30.059 1.00 95.56 355 SER A CA 1
ATOM 2628 C C . SER A 1 355 ? 8.533 8.055 28.720 1.00 95.56 355 SER A C 1
ATOM 2630 O O . SER A 1 355 ? 7.557 8.060 27.972 1.00 95.56 355 SER A O 1
ATOM 2632 N N . PRO A 1 356 ? 9.642 7.372 28.389 1.00 97.06 356 PRO A N 1
ATOM 2633 C CA . PRO A 1 356 ? 9.625 6.320 27.384 1.00 97.06 356 PRO A CA 1
ATOM 2634 C C . PRO A 1 356 ? 8.661 5.210 27.808 1.00 97.06 356 PRO A C 1
ATOM 2636 O O . PRO A 1 356 ? 8.636 4.823 28.980 1.00 97.06 356 PRO A O 1
ATOM 2639 N N . ALA A 1 357 ? 7.895 4.694 26.852 1.00 97.44 357 ALA A N 1
ATOM 2640 C CA . ALA A 1 357 ? 6.882 3.673 27.074 1.00 97.44 357 ALA A CA 1
ATOM 2641 C C . ALA A 1 357 ? 7.155 2.428 26.224 1.00 97.44 357 ALA A C 1
ATOM 2643 O O . ALA A 1 357 ? 7.511 2.527 25.049 1.00 97.44 357 ALA A O 1
ATOM 2644 N N . LEU A 1 358 ? 6.935 1.256 26.814 1.00 97.62 358 LEU A N 1
ATOM 2645 C CA . LEU A 1 358 ? 6.960 -0.042 26.147 1.00 97.62 358 LEU A CA 1
ATOM 2646 C C . LEU A 1 358 ? 5.663 -0.787 26.468 1.00 97.62 358 LEU A C 1
ATOM 2648 O O . LEU A 1 358 ? 5.197 -0.763 27.606 1.00 97.62 358 LEU A O 1
ATOM 2652 N N . SER A 1 359 ? 5.094 -1.488 25.493 1.00 97.75 359 SER A N 1
ATOM 2653 C CA . SER A 1 359 ? 3.959 -2.384 25.708 1.00 97.75 359 SER A CA 1
ATOM 2654 C C . SER A 1 359 ? 4.147 -3.681 24.932 1.00 97.75 359 SER A C 1
ATOM 2656 O O . SER A 1 359 ? 4.667 -3.661 23.820 1.00 97.75 359 SER A O 1
ATOM 2658 N N . ALA A 1 360 ? 3.742 -4.806 25.512 1.00 98.06 360 ALA A N 1
ATOM 2659 C CA . ALA A 1 360 ? 3.704 -6.097 24.840 1.00 98.06 360 ALA A CA 1
ATOM 2660 C C . ALA A 1 360 ? 2.503 -6.912 25.322 1.00 98.06 360 ALA A C 1
ATOM 2662 O O . ALA A 1 360 ? 2.269 -7.018 26.528 1.00 98.06 360 ALA A O 1
ATOM 2663 N N . ASP A 1 361 ? 1.750 -7.516 24.408 1.00 96.75 361 ASP A N 1
ATOM 2664 C CA . ASP A 1 361 ? 0.583 -8.322 24.755 1.00 96.75 361 ASP A CA 1
ATOM 2665 C C . ASP A 1 361 ? 0.232 -9.376 23.711 1.00 96.75 361 ASP A C 1
ATOM 2667 O O . ASP A 1 361 ? 0.514 -9.252 22.523 1.00 96.75 361 ASP A O 1
ATOM 2671 N N . VAL A 1 362 ? -0.448 -10.411 24.185 1.00 97.31 362 VAL A N 1
ATOM 2672 C CA . VAL A 1 362 ? -1.057 -11.449 23.363 1.00 97.31 362 VAL A CA 1
ATOM 2673 C C . VAL A 1 362 ? -2.553 -11.182 23.314 1.00 97.31 362 VAL A C 1
ATOM 2675 O O . VAL A 1 362 ? -3.204 -11.068 24.354 1.00 97.31 362 VAL A O 1
ATOM 2678 N N . GLN A 1 363 ? -3.105 -11.085 22.111 1.00 95.94 363 GLN A N 1
ATOM 2679 C CA . GLN A 1 363 ? -4.523 -10.885 21.855 1.00 95.94 363 GLN A CA 1
ATOM 2680 C C . GLN A 1 363 ? -5.118 -12.163 21.260 1.00 95.94 363 GLN A C 1
ATOM 2682 O O . GLN A 1 363 ? -4.618 -12.695 20.278 1.00 95.94 363 GLN A O 1
ATOM 2687 N N . TRP A 1 364 ? -6.220 -12.634 21.834 1.00 93.62 364 TRP A N 1
ATOM 2688 C CA . TRP A 1 364 ? -7.043 -13.714 21.309 1.00 93.62 364 TRP A CA 1
ATOM 2689 C C . TRP A 1 364 ? -8.385 -13.159 20.822 1.00 93.62 364 TRP A C 1
ATOM 2691 O O . TRP A 1 364 ? -9.135 -12.538 21.582 1.00 93.62 364 TRP A O 1
ATOM 2701 N N . ARG A 1 365 ? -8.687 -13.360 19.538 1.00 87.44 365 ARG A N 1
ATOM 2702 C CA . ARG A 1 365 ? -9.889 -12.852 18.868 1.00 87.44 365 ARG A CA 1
ATOM 2703 C C . ARG A 1 365 ? -11.000 -13.897 18.856 1.00 87.44 365 ARG A C 1
ATOM 2705 O O . ARG A 1 365 ? -10.797 -15.043 18.465 1.00 87.44 365 ARG A O 1
ATOM 2712 N N . THR A 1 366 ? -12.198 -13.464 19.233 1.00 80.12 366 THR A N 1
ATOM 2713 C CA . THR A 1 366 ? -13.430 -14.257 19.248 1.00 80.12 366 THR A CA 1
ATOM 2714 C C . THR A 1 366 ? -14.567 -13.446 18.613 1.00 80.12 366 THR A C 1
ATOM 2716 O O . THR A 1 366 ? -15.298 -12.690 19.257 1.00 80.12 366 THR A O 1
ATOM 2719 N N . GLY A 1 367 ? -14.678 -13.548 17.285 1.00 78.12 367 GLY A N 1
ATOM 2720 C CA . GLY A 1 367 ? -15.637 -12.767 16.500 1.00 78.12 367 GLY A CA 1
ATOM 2721 C C . GLY A 1 367 ? -15.341 -11.264 16.547 1.00 78.12 367 GLY A C 1
ATOM 2722 O O . GLY A 1 367 ? -14.245 -10.839 16.192 1.00 78.12 367 GLY A O 1
ATOM 2723 N N . LEU A 1 368 ? -16.324 -10.464 16.978 1.00 77.69 368 LEU A N 1
ATOM 2724 C CA . LEU A 1 368 ? -16.190 -9.006 17.127 1.00 77.69 368 LEU A CA 1
ATOM 2725 C C . LEU A 1 368 ? -15.410 -8.592 18.382 1.00 77.69 368 LEU A C 1
ATOM 2727 O O . LEU A 1 368 ? -15.024 -7.431 18.502 1.00 77.69 368 LEU A O 1
ATOM 2731 N N . PHE A 1 369 ? -15.192 -9.519 19.315 1.00 84.56 369 PHE A N 1
ATOM 2732 C CA . PHE A 1 369 ? -14.532 -9.248 20.585 1.00 84.56 369 PHE A CA 1
ATOM 2733 C C . PHE A 1 369 ? -13.120 -9.824 20.611 1.00 84.56 369 PHE A C 1
ATOM 2735 O O . PHE A 1 369 ? -12.790 -10.784 19.914 1.00 84.56 369 PHE A O 1
ATOM 2742 N N . ALA A 1 370 ? -12.284 -9.244 21.459 1.00 91.69 370 ALA A N 1
ATOM 2743 C CA . ALA A 1 370 ? -10.951 -9.730 21.739 1.00 91.69 370 ALA A CA 1
ATOM 2744 C C . ALA A 1 370 ? -10.679 -9.697 23.243 1.00 91.69 370 ALA A C 1
ATOM 2746 O O . ALA A 1 370 ? -11.038 -8.739 23.936 1.00 91.69 370 ALA A O 1
ATOM 2747 N N . VAL A 1 371 ? -9.992 -10.733 23.714 1.00 96.06 371 VAL A N 1
ATOM 2748 C CA . VAL A 1 371 ? -9.395 -10.810 25.049 1.00 96.06 371 VAL A CA 1
ATOM 2749 C C . VAL A 1 371 ? -7.889 -10.689 24.876 1.00 96.06 371 VAL A C 1
ATOM 2751 O O . VAL A 1 371 ? -7.336 -11.206 23.913 1.00 96.06 371 VAL A O 1
ATOM 2754 N N . SER A 1 372 ? -7.206 -9.986 25.766 1.00 96.94 372 SER A N 1
ATOM 2755 C CA . SER A 1 372 ? -5.750 -9.872 25.726 1.00 96.94 372 SER A CA 1
ATOM 2756 C C . SER A 1 372 ? -5.136 -9.984 27.111 1.00 96.94 372 SER A C 1
ATOM 2758 O O . SER A 1 372 ? -5.789 -9.688 28.110 1.00 96.94 372 SER A O 1
ATOM 2760 N N . GLY A 1 373 ? -3.875 -10.395 27.157 1.00 98.12 373 GLY A N 1
ATOM 2761 C CA . GLY A 1 373 ? -3.036 -10.349 28.348 1.00 98.12 373 GLY A CA 1
ATOM 2762 C C . GLY A 1 373 ? -1.672 -9.788 27.979 1.00 98.12 373 GLY A C 1
ATOM 2763 O O . GLY A 1 373 ? -1.106 -10.183 26.960 1.00 98.12 373 GLY A O 1
ATOM 2764 N N . GLY A 1 374 ? -1.154 -8.858 28.774 1.00 97.69 374 GLY A N 1
ATOM 2765 C CA . GLY A 1 374 ? 0.099 -8.189 28.453 1.00 97.69 374 GLY A CA 1
ATOM 2766 C C . GLY A 1 374 ? 0.693 -7.387 29.592 1.00 97.69 374 GLY A C 1
ATOM 2767 O O . GLY A 1 374 ? 0.240 -7.457 30.732 1.00 97.69 374 GLY A O 1
ATOM 2768 N N . VAL A 1 375 ? 1.721 -6.618 29.262 1.00 98.00 375 VAL A N 1
ATOM 2769 C CA . VAL A 1 375 ? 2.435 -5.729 30.169 1.00 98.00 375 VAL A CA 1
ATOM 2770 C C . VAL A 1 375 ? 2.727 -4.412 29.465 1.00 98.00 375 VAL A C 1
ATOM 2772 O O . VAL A 1 375 ? 3.151 -4.389 28.313 1.00 98.00 375 VAL A O 1
ATOM 2775 N N . SER A 1 376 ? 2.494 -3.310 30.169 1.00 97.38 376 SER A N 1
ATOM 2776 C CA . SER A 1 376 ? 2.932 -1.979 29.754 1.00 97.38 376 SER A CA 1
ATOM 2777 C C . SER A 1 376 ? 3.883 -1.424 30.805 1.00 97.38 376 SER A C 1
ATOM 2779 O O . SER A 1 376 ? 3.660 -1.620 31.995 1.00 97.38 376 SER A O 1
ATOM 2781 N N . GLY A 1 377 ? 4.943 -0.748 30.385 1.00 96.25 377 GLY A N 1
ATOM 2782 C CA . GLY A 1 377 ? 5.943 -0.165 31.269 1.00 96.25 377 GLY A CA 1
ATOM 2783 C C . GLY A 1 377 ? 6.305 1.245 30.832 1.00 96.25 377 GLY A C 1
ATOM 2784 O O . GLY A 1 377 ? 6.387 1.518 29.636 1.00 96.25 377 GLY A O 1
ATOM 2785 N N . GLN A 1 378 ? 6.524 2.132 31.798 1.00 96.50 378 GLN A N 1
ATOM 2786 C CA . GLN A 1 378 ? 7.030 3.484 31.570 1.00 96.50 378 GLN A CA 1
ATOM 2787 C C . GLN A 1 378 ? 8.175 3.790 32.523 1.00 96.50 378 GLN A C 1
ATOM 2789 O O . GLN A 1 378 ? 8.129 3.399 33.689 1.00 96.50 378 GLN A O 1
ATOM 2794 N N . VAL A 1 379 ? 9.187 4.494 32.023 1.00 96.25 379 VAL A N 1
ATOM 2795 C CA . VAL A 1 379 ? 10.335 4.944 32.819 1.00 96.25 379 VAL A CA 1
ATOM 2796 C C . VAL A 1 379 ? 10.216 6.447 33.028 1.00 96.25 379 VAL A C 1
ATOM 2798 O O . VAL A 1 379 ? 10.404 7.215 32.089 1.00 96.25 379 VAL A O 1
ATOM 2801 N N . ALA A 1 380 ? 9.876 6.874 34.239 1.00 93.69 380 ALA A N 1
ATOM 2802 C CA . ALA A 1 380 ? 9.732 8.285 34.561 1.00 93.69 380 ALA A CA 1
ATOM 2803 C C . ALA A 1 380 ? 11.096 8.996 34.497 1.00 93.69 380 ALA A C 1
ATOM 2805 O O . ALA A 1 380 ? 12.085 8.540 35.080 1.00 93.69 380 ALA A O 1
ATOM 2806 N N . THR A 1 381 ? 11.167 10.099 33.747 1.00 92.19 381 THR A N 1
ATOM 2807 C CA . THR A 1 381 ? 12.396 10.892 33.600 1.00 92.19 381 THR A CA 1
ATOM 2808 C C . THR A 1 381 ? 12.398 12.093 34.539 1.00 92.19 381 THR A C 1
ATOM 2810 O O . THR A 1 381 ? 11.379 12.759 34.696 1.00 92.19 381 THR A O 1
ATOM 2813 N N . GLY A 1 382 ? 13.561 12.403 35.110 1.00 89.50 382 GLY A N 1
ATOM 2814 C CA . GLY A 1 382 ? 13.795 13.549 35.990 1.00 89.50 382 GLY A CA 1
ATOM 2815 C C . GLY A 1 382 ? 14.368 13.135 37.343 1.00 89.50 382 GLY A C 1
ATOM 2816 O O . GLY A 1 382 ? 14.433 11.946 37.667 1.00 89.50 382 GLY A O 1
ATOM 2817 N N . ASP A 1 383 ? 14.831 14.122 38.102 1.00 87.56 383 ASP A N 1
ATOM 2818 C CA . ASP A 1 383 ? 15.608 13.882 39.322 1.00 87.56 383 ASP A CA 1
ATOM 2819 C C . ASP A 1 383 ? 14.731 13.429 40.496 1.00 87.56 383 ASP A C 1
ATOM 2821 O O . ASP A 1 383 ? 15.162 12.575 41.261 1.00 87.56 383 ASP A O 1
ATOM 2825 N N . TYR A 1 384 ? 13.477 13.893 40.549 1.00 90.56 384 TYR A N 1
ATOM 2826 C CA . TYR A 1 384 ? 12.517 13.641 41.638 1.00 90.56 384 TYR A CA 1
ATOM 2827 C C . TYR A 1 384 ? 11.329 12.763 41.209 1.00 90.56 384 TYR A C 1
ATOM 2829 O O . TYR A 1 384 ? 10.220 12.890 41.718 1.00 90.56 384 TYR A O 1
ATOM 2837 N N . HIS A 1 385 ? 11.542 11.908 40.207 1.00 92.31 385 HIS A N 1
ATOM 2838 C CA . HIS A 1 385 ? 10.509 11.053 39.614 1.00 92.31 385 HIS A CA 1
ATOM 2839 C C . HIS A 1 385 ? 10.774 9.566 39.885 1.00 92.31 385 HIS A C 1
ATOM 2841 O O . HIS A 1 385 ? 10.708 8.725 38.985 1.00 92.31 385 HIS A O 1
ATOM 2847 N N . SER A 1 386 ? 11.114 9.243 41.132 1.00 89.69 386 SER A N 1
ATOM 2848 C CA . SER A 1 386 ? 11.166 7.880 41.661 1.00 89.69 386 SER A CA 1
ATOM 2849 C C . SER A 1 386 ? 10.054 7.666 42.687 1.00 89.69 386 SER A C 1
ATOM 2851 O O . SER A 1 386 ? 9.618 8.593 43.370 1.00 89.69 386 SER A O 1
ATOM 2853 N N . LEU A 1 387 ? 9.577 6.424 42.771 1.00 86.19 387 LEU A N 1
ATOM 2854 C CA . LEU A 1 387 ? 8.710 5.957 43.844 1.00 86.19 387 LEU A CA 1
ATOM 2855 C C . LEU A 1 387 ? 9.529 5.004 44.726 1.00 86.19 387 LEU A C 1
ATOM 2857 O O . LEU A 1 387 ? 10.116 4.063 44.189 1.00 86.19 387 LEU A O 1
ATOM 2861 N N . PRO A 1 388 ? 9.605 5.201 46.049 1.00 79.81 388 PRO A N 1
ATOM 2862 C CA . PRO A 1 388 ? 10.169 4.202 46.943 1.00 79.81 388 PRO A CA 1
ATOM 2863 C C . PRO A 1 388 ? 9.337 2.916 46.872 1.00 79.81 388 PRO A C 1
ATOM 2865 O O . PRO A 1 388 ? 8.171 2.927 46.522 1.00 79.81 388 PRO A O 1
ATOM 2868 N N . SER A 1 389 ? 9.933 1.774 47.164 1.00 81.62 389 SER A N 1
ATOM 2869 C CA . SER A 1 389 ? 9.283 0.468 47.220 1.00 81.62 389 SER A CA 1
ATOM 2870 C C . SER A 1 389 ? 10.132 -0.409 48.133 1.00 81.62 389 SER A C 1
ATOM 2872 O O . SER A 1 389 ? 11.110 -1.023 47.695 1.00 81.62 389 SER A O 1
ATOM 2874 N N . GLY A 1 390 ? 9.791 -0.420 49.424 1.00 79.75 390 GLY A N 1
ATOM 2875 C CA . GLY A 1 390 ? 10.683 -0.939 50.463 1.00 79.75 390 GLY A CA 1
ATOM 2876 C C . GLY A 1 390 ? 11.964 -0.104 50.534 1.00 79.75 390 GLY A C 1
ATOM 2877 O O . GLY A 1 390 ? 11.892 1.121 50.525 1.00 79.75 390 GLY A O 1
ATOM 2878 N N . ASP A 1 391 ? 13.120 -0.768 50.520 1.00 78.31 391 ASP A N 1
ATOM 2879 C CA . ASP A 1 391 ? 14.446 -0.127 50.576 1.00 78.31 391 ASP A CA 1
ATOM 2880 C C . ASP A 1 391 ? 14.976 0.323 49.200 1.00 78.31 391 ASP A C 1
ATOM 2882 O O . ASP A 1 391 ? 16.152 0.659 49.055 1.00 78.31 391 ASP A O 1
ATOM 2886 N N . THR A 1 392 ? 14.146 0.265 48.154 1.00 81.00 392 THR A N 1
ATOM 2887 C CA . THR A 1 392 ? 14.556 0.571 46.775 1.00 81.00 392 THR A CA 1
ATOM 2888 C C . THR A 1 392 ? 13.735 1.699 46.183 1.00 81.00 392 THR A C 1
ATOM 2890 O O . THR A 1 392 ? 12.542 1.794 46.437 1.00 81.00 392 THR A O 1
ATOM 2893 N N . GLU A 1 393 ? 14.351 2.520 45.341 1.00 86.06 393 GLU A N 1
ATOM 2894 C CA . GLU A 1 393 ? 13.644 3.488 44.508 1.00 86.06 393 GLU A CA 1
ATOM 2895 C C . GLU A 1 393 ? 13.413 2.922 43.108 1.00 86.06 393 GLU A C 1
ATOM 2897 O O . GLU A 1 393 ? 14.345 2.481 42.429 1.00 86.06 393 GLU A O 1
ATOM 2902 N N . VAL A 1 394 ? 12.165 2.969 42.647 1.00 87.56 394 VAL A N 1
ATOM 2903 C CA . VAL A 1 394 ? 11.782 2.560 41.300 1.00 87.56 394 VAL A CA 1
ATOM 2904 C C . VAL A 1 394 ? 11.425 3.775 40.455 1.00 87.56 394 VAL A C 1
ATOM 2906 O O . VAL A 1 394 ? 10.571 4.586 40.797 1.00 87.56 394 VAL A O 1
ATOM 2909 N N . ARG A 1 395 ? 12.073 3.887 39.295 1.00 90.50 395 ARG A N 1
ATOM 2910 C CA . ARG A 1 395 ? 11.708 4.849 38.236 1.00 90.50 395 ARG A CA 1
ATOM 2911 C C . ARG A 1 395 ? 10.826 4.223 37.160 1.00 90.50 395 ARG A C 1
ATOM 2913 O O . ARG A 1 395 ? 10.316 4.913 36.283 1.00 90.50 395 ARG A O 1
ATOM 2920 N N . THR A 1 396 ? 10.692 2.899 37.195 1.00 93.12 396 THR A N 1
ATOM 2921 C CA . THR A 1 396 ? 9.910 2.140 36.222 1.00 93.12 396 THR A CA 1
ATOM 2922 C C . THR A 1 396 ? 8.593 1.731 36.847 1.00 93.12 396 THR A C 1
ATOM 2924 O O . THR A 1 396 ? 8.576 1.020 37.849 1.00 93.12 396 THR A O 1
ATOM 2927 N N . VAL A 1 397 ? 7.500 2.137 36.218 1.00 93.06 397 VAL A N 1
ATOM 2928 C CA . VAL A 1 397 ? 6.150 1.727 36.594 1.00 93.06 397 VAL A CA 1
ATOM 2929 C C . VAL A 1 397 ? 5.691 0.666 35.611 1.00 93.06 397 VAL A C 1
ATOM 2931 O O . VAL A 1 397 ? 5.699 0.888 34.398 1.00 93.06 397 VAL A O 1
ATOM 2934 N N . VAL A 1 398 ? 5.318 -0.499 36.137 1.00 96.56 398 VAL A N 1
ATOM 2935 C CA . VAL A 1 398 ? 4.954 -1.680 35.345 1.00 96.56 398 VAL A CA 1
ATOM 2936 C C . VAL A 1 398 ? 3.490 -2.025 35.590 1.00 96.56 398 VAL A C 1
ATOM 2938 O O . VAL A 1 398 ? 3.044 -2.110 36.730 1.00 96.56 398 VAL A O 1
ATOM 2941 N N . TYR A 1 399 ? 2.753 -2.253 34.509 1.00 97.75 399 TYR A N 1
ATOM 2942 C CA . TYR A 1 399 ? 1.323 -2.532 34.479 1.00 97.75 399 TYR A CA 1
ATOM 2943 C C . TYR A 1 399 ? 1.042 -3.819 33.685 1.00 97.75 399 TYR A C 1
ATOM 2945 O O . TYR A 1 399 ? 0.686 -3.758 32.496 1.00 97.75 399 TYR A O 1
ATOM 2953 N N . PRO A 1 400 ? 1.245 -5.009 34.286 1.00 98.00 400 PRO A N 1
ATOM 2954 C CA . PRO A 1 400 ? 0.652 -6.231 33.760 1.00 98.00 400 PRO A CA 1
ATOM 2955 C C . PRO A 1 400 ? -0.873 -6.120 33.804 1.00 98.00 400 PRO A C 1
ATOM 2957 O O . PRO A 1 400 ? -1.451 -5.693 34.800 1.00 98.00 400 PRO A O 1
ATOM 2960 N N . HIS A 1 401 ? -1.539 -6.502 32.723 1.00 98.19 401 HIS A N 1
ATOM 2961 C CA . HIS A 1 401 ? -2.972 -6.297 32.583 1.00 98.19 401 HIS A CA 1
ATOM 2962 C C . HIS A 1 401 ? -3.640 -7.394 31.763 1.00 98.19 401 HIS A C 1
ATOM 2964 O O . HIS A 1 401 ? -3.036 -8.017 30.887 1.00 98.19 401 HIS A O 1
ATOM 2970 N N . VAL A 1 402 ? -4.932 -7.569 32.020 1.00 98.38 402 VAL A N 1
ATOM 2971 C CA . VAL A 1 402 ? -5.864 -8.246 31.119 1.00 98.38 402 VAL A CA 1
ATOM 2972 C C . VAL A 1 402 ? -6.735 -7.200 30.439 1.00 98.38 402 VAL A C 1
ATOM 2974 O O . VAL A 1 402 ? -7.116 -6.210 31.062 1.00 98.38 402 VAL A O 1
ATOM 2977 N N . GLY A 1 403 ? -7.027 -7.394 29.156 1.00 97.62 403 GLY A N 1
ATOM 2978 C CA . GLY A 1 403 ? -7.832 -6.478 28.359 1.00 97.62 403 GLY A CA 1
ATOM 2979 C C . GLY A 1 403 ? -9.014 -7.164 27.689 1.00 97.62 403 GLY A C 1
ATOM 2980 O O . GLY A 1 403 ? -8.863 -8.260 27.156 1.00 97.62 403 GLY A O 1
ATOM 2981 N N . VAL A 1 404 ? -10.175 -6.510 27.667 1.00 97.19 404 VAL A N 1
ATOM 2982 C CA . VAL A 1 404 ? -11.388 -6.983 26.981 1.00 97.19 404 VAL A CA 1
ATOM 2983 C C . VAL A 1 404 ? -12.002 -5.838 26.181 1.00 97.19 404 VAL A C 1
ATOM 2985 O O . VAL A 1 404 ? -12.070 -4.702 26.649 1.00 97.19 404 VAL A O 1
ATOM 2988 N N . GLY A 1 405 ? -12.450 -6.124 24.960 1.00 93.56 405 GLY A N 1
ATOM 2989 C CA . GLY A 1 405 ? -13.121 -5.139 24.115 1.00 93.56 405 GLY A CA 1
ATOM 2990 C C . GLY A 1 405 ? -13.123 -5.538 22.648 1.00 93.56 405 GLY A C 1
ATOM 2991 O O . GLY A 1 405 ? -13.197 -6.721 22.323 1.00 93.56 405 GLY A O 1
ATOM 2992 N N . LEU A 1 406 ? -13.032 -4.544 21.771 1.00 90.00 406 LEU A N 1
ATOM 2993 C CA . LEU A 1 406 ? -12.858 -4.735 20.333 1.00 90.00 406 LEU A CA 1
ATOM 2994 C C . LEU A 1 406 ? -11.362 -4.924 20.014 1.00 90.00 406 LEU A C 1
ATOM 2996 O O . LEU A 1 406 ? -10.518 -4.429 20.760 1.00 90.00 406 LEU A O 1
ATOM 3000 N N . PRO A 1 407 ? -10.984 -5.579 18.901 1.00 86.50 407 PRO A N 1
ATOM 3001 C CA . PRO A 1 407 ? -9.575 -5.793 18.553 1.00 86.50 407 PRO A CA 1
ATOM 3002 C C . PRO A 1 407 ? -8.716 -4.518 18.506 1.00 86.50 407 PRO A C 1
ATOM 3004 O O . PRO A 1 407 ? -7.530 -4.573 18.821 1.00 86.50 407 PRO A O 1
ATOM 3007 N N . TRP A 1 408 ? -9.316 -3.380 18.144 1.00 84.94 408 TRP A N 1
ATOM 3008 C CA . TRP A 1 408 ? -8.656 -2.075 18.043 1.00 84.94 408 TRP A CA 1
ATOM 3009 C C . TRP A 1 408 ? -8.766 -1.203 19.300 1.00 84.94 408 TRP A C 1
ATOM 3011 O O . TRP A 1 408 ? -8.077 -0.195 19.378 1.00 84.94 408 TRP A O 1
ATOM 3021 N N . VAL A 1 409 ? -9.629 -1.542 20.268 1.00 95.19 409 VAL A N 1
ATOM 3022 C CA . VAL A 1 409 ? -9.851 -0.757 21.498 1.00 95.19 409 VAL A CA 1
ATOM 3023 C C . VAL A 1 409 ? -10.312 -1.684 22.621 1.00 95.19 409 VAL A C 1
ATOM 3025 O O . VAL A 1 409 ? -11.372 -2.305 22.522 1.00 95.19 409 VAL A O 1
ATOM 3028 N N . GLN A 1 410 ? -9.547 -1.752 23.710 1.00 97.62 410 GLN A N 1
ATOM 3029 C CA . GLN A 1 410 ? -9.826 -2.628 24.851 1.00 97.62 410 GLN A CA 1
ATOM 3030 C C . GLN A 1 410 ? -9.744 -1.865 26.173 1.00 97.62 410 GLN A C 1
ATOM 3032 O O . GLN A 1 410 ? -8.846 -1.048 26.367 1.00 97.62 410 GLN A O 1
ATOM 3037 N N . ALA A 1 411 ? -10.656 -2.175 27.095 1.00 98.31 411 ALA A N 1
ATOM 3038 C CA . ALA A 1 411 ? -10.535 -1.795 28.498 1.00 98.31 411 ALA A CA 1
ATOM 3039 C C . ALA A 1 411 ? -9.588 -2.764 29.201 1.00 98.31 411 ALA A C 1
ATOM 3041 O O . ALA A 1 411 ? -9.665 -3.969 28.956 1.00 98.31 411 ALA A O 1
ATOM 3042 N N . THR A 1 412 ? -8.701 -2.251 30.049 1.00 98.44 412 THR A N 1
ATOM 3043 C CA . THR A 1 412 ? -7.668 -3.030 30.736 1.00 98.44 412 THR A CA 1
ATOM 3044 C C . THR A 1 412 ? -7.795 -2.921 32.249 1.00 98.44 412 THR A C 1
ATOM 3046 O O . THR A 1 412 ? -8.160 -1.874 32.783 1.00 98.44 412 THR A O 1
ATOM 3049 N N . VAL A 1 413 ? -7.462 -4.000 32.951 1.00 98.38 413 VAL A N 1
ATOM 3050 C CA . VAL A 1 413 ? -7.356 -4.026 34.413 1.00 98.38 413 VAL A CA 1
ATOM 3051 C C . VAL A 1 413 ? -6.173 -4.886 34.836 1.00 98.38 413 VAL A C 1
ATOM 3053 O O . VAL A 1 413 ? -5.897 -5.918 34.222 1.00 98.38 413 VAL A O 1
ATOM 3056 N N . GLY A 1 414 ? -5.467 -4.473 35.883 1.00 97.81 414 GLY A N 1
ATOM 3057 C CA . GLY A 1 414 ? -4.370 -5.253 36.445 1.00 97.81 414 GLY A CA 1
ATOM 3058 C C . GLY A 1 414 ? -3.618 -4.515 37.548 1.00 97.81 414 GLY A C 1
ATOM 3059 O O . GLY A 1 414 ? -3.885 -3.335 37.785 1.00 97.81 414 GLY A O 1
ATOM 3060 N N . PRO A 1 415 ? -2.702 -5.191 38.255 1.00 96.50 415 PRO A N 1
ATOM 3061 C CA . PRO A 1 415 ? -1.854 -4.520 39.225 1.00 96.50 415 PRO A CA 1
ATOM 3062 C C . PRO A 1 415 ? -0.886 -3.579 38.500 1.00 96.50 415 PRO A C 1
ATOM 3064 O O . PRO A 1 415 ? -0.366 -3.898 37.434 1.00 96.50 415 PRO A O 1
ATOM 3067 N N . MET A 1 416 ? -0.654 -2.407 39.076 1.00 94.38 416 MET A N 1
ATOM 3068 C CA . MET A 1 416 ? 0.265 -1.394 38.578 1.00 94.38 416 MET A CA 1
ATOM 3069 C C . MET A 1 416 ? 1.273 -1.090 39.686 1.00 94.38 416 MET A C 1
ATOM 3071 O O . MET A 1 416 ? 0.951 -0.491 40.710 1.00 94.38 416 MET A O 1
ATOM 3075 N N . PHE A 1 417 ? 2.490 -1.589 39.505 1.00 88.50 417 PHE A N 1
ATOM 3076 C CA . PHE A 1 417 ? 3.511 -1.576 40.544 1.00 88.50 417 PHE A CA 1
ATOM 3077 C C . PHE A 1 417 ? 4.063 -0.161 40.777 1.00 88.50 417 PHE A C 1
ATOM 3079 O O . PHE A 1 417 ? 4.287 0.550 39.795 1.00 88.50 417 PHE A O 1
ATOM 3086 N N . PRO A 1 418 ? 4.341 0.227 42.037 1.00 89.00 418 PRO A N 1
ATOM 3087 C CA . PRO A 1 418 ? 4.376 -0.659 43.209 1.00 89.00 418 PRO A CA 1
ATOM 3088 C C . PRO A 1 418 ? 3.047 -0.853 43.973 1.00 89.00 418 PRO A C 1
ATOM 3090 O O . PRO A 1 418 ? 2.876 -1.922 44.555 1.00 89.00 418 PRO A O 1
ATOM 3093 N N . TRP A 1 419 ? 2.092 0.089 43.951 1.00 91.00 419 TRP A N 1
ATOM 3094 C CA . TRP A 1 419 ? 0.957 0.072 44.907 1.00 91.00 419 TRP A CA 1
ATOM 3095 C C . TRP A 1 419 ? -0.433 0.350 44.326 1.00 91.00 419 TRP A C 1
ATOM 3097 O O . TRP A 1 419 ? -1.358 0.685 45.064 1.00 91.00 419 TRP A O 1
ATOM 3107 N N . TYR A 1 420 ? -0.615 0.244 43.014 1.00 94.62 420 TYR A N 1
ATOM 3108 C CA . TYR A 1 420 ? -1.857 0.662 42.369 1.00 94.62 420 TYR A CA 1
ATOM 3109 C C . TYR A 1 420 ? -2.631 -0.520 41.786 1.00 94.62 420 TYR A C 1
ATOM 3111 O O . TYR A 1 420 ? -2.057 -1.496 41.300 1.00 94.62 420 TYR A O 1
ATOM 3119 N N . LEU A 1 421 ? -3.957 -0.402 41.760 1.00 96.88 421 LEU A N 1
ATOM 3120 C CA . LEU A 1 421 ? -4.798 -1.142 40.825 1.00 96.88 421 LEU A CA 1
ATOM 3121 C C . LEU A 1 421 ? -5.013 -0.265 39.589 1.00 96.88 421 LEU A C 1
ATOM 3123 O O . LEU A 1 421 ? -5.657 0.779 39.665 1.00 96.88 421 LEU A O 1
ATOM 3127 N N . GLY A 1 422 ? -4.471 -0.678 38.447 1.00 97.31 422 GLY A N 1
ATOM 3128 C CA . GLY A 1 422 ? -4.582 0.062 37.197 1.00 97.31 422 GLY A CA 1
ATOM 3129 C C . GLY A 1 422 ? -5.869 -0.271 36.444 1.00 97.31 422 GLY A C 1
ATOM 3130 O O . GLY A 1 422 ? -6.091 -1.423 36.061 1.00 97.31 422 GLY A O 1
ATOM 3131 N N . LEU A 1 423 ? -6.678 0.749 36.169 1.00 98.19 423 LEU A N 1
ATOM 3132 C CA . LEU A 1 423 ? -7.841 0.712 35.282 1.00 98.19 423 LEU A CA 1
ATOM 3133 C C . LEU A 1 423 ? -7.525 1.531 34.034 1.00 98.19 423 LEU A C 1
ATOM 3135 O O . LEU A 1 423 ? -7.224 2.718 34.137 1.00 98.19 423 LEU A O 1
ATOM 3139 N N . GLY A 1 424 ? -7.563 0.919 32.855 1.00 97.31 424 GLY A N 1
ATOM 3140 C CA . GLY A 1 424 ? -7.054 1.559 31.648 1.00 97.31 424 GLY A CA 1
ATOM 3141 C C . GLY A 1 424 ? -7.848 1.297 30.381 1.00 97.31 424 GLY A C 1
ATOM 3142 O O . GLY A 1 424 ? -8.830 0.555 30.348 1.00 97.31 424 GLY A O 1
ATOM 3143 N N . LEU A 1 425 ? -7.387 1.945 29.320 1.00 98.00 425 LEU A N 1
ATOM 3144 C CA . LEU A 1 425 ? -7.829 1.768 27.947 1.00 98.00 425 LEU A CA 1
ATOM 3145 C C . LEU A 1 425 ? -6.593 1.647 27.064 1.00 98.00 425 LEU A C 1
ATOM 3147 O O . LEU A 1 425 ? -5.618 2.374 27.250 1.00 98.00 425 LEU A O 1
ATOM 3151 N N . LYS A 1 426 ? -6.649 0.769 26.069 1.00 97.06 426 LYS A N 1
ATOM 3152 C CA . LYS A 1 426 ? -5.657 0.709 24.996 1.00 97.06 426 LYS A CA 1
ATOM 3153 C C . LYS A 1 426 ? -6.333 0.738 23.640 1.00 97.06 426 LYS A C 1
ATOM 3155 O O . LYS A 1 426 ? -7.412 0.170 23.479 1.00 97.06 426 LYS A O 1
ATOM 3160 N N . ALA A 1 427 ? -5.683 1.380 22.682 1.00 95.25 427 ALA A N 1
ATOM 3161 C CA . ALA A 1 427 ? -6.134 1.501 21.310 1.00 95.25 427 ALA A CA 1
ATOM 3162 C C . ALA A 1 427 ? -5.004 1.156 20.336 1.00 95.25 427 ALA A C 1
ATOM 3164 O O . ALA A 1 427 ? -3.832 1.423 20.606 1.00 95.25 427 ALA A O 1
ATOM 3165 N N . ARG A 1 428 ? -5.373 0.560 19.202 1.00 92.50 428 ARG A N 1
ATOM 3166 C CA . ARG A 1 428 ? -4.477 0.190 18.105 1.00 92.50 428 ARG A CA 1
ATOM 3167 C C . ARG A 1 428 ? -5.121 0.531 16.785 1.00 92.50 428 ARG A C 1
ATOM 3169 O O . ARG A 1 428 ? -6.243 0.105 16.514 1.00 92.50 428 ARG A O 1
ATOM 3176 N N . VAL A 1 429 ? -4.384 1.248 15.956 1.00 85.06 429 VAL A N 1
ATOM 3177 C CA . VAL A 1 429 ? -4.783 1.567 14.592 1.00 85.06 429 VAL A CA 1
ATOM 3178 C C . VAL A 1 429 ? -3.706 1.021 13.668 1.00 85.06 429 VAL A C 1
ATOM 3180 O O . VAL A 1 429 ? -2.589 1.535 13.674 1.00 85.06 429 VAL A O 1
ATOM 3183 N N . PRO A 1 430 ? -3.985 -0.031 12.894 1.00 76.56 430 PRO A N 1
ATOM 3184 C CA . PRO A 1 430 ? -3.010 -0.543 11.949 1.00 76.56 430 PRO A CA 1
ATOM 3185 C C . PRO A 1 430 ? -2.754 0.484 10.840 1.00 76.56 430 PRO A C 1
ATOM 3187 O O . PRO A 1 430 ? -3.683 1.110 10.330 1.00 76.56 430 PRO A O 1
ATOM 3190 N N . VAL A 1 431 ? -1.483 0.657 10.481 1.00 70.12 431 VAL A N 1
ATOM 3191 C CA . VAL A 1 431 ? -1.025 1.644 9.488 1.00 70.12 431 VAL A CA 1
ATOM 3192 C C . VAL A 1 431 ? -0.503 0.964 8.226 1.00 70.12 431 VAL A C 1
ATOM 3194 O O . VAL A 1 431 ? -0.756 1.436 7.122 1.00 70.12 431 VAL A O 1
ATOM 3197 N N . ALA A 1 432 ? 0.218 -0.148 8.374 1.00 69.94 432 ALA A N 1
ATOM 3198 C CA . ALA A 1 432 ? 0.746 -0.946 7.270 1.00 69.94 432 ALA A CA 1
ATOM 3199 C C . ALA A 1 432 ? 0.848 -2.420 7.688 1.00 69.94 432 ALA A C 1
ATOM 3201 O O . ALA A 1 432 ? 0.609 -2.757 8.846 1.00 69.94 432 ALA A O 1
ATOM 3202 N N . SER A 1 433 ? 1.210 -3.311 6.761 1.00 74.94 433 SER A N 1
ATOM 3203 C CA . SER A 1 433 ? 1.341 -4.747 7.046 1.00 74.94 433 SER A CA 1
ATOM 3204 C C . SER A 1 433 ? 2.277 -4.999 8.234 1.00 74.94 433 SER A C 1
ATOM 3206 O O . SER A 1 433 ? 3.488 -4.813 8.125 1.00 74.94 433 SER A O 1
ATOM 3208 N N . GLY A 1 434 ? 1.703 -5.423 9.362 1.00 76.94 434 GLY A N 1
ATOM 3209 C CA . GLY A 1 434 ? 2.424 -5.683 10.608 1.00 76.94 434 GLY A CA 1
ATOM 3210 C C . GLY A 1 434 ? 2.803 -4.443 11.425 1.00 76.94 434 GLY A C 1
ATOM 3211 O O . GLY A 1 434 ? 3.377 -4.622 12.488 1.00 76.94 434 GLY A O 1
ATOM 3212 N N . PHE A 1 435 ? 2.477 -3.222 10.985 1.00 85.25 435 PHE A N 1
ATOM 3213 C CA . PHE A 1 435 ? 2.746 -1.967 11.701 1.00 85.25 435 PHE A CA 1
ATOM 3214 C C . PHE A 1 435 ? 1.451 -1.311 12.185 1.00 85.25 435 PHE A C 1
ATOM 3216 O O . PHE A 1 435 ? 0.492 -1.161 11.424 1.00 85.25 435 PHE A O 1
ATOM 3223 N N . GLU A 1 436 ? 1.444 -0.837 13.426 1.00 89.75 436 GLU A N 1
ATOM 3224 C CA . GLU A 1 436 ? 0.308 -0.162 14.052 1.00 89.75 436 GLU A CA 1
ATOM 3225 C C . GLU A 1 436 ? 0.735 1.102 14.806 1.00 89.75 436 GLU A C 1
ATOM 3227 O O . GLU A 1 436 ? 1.862 1.224 15.272 1.00 89.75 436 GLU A O 1
ATOM 3232 N N . VAL A 1 437 ? -0.171 2.066 14.928 1.00 92.56 437 VAL A N 1
ATOM 3233 C CA . VAL A 1 437 ? -0.096 3.122 15.938 1.00 92.56 437 VAL A CA 1
ATOM 3234 C C . VAL A 1 437 ? -0.806 2.599 17.171 1.00 92.56 437 VAL A C 1
ATOM 3236 O O . VAL A 1 437 ? -1.956 2.166 17.093 1.00 92.56 437 VAL A O 1
ATOM 3239 N N . ALA A 1 438 ? -0.121 2.636 18.306 1.00 96.19 438 ALA A N 1
ATOM 3240 C CA . ALA A 1 438 ? -0.647 2.162 19.574 1.00 96.19 438 ALA A CA 1
ATOM 3241 C C . ALA A 1 438 ? -0.693 3.307 20.582 1.00 96.19 438 ALA A C 1
ATOM 3243 O O . ALA A 1 438 ? 0.209 4.143 20.637 1.00 96.19 438 ALA A O 1
ATOM 3244 N N . ALA A 1 439 ? -1.744 3.330 21.389 1.00 97.75 439 ALA A N 1
ATOM 3245 C CA . ALA A 1 439 ? -1.878 4.257 22.497 1.00 97.75 439 ALA A CA 1
ATOM 3246 C C . ALA A 1 439 ? -2.512 3.560 23.697 1.00 97.75 439 ALA A C 1
ATOM 3248 O O . ALA A 1 439 ? -3.296 2.618 23.550 1.00 97.75 439 ALA A O 1
ATOM 3249 N N . GLY A 1 440 ? -2.196 4.041 24.891 1.00 97.44 440 GLY A N 1
ATOM 3250 C CA . GLY A 1 440 ? -2.775 3.536 26.123 1.00 97.44 440 GLY A CA 1
ATOM 3251 C C . GLY A 1 440 ? -2.884 4.617 27.180 1.00 97.44 440 GLY A C 1
ATOM 3252 O O . GLY A 1 440 ? -2.087 5.548 27.214 1.00 97.44 440 GLY A O 1
ATOM 3253 N N . GLY A 1 441 ? -3.876 4.479 28.048 1.00 97.44 441 GLY A N 1
ATOM 3254 C CA . GLY A 1 441 ? -4.049 5.300 29.236 1.00 97.44 441 GLY A CA 1
ATOM 3255 C C . GLY A 1 441 ? -4.414 4.425 30.423 1.00 97.44 441 GLY A C 1
ATOM 3256 O O . GLY A 1 441 ? -5.155 3.456 30.268 1.00 97.44 441 GLY A O 1
ATOM 3257 N N . VAL A 1 442 ? -3.891 4.746 31.600 1.00 97.69 442 VAL A N 1
ATOM 3258 C CA . VAL A 1 442 ? -4.183 4.030 32.842 1.00 97.69 442 VAL A CA 1
ATOM 3259 C C . VAL A 1 442 ? -4.382 5.015 33.988 1.00 97.69 442 VAL A C 1
ATOM 3261 O O . VAL A 1 442 ? -3.641 5.985 34.145 1.00 97.69 442 VAL A O 1
ATOM 3264 N N . TYR A 1 443 ? -5.411 4.744 34.778 1.00 97.81 443 TYR A N 1
ATOM 3265 C CA . TYR A 1 443 ? -5.670 5.333 36.076 1.00 97.81 443 TYR A CA 1
ATOM 3266 C C . TYR A 1 443 ? -5.279 4.316 37.152 1.00 97.81 443 TYR A C 1
ATOM 3268 O O . TYR A 1 443 ? -5.889 3.252 37.260 1.00 97.81 443 TYR A O 1
ATOM 3276 N N . GLY A 1 444 ? -4.237 4.623 37.914 1.00 96.81 444 GLY A N 1
ATOM 3277 C CA . GLY A 1 444 ? -3.795 3.871 39.078 1.00 96.81 444 GLY A CA 1
ATOM 3278 C C . GLY A 1 444 ? -4.577 4.296 40.314 1.00 96.81 444 GLY A C 1
ATOM 3279 O O . GLY A 1 444 ? -4.338 5.366 40.874 1.00 96.81 444 GLY A O 1
ATOM 3280 N N . MET A 1 445 ? -5.497 3.441 40.754 1.00 94.69 445 MET A N 1
ATOM 3281 C CA . MET A 1 445 ? -6.191 3.592 42.028 1.00 94.69 445 MET A CA 1
ATOM 3282 C C . MET A 1 445 ? -5.270 3.108 43.150 1.00 94.69 445 MET A C 1
ATOM 3284 O O . MET A 1 445 ? -4.879 1.939 43.158 1.00 94.69 445 MET A O 1
ATOM 3288 N N . GLY A 1 446 ? -4.906 4.004 44.067 1.00 90.88 446 GLY A N 1
ATOM 3289 C CA . GLY A 1 446 ? -4.021 3.690 45.183 1.00 90.88 446 GLY A CA 1
ATOM 3290 C C . GLY A 1 446 ? -4.586 2.595 46.086 1.00 90.88 446 GLY A C 1
ATOM 3291 O O . GLY A 1 446 ? -5.756 2.645 46.467 1.00 90.88 446 GLY A O 1
ATOM 3292 N N . MET A 1 447 ? -3.770 1.593 46.408 1.00 88.62 447 MET A N 1
ATOM 3293 C CA . MET A 1 447 ? -4.097 0.568 47.397 1.00 88.62 447 MET A CA 1
ATOM 3294 C C . MET A 1 447 ? -3.365 0.898 48.695 1.00 88.62 447 MET A C 1
ATOM 3296 O O . MET A 1 447 ? -2.164 1.156 48.661 1.00 88.62 447 MET A O 1
ATOM 3300 N N . SER A 1 448 ? -4.081 0.893 49.823 1.00 86.81 448 SER A N 1
ATOM 3301 C CA . SER A 1 448 ? -3.468 1.096 51.141 1.00 86.81 448 SER A CA 1
ATOM 3302 C C . SER A 1 448 ? -2.381 0.049 51.393 1.00 86.81 448 SER A C 1
ATOM 3304 O O . SER A 1 448 ? -2.599 -1.143 51.150 1.00 86.81 448 SER A O 1
ATOM 3306 N N . VAL A 1 449 ? -1.216 0.495 51.863 1.00 83.44 449 VAL A N 1
ATOM 3307 C CA . VAL A 1 449 ? -0.078 -0.363 52.201 1.00 83.44 449 VAL A CA 1
ATOM 3308 C C . VAL A 1 449 ? 0.168 -0.295 53.702 1.00 83.44 449 VAL A C 1
ATOM 3310 O O . VAL A 1 449 ? 0.482 0.771 54.237 1.00 83.44 449 VAL A O 1
ATOM 3313 N N . GLU A 1 450 ? 0.067 -1.445 54.370 1.00 84.25 450 GLU A N 1
ATOM 3314 C CA . GLU A 1 450 ? 0.406 -1.571 55.790 1.00 84.25 450 GLU A CA 1
ATOM 3315 C C . GLU A 1 450 ? 1.876 -1.187 56.020 1.00 84.25 450 GLU A C 1
ATOM 3317 O O . GLU A 1 450 ? 2.781 -1.644 55.313 1.00 84.25 450 GLU A O 1
ATOM 3322 N N . ARG A 1 451 ? 2.119 -0.340 57.023 1.00 78.94 451 ARG A N 1
ATOM 3323 C CA . ARG A 1 451 ? 3.469 0.048 57.458 1.00 78.94 451 ARG A CA 1
ATOM 3324 C C . ARG A 1 451 ? 3.848 -0.668 58.755 1.00 78.94 451 ARG A C 1
ATOM 3326 O O . ARG A 1 451 ? 3.036 -1.353 59.372 1.00 78.94 451 ARG A O 1
ATOM 3333 N N . GLU A 1 452 ? 5.108 -0.521 59.167 1.00 81.00 452 GLU A N 1
ATOM 3334 C CA . GLU A 1 452 ? 5.597 -1.068 60.437 1.00 81.00 452 GLU A CA 1
ATOM 3335 C C . GLU A 1 452 ? 4.711 -0.663 61.627 1.00 81.00 452 GLU A C 1
ATOM 3337 O O . GLU A 1 452 ? 4.102 0.411 61.649 1.00 81.00 452 GLU A O 1
ATOM 3342 N N . ALA A 1 453 ? 4.658 -1.536 62.636 1.00 66.44 453 ALA A N 1
ATOM 3343 C CA . ALA A 1 453 ? 3.749 -1.416 63.768 1.00 66.44 453 ALA A CA 1
ATOM 3344 C C . ALA A 1 453 ? 3.829 -0.034 64.446 1.00 66.44 453 ALA A C 1
ATOM 3346 O O . ALA A 1 453 ? 4.811 0.295 65.112 1.00 66.44 453 ALA A O 1
ATOM 3347 N N . GLY A 1 454 ? 2.750 0.745 64.315 1.00 72.44 454 GLY A N 1
ATOM 3348 C CA . GLY A 1 454 ? 2.589 2.064 64.933 1.00 72.44 454 GLY A CA 1
ATOM 3349 C C . GLY A 1 454 ? 2.613 3.247 63.961 1.00 72.44 454 GLY A C 1
ATOM 3350 O O . GLY A 1 454 ? 2.243 4.347 64.371 1.00 72.44 454 GLY A O 1
ATOM 3351 N N . ALA A 1 455 ? 2.989 3.046 62.694 1.00 77.81 455 ALA A N 1
ATOM 3352 C CA . ALA A 1 455 ? 2.828 4.052 61.645 1.00 77.81 455 ALA A CA 1
ATOM 3353 C C . ALA A 1 455 ? 1.433 3.946 60.989 1.00 77.81 455 ALA A C 1
ATOM 3355 O O . ALA A 1 455 ? 0.902 2.840 60.892 1.00 77.81 455 ALA A O 1
ATOM 3356 N N . PRO A 1 456 ? 0.822 5.063 60.545 1.00 80.88 456 PRO A N 1
ATOM 3357 C CA . PRO A 1 456 ? -0.386 5.001 59.728 1.00 80.88 456 PRO A CA 1
ATOM 3358 C C . PRO A 1 456 ? -0.085 4.308 58.396 1.00 80.88 456 PRO A C 1
ATOM 3360 O O . PRO A 1 456 ? 1.033 4.423 57.877 1.00 80.88 456 PRO A O 1
ATOM 3363 N N . ASP A 1 457 ? -1.087 3.622 57.845 1.00 85.81 457 ASP A N 1
ATOM 3364 C CA . ASP A 1 457 ? -0.986 3.023 56.518 1.00 85.81 457 ASP A CA 1
ATOM 3365 C C . ASP A 1 457 ? -0.597 4.079 55.482 1.00 85.81 457 ASP A C 1
ATOM 3367 O O . ASP A 1 457 ? -0.970 5.255 55.572 1.00 85.81 457 ASP A O 1
ATOM 3371 N N . TYR A 1 458 ? 0.190 3.659 54.497 1.00 83.62 458 TYR A N 1
ATOM 3372 C CA . TYR A 1 458 ? 0.522 4.520 53.378 1.00 83.62 458 TYR A CA 1
ATOM 3373 C C . TYR A 1 458 ? -0.609 4.477 52.349 1.00 83.62 458 TYR A C 1
ATOM 3375 O O . TYR A 1 458 ? -0.918 3.421 51.794 1.00 83.62 458 TYR A O 1
ATOM 3383 N N . GLU A 1 459 ? -1.205 5.639 52.091 1.00 88.00 459 GLU A N 1
ATOM 3384 C CA . GLU A 1 459 ? -2.244 5.835 51.083 1.00 88.00 459 GLU A CA 1
ATOM 3385 C C . GLU A 1 459 ? -1.637 6.533 49.853 1.00 88.00 459 GLU A C 1
ATOM 3387 O O . GLU A 1 459 ? -1.488 7.759 49.863 1.00 88.00 459 GLU A O 1
ATOM 3392 N N . PRO A 1 460 ? -1.256 5.786 48.799 1.00 88.88 460 PRO A N 1
ATOM 3393 C CA . PRO A 1 460 ? -0.676 6.382 47.601 1.00 88.88 460 PRO A CA 1
ATOM 3394 C C . PRO A 1 460 ? -1.687 7.278 46.883 1.00 88.88 460 PRO A C 1
ATOM 3396 O O . PRO A 1 460 ? -2.868 6.937 46.735 1.00 88.88 460 PRO A O 1
ATOM 3399 N N . LEU A 1 461 ? -1.211 8.422 46.398 1.00 90.56 461 LEU A N 1
ATOM 3400 C CA . LEU A 1 461 ? -2.026 9.352 45.629 1.00 90.56 461 LEU A CA 1
ATOM 3401 C C . LEU A 1 461 ? -2.341 8.787 44.240 1.00 90.56 461 LEU A C 1
ATOM 3403 O O . LEU A 1 461 ? -1.518 8.082 43.662 1.00 90.56 461 LEU A O 1
ATOM 3407 N N . PRO A 1 462 ? -3.508 9.115 43.649 1.00 91.19 462 PRO A N 1
ATOM 3408 C CA . PRO A 1 462 ? -3.873 8.592 42.342 1.00 91.19 462 PRO A CA 1
ATOM 3409 C C . PRO A 1 462 ? -2.808 8.869 41.280 1.00 91.19 462 PRO A C 1
ATOM 3411 O O . PRO A 1 462 ? -2.312 9.992 41.159 1.00 91.19 462 PRO A O 1
ATOM 3414 N N . LEU A 1 463 ? -2.517 7.846 40.481 1.00 95.00 463 LEU A N 1
ATOM 3415 C CA . LEU A 1 463 ? -1.567 7.924 39.382 1.00 95.00 463 LEU A CA 1
ATOM 3416 C C . LEU A 1 463 ? -2.326 7.969 38.057 1.00 95.00 463 LEU A C 1
ATOM 3418 O O . LEU A 1 463 ? -3.198 7.146 37.793 1.00 95.00 463 LEU A O 1
ATOM 3422 N N . TYR A 1 464 ? -1.980 8.911 37.192 1.00 96.75 464 TYR A N 1
ATOM 3423 C CA . TYR A 1 464 ? -2.482 8.988 35.824 1.00 96.75 464 TYR A CA 1
ATOM 3424 C C . TYR A 1 464 ? -1.337 8.758 34.863 1.00 96.75 464 TYR A C 1
ATOM 3426 O O . TYR A 1 464 ? -0.240 9.274 35.058 1.00 96.75 464 TYR A O 1
ATOM 3434 N N . SER A 1 465 ? -1.577 7.997 33.808 1.00 96.94 465 SER A N 1
ATOM 3435 C CA . SER A 1 465 ? -0.577 7.841 32.771 1.00 96.94 465 SER A CA 1
ATOM 3436 C C . SER A 1 465 ? -1.207 7.652 31.405 1.00 96.94 465 SER A C 1
ATOM 3438 O O . SER A 1 465 ? -2.260 7.030 31.276 1.00 96.94 465 SER A O 1
ATOM 3440 N N . ALA A 1 466 ? -0.552 8.199 30.387 1.00 97.81 466 ALA A N 1
ATOM 3441 C CA . ALA A 1 466 ? -0.924 8.044 28.994 1.00 97.81 466 ALA A CA 1
ATOM 3442 C C . ALA A 1 466 ? 0.329 7.925 28.127 1.00 97.81 466 ALA A C 1
ATOM 3444 O O . ALA A 1 466 ? 1.316 8.613 28.366 1.00 97.81 466 ALA A O 1
ATOM 3445 N N . TRP A 1 467 ? 0.284 7.088 27.099 1.00 98.25 467 TRP A N 1
ATOM 3446 C CA . TRP A 1 467 ? 1.373 6.919 26.145 1.00 98.25 467 TRP A CA 1
ATOM 3447 C C . TRP A 1 467 ? 0.839 6.704 24.733 1.00 98.25 467 TRP A C 1
ATOM 3449 O O . TRP A 1 467 ? -0.274 6.212 24.536 1.00 98.25 467 TRP A O 1
ATOM 3459 N N . ALA A 1 468 ? 1.658 7.061 23.748 1.00 97.62 468 ALA A N 1
ATOM 3460 C CA . ALA A 1 468 ? 1.418 6.783 22.341 1.00 97.62 468 ALA A CA 1
ATOM 3461 C C . ALA A 1 468 ? 2.734 6.428 21.642 1.00 97.62 468 ALA A C 1
ATOM 3463 O O . ALA A 1 468 ? 3.812 6.889 22.027 1.00 97.62 468 ALA A O 1
ATOM 3464 N N . GLY A 1 469 ? 2.657 5.590 20.614 1.00 96.75 469 GLY A N 1
ATOM 3465 C CA . GLY A 1 469 ? 3.840 5.102 19.926 1.00 96.75 469 GLY A CA 1
ATOM 3466 C C . GLY A 1 469 ? 3.545 4.272 18.689 1.00 96.75 469 GLY A C 1
ATOM 3467 O O . GLY A 1 469 ? 2.414 4.192 18.205 1.00 96.75 469 GLY A O 1
ATOM 3468 N N . VAL A 1 470 ? 4.606 3.649 18.191 1.00 95.62 470 VAL A N 1
ATOM 3469 C CA . VAL A 1 470 ? 4.568 2.730 17.054 1.00 95.62 470 VAL A CA 1
ATOM 3470 C C . VAL A 1 470 ? 4.623 1.309 17.590 1.00 95.62 470 VAL A C 1
ATOM 3472 O O . VAL A 1 470 ? 5.378 1.013 18.517 1.00 95.62 470 VAL A O 1
ATOM 3475 N N . GLY A 1 471 ? 3.813 0.436 17.011 1.00 94.38 471 GLY A N 1
ATOM 3476 C CA . GLY A 1 471 ? 3.749 -0.969 17.350 1.00 94.38 471 GLY A CA 1
ATOM 3477 C C . GLY A 1 471 ? 3.828 -1.893 16.149 1.00 94.38 471 GLY A C 1
ATOM 3478 O O . GLY A 1 471 ? 3.761 -1.478 14.989 1.00 94.38 471 GLY A O 1
ATOM 3479 N N . TRP A 1 472 ? 3.970 -3.169 16.474 1.00 95.06 472 TRP A N 1
ATOM 3480 C CA . TRP A 1 472 ? 4.092 -4.282 15.557 1.00 95.06 472 TRP A CA 1
ATOM 3481 C C . TRP A 1 472 ? 3.110 -5.377 15.939 1.00 95.06 472 TRP A C 1
ATOM 3483 O O . TRP A 1 472 ? 3.002 -5.720 17.117 1.00 95.06 472 TRP A O 1
ATOM 3493 N N . ALA A 1 473 ? 2.443 -5.944 14.937 1.00 90.25 473 ALA A N 1
ATOM 3494 C CA . ALA A 1 473 ? 1.539 -7.075 15.088 1.00 90.25 473 ALA A CA 1
ATOM 3495 C C . ALA A 1 473 ? 2.109 -8.311 14.380 1.00 90.25 473 ALA A C 1
ATOM 3497 O O . ALA A 1 473 ? 2.427 -8.270 13.190 1.00 90.25 473 ALA A O 1
ATOM 3498 N N . PHE A 1 474 ? 2.190 -9.420 15.109 1.00 86.94 474 PHE A N 1
ATOM 3499 C CA . PHE A 1 474 ? 2.645 -10.724 14.636 1.00 86.94 474 PHE A CA 1
ATOM 3500 C C . PHE A 1 474 ? 1.459 -11.697 14.704 1.00 86.94 474 PHE A C 1
ATOM 3502 O O . PHE A 1 474 ? 0.893 -11.883 15.783 1.00 86.94 474 PHE A O 1
ATOM 3509 N N . ASN A 1 475 ? 1.056 -12.271 13.565 1.00 80.50 475 ASN A N 1
ATOM 3510 C CA . ASN A 1 475 ? -0.088 -13.193 13.455 1.00 80.50 475 ASN A CA 1
ATOM 3511 C C . ASN A 1 475 ? 0.353 -14.636 13.233 1.00 80.50 475 ASN A C 1
ATOM 3513 O O . ASN A 1 475 ? 1.403 -14.824 12.575 1.00 80.50 475 ASN A O 1
#

Mean predicted aligned error: 17.25 Å

Sequence (475 aa):
MSLVLALASFAFADRVYWVSPPAPADVDAASRTLPGASAAPLDALVAEAPDASQGKALDTLRAELEAVRPLLTEFDGELQIMARLRKATADVTELRTPEDADLLWQALCVEGNAVHRYFGDRLDSEPGAAPYRTQLGPIVVVGPWVDAVALKGAANPNDADVPEKPQRLGYDGVRAIISAMPAASFEIGRLAEGAVVYLDGRRVDASPGSRTLIVPGRHFFSIKVGDVGLLHGDAELREATTMRAEAPFGPKERDALVALAAKPAGWSVPEAALVPIRGANEPVYLGTPGNGRPKLVRVDRGTAEAVEIVAPAVTYSPISVHAALGAGWMSTGDFFLLNVDDGAPYSGESVNAFSPALSADVQWRTGLFAVSGGVSGQVATGDYHSLPSGDTEVRTVVYPHVGVGLPWVQATVGPMFPWYLGLGLKARVPVASGFEVAAGGVYGMGMSVEREAGAPDYEPLPLYSAWAGVGWAFN

Nearest PDB structures (foldseek):
  3dwn-assembly2_B  TM=2.442E-01  e=4.737E-04  Escherichia coli K-12
  3pf1-assembly2_B  TM=1.965E-01  e=5.027E-03  Escherichia coli K-12
  3pgr-assembly1_A  TM=1.707E-01  e=1.718E-03  Escherichia coli K-12
  6z9y-assembly1_A  TM=2.272E-01  e=5.364E-01  Pseudomonas aeruginosa PAO1
  6z91-assembly2_B  TM=2.078E-01  e=1.137E+00  Pseudomonas aeruginosa PAO1

Solvent-accessible surface area (backbone atoms only — not comparable to full-atom values): 25004 Å² total; per-residue (Å²): 134,65,78,50,78,66,80,65,70,49,68,48,48,45,33,36,36,30,74,46,91,74,54,59,68,58,50,54,57,51,41,64,74,22,76,80,37,87,62,61,68,60,78,80,39,59,60,82,62,88,48,72,66,60,44,48,26,52,50,46,32,50,53,49,46,62,69,38,57,71,32,78,81,45,88,79,25,35,64,57,37,39,62,54,42,54,53,33,61,66,60,50,56,73,45,82,36,57,66,49,38,50,53,52,35,46,43,22,42,36,30,24,45,25,48,47,71,71,41,49,94,39,46,81,74,42,78,87,31,59,92,48,45,36,77,58,83,97,44,73,43,55,27,37,42,39,32,26,34,36,62,41,66,88,65,74,82,48,60,88,48,36,70,50,67,71,58,46,52,50,51,51,50,53,46,53,55,50,72,73,46,56,51,14,31,45,32,31,41,52,59,21,86,74,48,44,33,29,49,51,24,36,81,52,78,60,50,68,73,35,71,45,80,40,56,40,27,45,47,30,37,37,33,26,43,82,93,42,80,74,46,73,38,64,48,77,41,49,64,61,29,40,43,49,51,70,46,54,61,41,74,70,31,45,52,49,49,56,62,50,71,76,49,74,75,75,47,77,58,57,66,73,40,38,62,52,48,66,72,40,98,53,49,34,33,39,33,31,64,37,97,86,46,62,42,32,33,38,38,44,88,56,41,37,42,71,47,88,75,91,49,81,80,72,80,74,62,52,48,36,41,38,40,34,47,35,44,29,41,39,33,26,57,46,20,29,71,73,25,42,92,80,63,42,58,99,51,75,70,28,30,45,24,53,19,54,28,41,36,39,34,42,36,40,54,59,88,80,34,22,44,33,44,33,39,35,37,34,41,40,48,68,93,42,35,43,44,74,58,86,99,41,73,40,41,62,39,41,34,44,32,42,30,46,37,38,84,45,41,25,44,31,43,31,56,23,47,93,54,22,46,25,46,31,39,37,39,48,45,48,76,48,96,49,32,25,42,33,36,38,37,37,41,25,46,47,42,76,39,86,49,65,96,88,53,74,61,45,71,53,51,60,30,42,35,39,35,43,33,48,25,38,52,48,109

Foldseek 3Di:
DDADEPFDFQFALAKTKTLAPDDLVVQVVVQCLHPPNPDDDSVVHHDPPDDPQLVVLLVQLVVLLVVLLVLLPPDPSLVVLQVSLLVSLVSHWAAAAVVSLVSSLLSLLLNLLSLCVPQPVNCPPDPVNVSQWDDAPPDIAGQSLQQSCQLPVPDFDDCSSRVDPVSSVSSVVSSVSQVPFAWEKEAEAAAAPQKWKDKSNHTDDNDHGDIDTTTFAKIKMWIARVPHTQDIGIDGDGHHYYYYDHRNDDPVLVVQVVVVVPDDFWDFRPVNVQVSQVVSPHWMWMWGDDDQGTFIWTHHNGGIGTDDDPRPRPPDQLKKKKKWKWKKKKFFCQLCVVCVVVPQDPDPVSGMFIWIKIWIKMWGDDPQKIKMWIKIKTFGDDDSQWHDDPPDTGRMKMFTWIWIDGPFKTWIWGDIPPFFTKTKMKGWDAPDQFKIKIKMKIKTQGDWADDPPPDDTDTTGIMIMMIIGMMGMDD